Protein AF-A0A2S9XSJ9-F1 (afdb_monomer_lite)

Structure (mmCIF, N/CA/C/O backbone):
data_AF-A0A2S9XSJ9-F1
#
_entry.id   AF-A0A2S9XSJ9-F1
#
loop_
_atom_site.group_PDB
_atom_site.id
_atom_site.type_symbol
_atom_site.label_atom_id
_atom_site.label_alt_id
_atom_site.label_comp_id
_atom_site.label_asym_id
_atom_site.label_entity_id
_atom_site.label_seq_id
_atom_site.pdbx_PDB_ins_code
_atom_site.Cartn_x
_atom_site.Cartn_y
_atom_site.Cartn_z
_atom_site.occupancy
_atom_site.B_iso_or_equiv
_atom_site.auth_seq_id
_atom_site.auth_comp_id
_atom_site.auth_asym_id
_atom_site.auth_atom_id
_atom_site.pdbx_PDB_model_num
ATOM 1 N N . MET A 1 1 ? 15.618 -25.815 47.307 1.00 44.34 1 MET A N 1
ATOM 2 C CA . MET A 1 1 ? 15.697 -26.418 48.652 1.00 44.34 1 MET A CA 1
ATOM 3 C C . MET A 1 1 ? 15.272 -25.361 49.642 1.00 44.34 1 MET A C 1
ATOM 5 O O . MET A 1 1 ? 15.634 -24.209 49.417 1.00 44.34 1 MET A O 1
ATOM 9 N N . CYS A 1 2 ? 14.558 -25.805 50.675 1.00 27.41 2 CYS A N 1
ATOM 10 C CA . CYS A 1 2 ? 13.880 -25.044 51.723 1.00 27.41 2 CYS A CA 1
ATOM 11 C C . CYS A 1 2 ? 12.496 -24.528 51.318 1.00 27.41 2 CYS A C 1
ATOM 13 O O . CYS A 1 2 ? 12.392 -23.760 50.365 1.00 27.41 2 CYS A O 1
ATOM 15 N N . ASP A 1 3 ? 11.422 -24.778 52.050 1.00 31.45 3 ASP A N 1
ATOM 16 C CA . ASP A 1 3 ? 10.902 -25.938 52.792 1.00 31.45 3 ASP A CA 1
ATOM 17 C C . ASP A 1 3 ? 9.460 -25.521 53.128 1.00 31.45 3 ASP A C 1
ATOM 19 O O . ASP A 1 3 ? 9.165 -24.328 53.240 1.00 31.45 3 ASP A O 1
ATOM 23 N N . GLU A 1 4 ? 8.561 -26.495 53.197 1.00 38.62 4 GLU A N 1
ATOM 24 C CA . GLU A 1 4 ? 7.171 -26.314 53.606 1.00 38.62 4 GLU A CA 1
ATOM 25 C C . GLU A 1 4 ? 7.099 -26.014 55.110 1.00 38.62 4 GLU A C 1
ATOM 27 O O . GLU A 1 4 ? 7.693 -26.731 55.913 1.00 38.62 4 GLU A O 1
ATOM 32 N N . GLU A 1 5 ? 6.319 -25.002 55.490 1.00 35.41 5 GLU A N 1
ATOM 33 C CA . GLU A 1 5 ? 5.689 -24.937 56.810 1.00 35.41 5 GLU A CA 1
ATOM 34 C C . GLU A 1 5 ? 4.182 -24.738 56.607 1.00 35.41 5 GLU A C 1
ATOM 36 O O . GLU A 1 5 ? 3.727 -23.751 56.023 1.00 35.41 5 GLU A O 1
ATOM 41 N N . GLU A 1 6 ? 3.424 -25.744 57.046 1.00 36.50 6 GLU A N 1
ATOM 42 C CA . GLU A 1 6 ? 1.978 -25.712 57.233 1.00 36.50 6 GLU A CA 1
ATOM 43 C C . GLU A 1 6 ? 1.643 -24.870 58.473 1.00 36.50 6 GLU A C 1
ATOM 45 O O . GLU A 1 6 ? 2.052 -25.206 59.584 1.00 36.50 6 GLU A O 1
ATOM 50 N N . GLU A 1 7 ? 0.824 -23.832 58.303 1.00 35.78 7 GLU A N 1
ATOM 51 C CA . GLU A 1 7 ? -0.021 -23.298 59.375 1.00 35.78 7 GLU A CA 1
ATOM 52 C C . GLU A 1 7 ? -1.483 -23.325 58.911 1.00 35.78 7 GLU A C 1
ATOM 54 O O . GLU A 1 7 ? -1.880 -22.683 57.936 1.00 35.78 7 GLU A O 1
ATOM 59 N N . GLU A 1 8 ? -2.281 -24.117 59.621 1.00 36.88 8 GLU A N 1
ATOM 60 C CA . GLU A 1 8 ? -3.721 -24.267 59.458 1.00 36.88 8 GLU A CA 1
ATOM 61 C C . GLU A 1 8 ? -4.430 -23.302 60.426 1.00 36.88 8 GLU A C 1
ATOM 63 O O . GLU A 1 8 ? -4.392 -23.514 61.635 1.00 36.88 8 GLU A O 1
ATOM 68 N N . GLU A 1 9 ? -5.107 -22.255 59.929 1.00 32.31 9 GLU A N 1
ATOM 69 C CA . GLU A 1 9 ? -6.121 -21.553 60.733 1.00 32.31 9 GLU A CA 1
ATOM 70 C C . GLU A 1 9 ? -7.234 -20.853 59.912 1.00 32.31 9 GLU A C 1
ATOM 72 O O . GLU A 1 9 ? -7.005 -19.928 59.132 1.00 32.31 9 GLU A O 1
ATOM 77 N N . ALA A 1 10 ? -8.466 -21.294 60.205 1.00 33.19 10 ALA A N 1
ATOM 78 C CA . ALA A 1 10 ? -9.780 -20.639 60.115 1.00 33.19 10 ALA A CA 1
ATOM 79 C C . ALA A 1 10 ? -10.429 -20.298 58.739 1.00 33.19 10 ALA A C 1
ATOM 81 O O . ALA A 1 10 ? -9.801 -19.766 57.822 1.00 33.19 10 ALA A O 1
ATOM 82 N N . PRO A 1 11 ? -11.757 -20.533 58.593 1.00 32.22 11 PRO A N 1
ATOM 83 C CA . PRO A 1 11 ? -12.473 -20.366 57.333 1.00 32.22 11 PRO A CA 1
ATOM 84 C C . PRO A 1 11 ? -12.704 -18.881 57.037 1.00 32.22 11 PRO A C 1
ATOM 86 O O . PRO A 1 11 ? -13.508 -18.217 57.692 1.00 32.22 11 PRO A O 1
ATOM 89 N N . ARG A 1 12 ? -12.028 -18.349 56.016 1.00 35.34 12 ARG A N 1
ATOM 90 C CA . ARG A 1 12 ? -12.356 -17.028 55.472 1.00 35.34 12 ARG A CA 1
ATOM 91 C C . ARG A 1 12 ? -13.612 -17.123 54.617 1.00 35.34 12 ARG A C 1
ATOM 93 O O . ARG A 1 12 ? -13.659 -17.857 53.630 1.00 35.34 12 ARG A O 1
ATOM 100 N N . GLU A 1 13 ? -14.614 -16.353 55.027 1.00 33.81 13 GLU A N 1
ATOM 101 C CA . GLU A 1 13 ? -15.806 -16.016 54.261 1.00 33.81 13 GLU A CA 1
ATOM 102 C C . GLU A 1 13 ? -15.442 -15.768 52.796 1.00 33.81 13 GLU A C 1
ATOM 104 O O . GLU A 1 13 ? -14.568 -14.961 52.464 1.00 33.81 13 GLU A O 1
ATOM 109 N N . ARG A 1 14 ? -16.104 -16.509 51.906 1.00 32.75 14 ARG A N 1
ATOM 110 C CA . ARG A 1 14 ? -15.967 -16.346 50.466 1.00 32.75 14 ARG A CA 1
ATOM 111 C C . ARG A 1 14 ? -16.494 -14.953 50.120 1.00 32.75 14 ARG A C 1
ATOM 113 O O . ARG A 1 14 ? -17.703 -14.761 50.019 1.00 32.75 14 ARG A O 1
ATOM 120 N N . LEU A 1 15 ? -15.573 -13.998 49.959 1.00 31.69 15 LEU A N 1
ATOM 121 C CA . LEU A 1 15 ? -15.836 -12.710 49.328 1.00 31.69 15 LEU A CA 1
ATOM 122 C C . LEU A 1 15 ? -16.629 -12.978 48.048 1.00 31.69 15 LEU A C 1
ATOM 124 O O . LEU A 1 15 ? -16.156 -13.665 47.137 1.00 31.69 15 LEU A O 1
ATOM 128 N N . VAL A 1 16 ? -17.847 -12.450 48.012 1.00 32.59 16 VAL A N 1
ATOM 129 C CA . VAL A 1 16 ? -18.659 -12.349 46.807 1.00 32.59 16 VAL A CA 1
ATOM 130 C C . VAL A 1 16 ? -17.809 -11.597 45.786 1.00 32.59 16 VAL A C 1
ATOM 132 O O . VAL A 1 16 ? -17.509 -10.417 45.969 1.00 32.59 16 VAL A O 1
ATOM 135 N N . ARG A 1 17 ? -17.356 -12.300 44.740 1.00 30.59 17 ARG A N 1
ATOM 136 C CA . ARG A 1 17 ? -16.844 -11.643 43.538 1.00 30.59 17 ARG A CA 1
ATOM 137 C C . ARG A 1 17 ? -17.984 -10.767 43.040 1.00 30.59 17 ARG A C 1
ATOM 139 O O . ARG A 1 17 ? -19.045 -11.287 42.713 1.00 30.59 17 ARG A O 1
ATOM 146 N N . LEU A 1 18 ? -17.773 -9.456 43.043 1.00 30.64 18 LEU A N 1
ATOM 147 C CA . LEU A 1 18 ? -18.581 -8.543 42.252 1.00 30.64 18 LEU A CA 1
ATOM 148 C C . LEU A 1 18 ? -18.386 -8.981 40.801 1.00 30.64 18 LEU A C 1
ATOM 150 O O . LEU A 1 18 ? -17.317 -8.775 40.229 1.00 30.64 18 LEU A O 1
ATOM 154 N N . GLU A 1 19 ? -19.370 -9.705 40.275 1.00 30.28 19 GLU A N 1
ATOM 155 C CA . GLU A 1 19 ? -19.462 -10.014 38.857 1.00 30.28 19 GLU A CA 1
ATOM 156 C C . GLU A 1 19 ? -19.517 -8.681 38.108 1.00 30.28 19 GLU A C 1
ATOM 158 O O . GLU A 1 19 ? -20.363 -7.827 38.389 1.00 30.28 19 GLU A O 1
ATOM 163 N N . GLU A 1 20 ? -18.553 -8.475 37.211 1.00 34.88 20 GLU A N 1
ATOM 164 C CA . GLU A 1 20 ? -18.595 -7.371 36.260 1.00 34.88 20 GLU A CA 1
ATOM 165 C C . GLU A 1 20 ? -19.894 -7.480 35.446 1.00 34.88 20 GLU A C 1
ATOM 167 O O . GLU A 1 20 ? -20.321 -8.594 35.122 1.00 34.88 20 GLU A O 1
ATOM 172 N N . PRO A 1 21 ? -20.571 -6.356 35.159 1.00 31.67 21 PRO A N 1
ATOM 173 C CA . PRO A 1 21 ? -21.878 -6.392 34.532 1.00 31.67 21 PRO A CA 1
ATOM 174 C C . PRO A 1 21 ? -21.795 -7.077 33.169 1.00 31.67 21 PRO A C 1
ATOM 176 O O . PRO A 1 21 ? -20.977 -6.728 32.321 1.00 31.67 21 PRO A O 1
ATOM 179 N N . ASN A 1 22 ? -22.687 -8.050 33.007 1.00 32.00 22 ASN A N 1
ATOM 180 C CA . ASN A 1 22 ? -22.956 -8.806 31.798 1.00 32.00 22 ASN A CA 1
ATOM 181 C C . ASN A 1 22 ? -23.275 -7.820 30.659 1.00 32.00 22 ASN A C 1
ATOM 183 O O . ASN A 1 22 ? -24.387 -7.290 30.580 1.00 32.00 22 ASN A O 1
ATOM 187 N N . VAL A 1 23 ? -22.275 -7.513 29.829 1.00 38.31 23 VAL A N 1
ATOM 188 C CA . VAL A 1 23 ? -22.476 -6.776 28.581 1.00 38.31 23 VAL A CA 1
ATOM 189 C C . VAL A 1 23 ? -23.217 -7.737 27.667 1.00 38.31 23 VAL A C 1
ATOM 191 O O . VAL A 1 23 ? -22.686 -8.777 27.292 1.00 38.31 23 VAL A O 1
ATOM 194 N N . LEU A 1 24 ? -24.485 -7.425 27.418 1.00 35.50 24 LEU A N 1
ATOM 195 C CA . LEU A 1 24 ? -25.324 -8.132 26.463 1.00 35.50 24 LEU A CA 1
ATOM 196 C C . LEU A 1 24 ? -24.565 -8.226 25.136 1.00 35.50 24 LEU A C 1
ATOM 198 O O . LEU A 1 24 ? -24.101 -7.198 24.647 1.00 35.50 24 LEU A O 1
ATOM 202 N N . ASP A 1 25 ? -24.439 -9.446 24.608 1.00 36.28 25 ASP A N 1
ATOM 203 C CA . ASP A 1 25 ? -23.898 -9.754 23.283 1.00 36.28 25 ASP A CA 1
ATOM 204 C C . ASP A 1 25 ? -24.600 -8.885 22.226 1.00 36.28 25 ASP A C 1
ATOM 206 O O . ASP A 1 25 ? -25.665 -9.229 21.705 1.00 36.28 25 ASP A O 1
ATOM 210 N N . GLU A 1 26 ? -24.019 -7.726 21.917 1.00 38.16 26 GLU A N 1
ATOM 211 C CA . GLU A 1 26 ? -24.259 -7.062 20.646 1.00 38.16 26 GLU A CA 1
ATOM 212 C C . GLU A 1 26 ? -23.682 -7.990 19.580 1.00 38.16 26 GLU A C 1
ATOM 214 O O . GLU A 1 26 ? -22.513 -8.370 19.645 1.00 38.16 26 GLU A O 1
ATOM 219 N N . ALA A 1 27 ? -24.533 -8.428 18.652 1.00 36.78 27 ALA A N 1
ATOM 220 C CA . ALA A 1 27 ? -24.148 -9.327 17.577 1.00 36.78 27 ALA A CA 1
ATOM 221 C C . ALA A 1 27 ? -22.937 -8.746 16.833 1.00 36.78 27 ALA A C 1
ATOM 223 O O . ALA A 1 27 ? -23.064 -7.769 16.094 1.00 36.78 27 ALA A O 1
ATOM 224 N N . VAL A 1 28 ? -21.768 -9.347 17.062 1.00 41.06 28 VAL A N 1
ATOM 225 C CA . VAL A 1 28 ? -20.537 -9.067 16.325 1.00 41.06 28 VAL A CA 1
ATOM 226 C C . VAL A 1 28 ? -20.840 -9.341 14.850 1.00 41.06 28 VAL A C 1
ATOM 228 O O . VAL A 1 28 ? -21.317 -10.435 14.538 1.00 41.06 28 VAL A O 1
ATOM 231 N N . PRO A 1 29 ? -20.640 -8.376 13.937 1.00 47.19 29 PRO A N 1
ATOM 232 C CA . PRO A 1 29 ? -20.801 -8.633 12.514 1.00 47.19 29 PRO A CA 1
ATOM 233 C C . PRO A 1 29 ? -19.889 -9.792 12.086 1.00 47.19 29 PRO A C 1
ATOM 235 O O . PRO A 1 29 ? -18.669 -9.702 12.220 1.00 47.19 29 PRO A O 1
ATOM 238 N N . GLU A 1 30 ? -20.476 -10.877 11.576 1.00 61.16 30 GLU A N 1
ATOM 239 C CA . GLU A 1 30 ? -19.722 -11.980 10.971 1.00 61.16 30 GLU A CA 1
ATOM 240 C C . GLU A 1 30 ? -18.984 -11.460 9.722 1.00 61.16 30 GLU A C 1
ATOM 242 O O . GLU A 1 30 ? -19.599 -10.855 8.838 1.00 61.16 30 GLU A O 1
ATOM 247 N N . GLY A 1 31 ? -17.671 -11.699 9.631 1.00 85.62 31 GLY A N 1
ATOM 248 C CA . GLY A 1 31 ? -16.884 -11.453 8.416 1.00 85.62 31 GLY A CA 1
ATOM 249 C C . GLY A 1 31 ? -15.753 -10.426 8.534 1.00 85.62 31 GLY A C 1
ATOM 250 O O . GLY A 1 31 ? -15.410 -9.932 9.611 1.00 85.62 31 GLY A O 1
ATOM 251 N N . ALA A 1 32 ? -15.118 -10.141 7.392 1.00 95.56 32 ALA A N 1
ATOM 252 C CA . ALA A 1 32 ? -13.978 -9.233 7.298 1.00 95.56 32 ALA A CA 1
ATOM 253 C C . ALA A 1 32 ? -14.395 -7.797 6.938 1.00 95.56 32 ALA A C 1
ATOM 255 O O . ALA A 1 32 ? -15.200 -7.581 6.032 1.00 95.56 32 ALA A O 1
ATOM 256 N N . PHE A 1 33 ? -13.767 -6.805 7.573 1.00 98.19 33 PHE A N 1
ATOM 257 C CA . PHE A 1 33 ? -13.884 -5.394 7.195 1.00 98.19 33 PHE A CA 1
ATOM 258 C C . PHE A 1 33 ? -12.629 -4.928 6.458 1.00 98.19 33 PHE A C 1
ATOM 260 O O . PHE A 1 33 ? -11.515 -5.098 6.956 1.00 98.19 33 PHE A O 1
ATOM 267 N N . THR A 1 34 ? -12.790 -4.343 5.266 1.00 98.75 34 THR A N 1
ATOM 268 C CA . THR A 1 34 ? -11.648 -3.973 4.407 1.00 98.75 34 THR A CA 1
ATOM 269 C C . THR A 1 34 ? -11.475 -2.461 4.272 1.00 98.75 34 THR A C 1
ATOM 271 O O . THR A 1 34 ? -12.341 -1.783 3.723 1.00 98.75 34 THR A O 1
ATOM 274 N N . ILE A 1 35 ? -10.322 -1.926 4.676 1.00 98.81 35 ILE A N 1
ATOM 275 C CA . ILE A 1 35 ? -9.965 -0.517 4.456 1.00 98.81 35 ILE A CA 1
ATOM 276 C C . ILE A 1 35 ? -9.003 -0.383 3.276 1.00 98.81 35 ILE A C 1
ATOM 278 O O . ILE A 1 35 ? -7.947 -1.021 3.228 1.00 98.81 35 ILE A O 1
ATOM 282 N N . CYS A 1 36 ? -9.366 0.491 2.342 1.00 98.75 36 CYS A N 1
ATOM 283 C CA . CYS A 1 36 ? -8.651 0.745 1.101 1.00 98.75 36 CYS A CA 1
ATOM 284 C C . CYS A 1 36 ? -7.986 2.129 1.133 1.00 98.75 36 CYS A C 1
ATOM 286 O O . CYS A 1 36 ? -8.658 3.155 1.094 1.00 98.75 36 CYS A O 1
ATOM 288 N N . PHE A 1 37 ? -6.658 2.170 1.203 1.00 98.56 37 PHE A N 1
ATOM 289 C CA . PHE A 1 37 ? -5.880 3.394 1.378 1.00 98.56 37 PHE A CA 1
ATOM 290 C C . PHE A 1 37 ? -5.325 3.921 0.051 1.00 98.56 37 PHE A C 1
ATOM 292 O O . PHE A 1 37 ? -4.487 3.272 -0.591 1.00 98.56 37 PHE A O 1
ATOM 299 N N . SER A 1 38 ? -5.718 5.141 -0.305 1.00 97.00 38 SER A N 1
ATOM 300 C CA . SER A 1 38 ? -5.173 5.863 -1.451 1.00 97.00 38 SER A CA 1
ATOM 301 C C . SER A 1 38 ? -3.764 6.416 -1.183 1.00 97.00 38 SER A C 1
ATOM 303 O O . SER A 1 38 ? -3.359 6.689 -0.050 1.00 97.00 38 SER A O 1
ATOM 305 N N . GLY A 1 39 ? -2.979 6.552 -2.253 1.00 93.88 39 GLY A N 1
ATOM 306 C CA . GLY A 1 39 ? -1.615 7.079 -2.237 1.00 93.88 39 GLY A CA 1
ATOM 307 C C . GLY A 1 39 ? -1.562 8.604 -2.160 1.00 93.88 39 GLY A C 1
ATOM 308 O O . GLY A 1 39 ? -2.580 9.277 -2.113 1.00 93.88 39 GLY A O 1
ATOM 309 N N . THR A 1 40 ? -0.362 9.185 -2.142 1.00 90.50 40 THR A N 1
ATOM 310 C CA . THR A 1 40 ? -0.224 10.649 -2.252 1.00 90.50 40 THR A CA 1
ATOM 311 C C . THR A 1 40 ? -0.819 11.146 -3.557 1.00 90.50 40 THR A C 1
ATOM 313 O O . THR A 1 40 ? -0.543 10.556 -4.597 1.00 90.50 40 THR A O 1
ATOM 316 N N . ALA A 1 41 ? -1.529 12.269 -3.492 1.00 86.94 41 ALA A N 1
ATOM 317 C CA . ALA A 1 41 ? -2.180 12.860 -4.650 1.00 86.94 41 ALA A CA 1
ATOM 318 C C . ALA A 1 41 ? -3.289 11.987 -5.283 1.00 86.94 41 ALA A C 1
ATOM 320 O O . ALA A 1 41 ? -3.567 12.123 -6.468 1.00 86.94 41 ALA A O 1
ATOM 321 N N . CYS A 1 42 ? -3.888 11.065 -4.515 1.00 89.31 42 CYS A N 1
ATOM 322 C CA . CYS A 1 42 ? -4.994 10.218 -4.966 1.00 89.31 42 CYS A CA 1
ATOM 323 C C . CYS A 1 42 ? -6.256 10.447 -4.120 1.00 89.31 42 CYS A C 1
ATOM 325 O O . CYS A 1 42 ? -6.201 10.450 -2.888 1.00 89.31 42 CYS A O 1
ATOM 327 N N . THR A 1 43 ? -7.402 10.564 -4.779 1.00 89.56 43 THR A N 1
ATOM 328 C CA . THR A 1 43 ? -8.720 10.747 -4.142 1.00 89.56 43 THR A CA 1
ATOM 329 C C . THR A 1 43 ? -9.338 9.413 -3.668 1.00 89.56 43 THR A C 1
ATOM 331 O O . THR A 1 43 ? -8.741 8.340 -3.820 1.00 89.56 43 THR A O 1
ATOM 334 N N . ARG A 1 44 ? -10.520 9.448 -3.027 1.00 90.75 44 ARG A N 1
ATOM 335 C CA . ARG A 1 44 ? -11.271 8.242 -2.576 1.00 90.75 44 ARG A CA 1
ATOM 336 C C . ARG A 1 44 ? -11.996 7.503 -3.704 1.00 90.75 44 ARG A C 1
ATOM 338 O O . ARG A 1 44 ? -12.441 6.378 -3.503 1.00 90.75 44 ARG A O 1
ATOM 345 N N . ASP A 1 45 ? -12.087 8.131 -4.863 1.00 91.94 45 ASP A N 1
ATOM 346 C CA . ASP A 1 45 ? -12.700 7.663 -6.105 1.00 91.94 45 ASP A CA 1
ATOM 347 C C . ASP A 1 45 ? -11.706 7.707 -7.280 1.00 91.94 45 ASP A C 1
ATOM 349 O O . ASP A 1 45 ? -12.095 7.667 -8.450 1.00 91.94 45 ASP A O 1
ATOM 353 N N . GLU A 1 46 ? -10.411 7.768 -6.956 1.00 92.50 46 GLU A N 1
ATOM 354 C CA . GLU A 1 46 ? -9.313 7.790 -7.913 1.00 92.50 46 GLU A CA 1
ATOM 355 C C . GLU A 1 46 ? -9.440 6.638 -8.914 1.00 92.50 46 GLU A C 1
ATOM 357 O O . GLU A 1 46 ? -9.702 5.496 -8.537 1.00 92.50 46 GLU A O 1
ATOM 362 N N . GLY A 1 47 ? -9.259 6.932 -10.201 1.00 90.88 47 GLY A N 1
ATOM 363 C CA . GLY A 1 47 ? -9.348 5.935 -11.269 1.00 90.88 47 GLY A CA 1
ATOM 364 C C . GLY A 1 47 ? -10.760 5.439 -11.595 1.00 90.88 47 GLY A C 1
ATOM 365 O O . GLY A 1 47 ? -10.918 4.706 -12.568 1.00 90.88 47 GLY A O 1
ATOM 366 N N . GLU A 1 48 ? -11.783 5.873 -10.856 1.00 92.62 48 GLU A N 1
ATOM 367 C CA . GLU A 1 48 ? -13.193 5.574 -11.136 1.00 92.62 48 GLU A CA 1
ATOM 368 C C . GLU A 1 48 ? -13.941 6.799 -11.670 1.00 92.62 48 GLU A C 1
ATOM 370 O O . GLU A 1 48 ? -14.771 6.691 -12.580 1.00 92.62 48 GLU A O 1
ATOM 375 N N . VAL A 1 49 ? -13.603 7.980 -11.150 1.00 88.94 49 VAL A N 1
ATOM 376 C CA . VAL A 1 49 ? -14.212 9.262 -11.515 1.00 88.94 49 VAL A CA 1
ATOM 377 C C . VAL A 1 49 ? -13.144 10.187 -12.090 1.00 88.94 49 VAL A C 1
ATOM 379 O O . VAL A 1 49 ? -12.072 10.341 -11.519 1.00 88.94 49 VAL A O 1
ATOM 382 N N . THR A 1 50 ? -13.433 10.817 -13.231 1.00 85.50 50 THR A N 1
ATOM 383 C CA . THR A 1 50 ? -12.598 11.914 -13.739 1.00 85.50 50 THR A CA 1
ATOM 384 C C . THR A 1 50 ? -13.048 13.204 -13.069 1.00 85.50 50 THR A C 1
ATOM 386 O O . THR A 1 50 ? -14.206 13.585 -13.223 1.00 85.50 50 THR A O 1
ATOM 389 N N . ARG A 1 51 ? -12.142 13.885 -12.370 1.00 78.56 51 ARG A N 1
ATOM 390 C CA . ARG A 1 51 ? -12.396 15.166 -11.698 1.00 78.56 51 ARG A CA 1
ATOM 391 C C . ARG A 1 51 ? -11.661 16.274 -12.430 1.00 78.56 51 ARG A C 1
ATOM 393 O O . ARG A 1 51 ? -10.493 16.107 -12.756 1.00 78.56 51 ARG A O 1
ATOM 400 N N . GLU A 1 52 ? -12.300 17.412 -12.677 1.00 70.25 52 GLU A N 1
ATOM 401 C CA . GLU A 1 52 ? -11.615 18.542 -13.314 1.00 70.25 52 GLU A CA 1
ATOM 402 C C . GLU A 1 52 ? -10.545 19.157 -12.397 1.00 70.25 52 GLU A C 1
ATOM 404 O O . GLU A 1 52 ? -10.674 19.192 -11.173 1.00 70.25 52 GLU A O 1
ATOM 409 N N . ALA A 1 53 ? -9.475 19.677 -13.003 1.00 61.41 53 ALA A N 1
ATOM 410 C CA . ALA A 1 53 ? -8.400 20.329 -12.269 1.00 61.41 53 ALA A CA 1
ATOM 411 C C . ALA A 1 53 ? -8.897 21.608 -11.575 1.00 61.41 53 ALA A C 1
ATOM 413 O O . ALA A 1 53 ? -9.712 22.370 -12.104 1.00 61.41 53 ALA A O 1
ATOM 414 N N . ARG A 1 54 ? -8.334 21.896 -10.402 1.00 60.59 54 ARG A N 1
ATOM 415 C CA . ARG A 1 54 ? -8.637 23.085 -9.599 1.00 60.59 54 ARG A CA 1
ATOM 416 C C . ARG A 1 54 ? -8.065 24.364 -10.257 1.00 60.59 54 ARG A C 1
ATOM 418 O O . ARG A 1 54 ? -7.075 24.917 -9.803 1.00 60.59 54 ARG A O 1
ATOM 425 N N . ARG A 1 55 ? -8.746 24.894 -11.285 1.00 47.50 55 ARG A N 1
ATOM 426 C CA . ARG A 1 55 ? -8.515 26.207 -11.953 1.00 47.50 55 ARG A CA 1
ATOM 427 C C . ARG A 1 55 ? -7.239 26.347 -12.817 1.00 47.50 55 ARG A C 1
ATOM 429 O O . ARG A 1 55 ? -6.283 25.595 -12.715 1.00 47.50 55 ARG A O 1
ATOM 436 N N . ASN A 1 56 ? -7.265 27.381 -13.672 1.00 42.62 56 ASN A N 1
ATOM 437 C CA . ASN A 1 56 ? -6.294 27.824 -14.695 1.00 42.62 56 ASN A CA 1
ATOM 438 C C . ASN A 1 56 ? -4.861 28.170 -14.199 1.00 42.62 56 ASN A C 1
ATOM 440 O O . ASN A 1 56 ? -4.304 29.186 -14.617 1.00 42.62 56 ASN A O 1
ATOM 444 N N . THR A 1 57 ? -4.254 27.401 -13.293 1.00 44.59 57 THR A N 1
ATOM 445 C CA . THR A 1 57 ? -2.883 27.652 -12.796 1.00 44.59 57 THR A CA 1
ATOM 446 C C . THR A 1 57 ? -1.823 26.764 -13.443 1.00 44.59 57 THR A C 1
ATOM 448 O O . THR A 1 57 ? -0.638 27.024 -13.263 1.00 44.59 57 THR A O 1
ATOM 451 N N . GLY A 1 58 ? -2.218 25.748 -14.218 1.00 44.12 58 GLY A N 1
ATOM 452 C CA . GLY A 1 58 ? -1.268 24.846 -14.877 1.00 44.12 58 GLY A CA 1
ATOM 453 C C . GLY A 1 58 ? -0.470 23.956 -13.913 1.00 44.12 58 GLY A C 1
ATOM 454 O O . GLY A 1 58 ? 0.494 23.328 -14.341 1.00 44.12 58 GLY A O 1
ATOM 455 N N . GLU A 1 59 ? -0.850 23.883 -12.634 1.00 46.75 59 GLU A N 1
ATOM 456 C CA . GLU A 1 59 ? -0.287 22.932 -11.673 1.00 46.75 59 GLU A CA 1
ATOM 457 C C . GLU A 1 59 ? -1.156 21.667 -11.602 1.00 46.75 59 GLU A C 1
ATOM 459 O O . GLU A 1 59 ? -2.368 21.732 -11.790 1.00 46.75 59 GLU A O 1
ATOM 464 N N . ARG A 1 60 ? -0.474 20.529 -11.406 1.00 47.44 60 ARG A N 1
ATOM 465 C CA . ARG A 1 60 ? -0.905 19.120 -11.512 1.00 47.44 60 ARG A CA 1
ATOM 466 C C . ARG A 1 60 ? -2.421 18.859 -11.547 1.00 47.44 60 ARG A C 1
ATOM 468 O O . ARG A 1 60 ? -3.162 19.230 -10.642 1.00 47.44 60 ARG A O 1
ATOM 475 N N . GLY A 1 61 ? -2.820 18.185 -12.626 1.00 53.78 61 GLY A N 1
ATOM 476 C CA . GLY A 1 61 ? -4.191 18.032 -13.081 1.00 53.78 61 GLY A CA 1
ATOM 477 C C . GLY A 1 61 ? -5.058 17.072 -12.275 1.00 53.78 61 GLY A C 1
ATOM 478 O O . GLY A 1 61 ? -4.573 16.152 -11.629 1.00 53.78 61 GLY A O 1
ATOM 479 N N . ALA A 1 62 ? -6.357 17.354 -12.367 1.00 61.56 62 ALA A N 1
ATOM 480 C CA . ALA A 1 62 ? -7.445 16.402 -12.544 1.00 61.56 62 ALA A CA 1
ATOM 481 C C . ALA A 1 62 ? -7.096 14.923 -12.303 1.00 61.56 62 ALA A C 1
ATOM 483 O O . ALA A 1 62 ? -6.295 14.351 -13.045 1.00 61.56 62 ALA A O 1
ATOM 484 N N . CYS A 1 63 ? -7.789 14.273 -11.363 1.00 76.06 63 CYS A N 1
ATOM 485 C CA . CYS A 1 63 ? -7.929 12.821 -11.426 1.00 76.06 63 CYS A CA 1
ATOM 486 C C . CYS A 1 63 ? -8.506 12.469 -12.806 1.00 76.06 63 CYS A C 1
ATOM 488 O O . CYS A 1 63 ? -9.584 12.948 -13.159 1.00 76.06 63 CYS A O 1
ATOM 490 N N . ASP A 1 64 ? -7.796 11.673 -13.605 1.00 83.12 64 ASP A N 1
ATOM 491 C CA . ASP A 1 64 ? -8.280 11.223 -14.908 1.00 83.12 64 ASP A CA 1
ATOM 492 C C . ASP A 1 64 ? -8.260 9.702 -14.970 1.00 83.12 64 ASP A C 1
ATOM 494 O O . ASP A 1 64 ? -7.204 9.066 -15.032 1.00 83.12 64 ASP A O 1
ATOM 498 N N . LYS A 1 65 ? -9.455 9.106 -15.003 1.00 88.12 65 LYS A N 1
ATOM 499 C CA . LYS A 1 65 ? -9.610 7.653 -15.062 1.00 88.12 65 LYS A CA 1
ATOM 500 C C . LYS A 1 65 ? -8.932 7.015 -16.280 1.00 88.12 65 LYS A C 1
ATOM 502 O O . LYS A 1 65 ? -8.599 5.839 -16.225 1.00 88.12 65 LYS A O 1
ATOM 507 N N . ARG A 1 66 ? -8.672 7.777 -17.354 1.00 86.00 66 ARG A N 1
ATOM 508 C CA . ARG A 1 66 ? -7.962 7.298 -18.556 1.00 86.00 66 ARG A CA 1
ATOM 509 C C . ARG A 1 66 ? -6.505 6.912 -18.293 1.00 86.00 66 ARG A C 1
ATOM 511 O O . ARG A 1 66 ? -5.914 6.230 -19.118 1.00 86.00 66 ARG A O 1
ATOM 518 N N . ILE A 1 67 ? -5.922 7.335 -17.169 1.00 87.19 67 ILE A N 1
ATOM 519 C CA . ILE A 1 67 ? -4.582 6.906 -16.732 1.00 87.19 67 ILE A CA 1
ATOM 520 C C . ILE A 1 67 ? -4.573 5.414 -16.377 1.00 87.19 67 ILE A C 1
ATOM 522 O O . ILE A 1 67 ? -3.533 4.758 -16.462 1.00 87.19 67 ILE A O 1
ATOM 526 N N . TYR A 1 68 ? -5.708 4.881 -15.933 1.00 92.19 68 TYR A N 1
ATOM 527 C CA . TYR A 1 68 ? -5.790 3.575 -15.300 1.00 92.19 68 TYR A CA 1
ATOM 528 C C . TYR A 1 68 ? -6.290 2.504 -16.271 1.00 92.19 68 TYR A C 1
ATOM 530 O O . TYR A 1 68 ? -7.053 2.780 -17.195 1.00 92.19 68 TYR A O 1
ATOM 538 N N . CYS A 1 69 ? -5.864 1.261 -16.043 1.00 93.31 69 CYS A N 1
ATOM 539 C CA . CYS A 1 69 ? -6.445 0.098 -16.705 1.00 93.31 69 CYS A CA 1
ATOM 540 C C . CYS A 1 69 ? -7.934 0.026 -16.357 1.00 93.31 69 CYS A C 1
ATOM 542 O O . CYS A 1 69 ? -8.317 0.059 -15.189 1.00 93.31 69 CYS A O 1
ATOM 544 N N . ASP A 1 70 ? -8.774 -0.075 -17.377 1.00 91.81 70 ASP A N 1
ATOM 545 C CA . ASP A 1 70 ? -10.226 -0.058 -17.262 1.00 91.81 70 ASP A CA 1
ATOM 546 C C . ASP A 1 70 ? -10.757 -1.215 -16.407 1.00 91.81 70 ASP A C 1
ATOM 548 O O . ASP A 1 70 ? -11.668 -1.018 -15.601 1.00 91.81 70 ASP A O 1
ATOM 552 N N . GLU A 1 71 ? -10.135 -2.394 -16.492 1.00 95.44 71 GLU A N 1
ATOM 553 C CA . GLU A 1 71 ? -10.540 -3.552 -15.692 1.00 95.44 71 GLU A CA 1
ATOM 554 C C . GLU A 1 71 ? -10.089 -3.484 -14.228 1.00 95.44 71 GLU A C 1
ATOM 556 O O . GLU A 1 71 ? -10.620 -4.219 -13.395 1.00 95.44 71 GLU A O 1
ATOM 561 N N . THR A 1 72 ? -9.119 -2.633 -13.886 1.00 96.56 72 THR A N 1
ATOM 562 C CA . THR A 1 72 ? -8.564 -2.577 -12.522 1.00 96.56 72 THR A CA 1
ATOM 563 C C . THR A 1 72 ? -8.758 -1.245 -11.821 1.00 96.56 72 THR A C 1
ATOM 565 O O . THR A 1 72 ? -8.578 -1.202 -10.607 1.00 96.56 72 THR A O 1
ATOM 568 N N . GLY A 1 73 ? -9.077 -0.173 -12.552 1.00 95.50 73 GLY A N 1
ATOM 569 C CA . GLY A 1 73 ? -9.049 1.199 -12.045 1.00 95.50 73 GLY A CA 1
ATOM 570 C C . GLY A 1 73 ? -7.743 1.508 -11.306 1.00 95.50 73 GLY A C 1
ATOM 571 O O . GLY A 1 73 ? -6.691 0.916 -11.579 1.00 95.50 73 GLY A O 1
ATOM 572 N N . TYR A 1 74 ? -7.830 2.394 -10.317 1.00 97.31 74 TYR A N 1
ATOM 573 C CA . TYR A 1 74 ? -6.834 2.476 -9.256 1.00 97.31 74 TYR A CA 1
ATOM 574 C C . TYR A 1 74 ? -7.125 1.390 -8.213 1.00 97.31 74 TYR A C 1
ATOM 576 O O . TYR A 1 74 ? -8.169 1.400 -7.559 1.00 97.31 74 TYR A O 1
ATOM 584 N N . ILE A 1 75 ? -6.201 0.442 -8.050 1.00 98.69 75 ILE A N 1
ATOM 585 C CA . ILE A 1 75 ? -6.481 -0.859 -7.422 1.00 98.69 75 ILE A CA 1
ATOM 586 C C . ILE A 1 75 ? -7.114 -0.747 -6.022 1.00 98.69 75 ILE A C 1
ATOM 588 O O . ILE A 1 75 ? -8.116 -1.427 -5.799 1.00 98.69 75 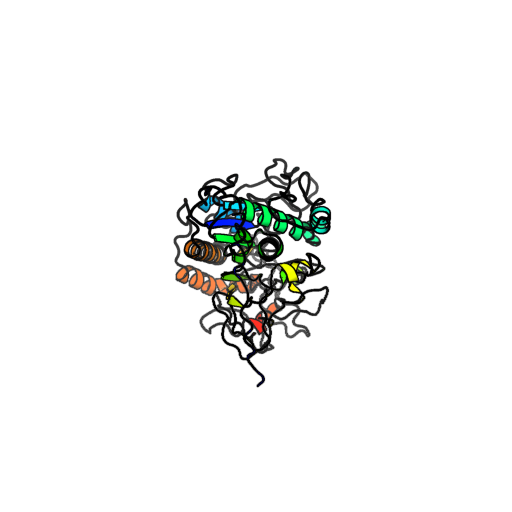ILE A O 1
ATOM 592 N N . PRO A 1 76 ? -6.618 0.081 -5.073 1.00 98.56 76 PRO A N 1
ATOM 593 C CA . PRO A 1 76 ? -7.259 0.204 -3.762 1.00 98.56 76 PRO A CA 1
ATOM 594 C C . PRO A 1 76 ? -8.728 0.645 -3.848 1.00 98.56 76 PRO A C 1
ATOM 596 O O . PRO A 1 76 ? -9.581 0.059 -3.187 1.00 98.56 76 PRO A O 1
ATOM 599 N N . VAL A 1 77 ? -9.039 1.631 -4.692 1.00 97.94 77 VAL A N 1
ATOM 600 C CA . VAL A 1 77 ? -10.405 2.155 -4.856 1.00 97.94 77 VAL A CA 1
ATOM 601 C C . VAL A 1 77 ? -11.293 1.148 -5.590 1.00 97.94 77 VAL A C 1
ATOM 603 O O . VAL A 1 77 ? -12.424 0.905 -5.163 1.00 97.94 77 VAL A O 1
ATOM 606 N N . ARG A 1 78 ? -10.773 0.477 -6.626 1.00 98.12 78 ARG A N 1
ATOM 607 C CA . ARG A 1 78 ? -11.499 -0.599 -7.315 1.00 98.12 78 ARG A CA 1
ATOM 608 C C . ARG A 1 78 ? -11.848 -1.747 -6.370 1.00 98.12 78 ARG A C 1
ATOM 610 O O . ARG A 1 78 ? -12.970 -2.240 -6.437 1.00 98.12 78 ARG A O 1
ATOM 617 N N . MET A 1 79 ? -10.935 -2.161 -5.482 1.00 98.44 79 MET A N 1
ATOM 618 C CA . MET A 1 79 ? -11.235 -3.190 -4.474 1.00 98.44 79 MET A CA 1
ATOM 619 C C . MET A 1 79 ? -12.442 -2.785 -3.632 1.00 98.44 79 MET A C 1
ATOM 621 O O . MET A 1 79 ? -13.388 -3.558 -3.524 1.00 98.44 79 MET A O 1
ATOM 625 N N . HIS A 1 80 ? -12.446 -1.564 -3.095 1.00 98.38 80 HIS A N 1
ATOM 626 C CA . HIS A 1 80 ? -13.576 -1.060 -2.321 1.00 98.38 80 HIS A CA 1
ATOM 627 C C . HIS A 1 80 ? -14.894 -1.115 -3.110 1.00 98.38 80 HIS A C 1
ATOM 629 O O . HIS A 1 80 ? -15.882 -1.665 -2.624 1.00 98.38 80 HIS A O 1
ATOM 635 N N . LEU A 1 81 ? -14.898 -0.608 -4.346 1.00 97.38 81 LEU A N 1
ATOM 636 C CA . LEU A 1 81 ? -16.083 -0.606 -5.204 1.00 97.38 81 LEU A CA 1
ATOM 637 C C . LEU A 1 81 ? -16.600 -2.026 -5.490 1.00 97.38 81 LEU A C 1
ATOM 639 O O . LEU A 1 81 ? -17.807 -2.261 -5.516 1.00 97.38 81 LEU A O 1
ATOM 643 N N . GLU A 1 82 ? -15.714 -3.000 -5.685 1.00 97.88 82 GLU A N 1
ATOM 644 C CA . GLU A 1 82 ? -16.112 -4.389 -5.935 1.00 97.88 82 GLU A CA 1
ATOM 645 C C . GLU A 1 82 ? -16.581 -5.131 -4.675 1.00 97.88 82 GLU A C 1
ATOM 647 O O . GLU A 1 82 ? -17.406 -6.045 -4.782 1.00 97.88 82 GLU A O 1
ATOM 652 N N . ILE A 1 83 ? -16.074 -4.746 -3.501 1.00 97.94 83 ILE A N 1
ATOM 653 C CA . ILE A 1 83 ? -16.481 -5.276 -2.193 1.00 97.94 83 ILE A CA 1
ATOM 654 C C . ILE A 1 83 ? -17.847 -4.710 -1.799 1.00 97.94 83 ILE A C 1
ATOM 656 O O . ILE A 1 83 ? -18.780 -5.459 -1.513 1.00 97.94 83 ILE A O 1
ATOM 660 N N . SER A 1 84 ? -17.990 -3.386 -1.826 1.00 96.75 84 SER A N 1
ATOM 661 C CA . SER A 1 84 ? -19.174 -2.696 -1.314 1.00 96.75 84 SER A CA 1
ATOM 662 C C . SER A 1 84 ? -20.259 -2.468 -2.368 1.00 96.75 84 SER A C 1
ATOM 664 O O . SER A 1 84 ? -21.438 -2.372 -2.031 1.00 96.75 84 SER A O 1
ATOM 666 N N . GLY A 1 85 ? -19.906 -2.451 -3.654 1.00 95.38 85 GLY A N 1
ATOM 667 C CA . GLY A 1 85 ? -20.818 -2.179 -4.771 1.00 95.38 85 GLY A CA 1
ATOM 668 C C . GLY A 1 85 ? -20.970 -0.693 -5.114 1.00 95.38 85 GLY A C 1
ATOM 669 O O . GLY A 1 85 ? -21.407 -0.379 -6.216 1.00 95.38 85 GLY A O 1
ATOM 670 N N . GLU A 1 86 ? -20.574 0.209 -4.215 1.00 94.62 86 GLU A N 1
ATOM 671 C CA . GLU A 1 86 ? -20.680 1.665 -4.366 1.00 94.62 86 GLU A CA 1
ATOM 672 C C . GLU A 1 86 ? -19.467 2.350 -3.725 1.00 94.62 86 GLU A C 1
ATOM 674 O O . GLU A 1 86 ? -18.965 1.865 -2.715 1.00 94.62 86 GLU A O 1
ATOM 679 N N . LEU A 1 87 ? -19.014 3.481 -4.284 1.00 92.94 87 LEU A N 1
ATOM 680 C CA . LEU A 1 87 ? -17.822 4.207 -3.810 1.00 92.94 87 LEU A CA 1
ATOM 681 C C . LEU A 1 87 ? -18.011 4.895 -2.455 1.00 92.94 87 LEU A C 1
ATOM 683 O O . LEU A 1 87 ? -17.061 5.044 -1.698 1.00 92.94 87 LEU A O 1
ATOM 687 N N . THR A 1 88 ? -19.225 5.351 -2.158 1.00 92.69 88 THR A N 1
ATOM 688 C CA . THR A 1 88 ? -19.549 6.071 -0.916 1.00 92.69 88 THR A CA 1
ATOM 689 C C . THR A 1 88 ? -19.924 5.133 0.227 1.00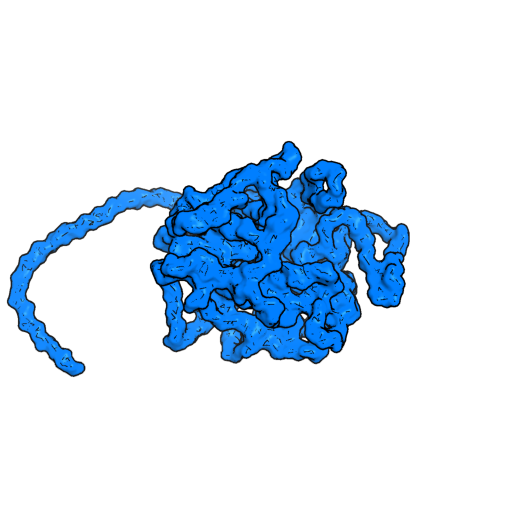 92.69 88 THR A C 1
ATOM 691 O O . THR A 1 88 ? -20.284 5.593 1.309 1.00 92.69 88 THR A O 1
ATOM 694 N N . ALA A 1 89 ? -19.902 3.820 -0.006 1.00 92.19 89 ALA A N 1
ATOM 695 C CA . ALA A 1 89 ? -20.234 2.851 1.019 1.00 92.19 89 ALA A CA 1
ATOM 696 C C . ALA A 1 89 ? -19.203 2.885 2.155 1.00 92.19 89 ALA A C 1
ATOM 698 O O . ALA A 1 89 ? -18.011 3.108 1.952 1.00 92.19 89 ALA A O 1
ATOM 699 N N . THR A 1 90 ? -19.670 2.623 3.370 1.00 93.06 90 THR A N 1
ATOM 700 C CA . THR A 1 90 ? -18.819 2.545 4.565 1.00 93.06 90 THR A CA 1
ATOM 701 C C . THR A 1 90 ? -18.712 1.124 5.114 1.00 93.06 90 THR A C 1
ATOM 703 O O . THR A 1 90 ? -17.991 0.903 6.081 1.00 93.06 90 THR A O 1
ATOM 706 N N . SER A 1 91 ? -19.412 0.157 4.506 1.00 93.50 91 SER A N 1
ATOM 707 C CA . SER A 1 91 ? -19.401 -1.263 4.867 1.00 93.50 91 SER A CA 1
ATOM 708 C C . SER A 1 91 ? -19.784 -2.142 3.661 1.00 93.50 91 SER A C 1
ATOM 710 O O . SER A 1 91 ? -20.623 -1.722 2.856 1.00 93.50 91 SER A O 1
ATOM 712 N N . PRO A 1 92 ? -19.192 -3.346 3.496 1.00 95.94 92 PRO A N 1
ATOM 713 C CA . PRO A 1 92 ? -18.168 -3.973 4.350 1.00 95.94 92 PRO A CA 1
ATOM 714 C C . PRO A 1 92 ? -16.734 -3.490 4.060 1.00 95.94 92 PRO A C 1
ATOM 716 O O . PRO A 1 92 ? -15.757 -4.034 4.574 1.00 95.94 92 PRO A O 1
ATOM 719 N N . SER A 1 93 ? -16.584 -2.454 3.235 1.00 98.19 93 SER A N 1
ATOM 720 C CA . SER A 1 93 ? -15.314 -1.778 2.989 1.00 98.19 93 SER A CA 1
ATOM 721 C C . SER A 1 93 ? -15.479 -0.262 3.002 1.00 98.19 93 SER A C 1
ATOM 723 O O . SER A 1 93 ? -16.580 0.232 2.765 1.00 98.19 93 SER A O 1
ATOM 725 N N . ILE A 1 94 ? -14.377 0.460 3.218 1.00 97.75 94 ILE A N 1
ATOM 726 C CA . ILE A 1 94 ? -14.291 1.921 3.128 1.00 97.75 94 ILE A CA 1
ATOM 727 C C . ILE A 1 94 ? -12.967 2.369 2.489 1.00 97.75 94 ILE A C 1
ATOM 729 O O . ILE A 1 94 ? -11.923 1.743 2.690 1.00 97.75 94 ILE A O 1
ATOM 733 N N . THR A 1 95 ? -12.991 3.471 1.738 1.00 97.12 95 THR A N 1
ATOM 734 C CA . THR A 1 95 ? -11.787 4.138 1.217 1.00 97.12 95 THR A CA 1
ATOM 735 C C . THR A 1 95 ? -11.281 5.228 2.152 1.00 97.12 95 THR A C 1
ATOM 737 O O . THR A 1 95 ? -12.062 5.929 2.791 1.00 97.12 95 THR A O 1
ATOM 740 N N . VAL A 1 96 ? -9.965 5.423 2.184 1.00 96.69 96 VAL A N 1
ATOM 741 C CA . VAL A 1 96 ? -9.299 6.546 2.854 1.00 96.69 96 VAL A CA 1
ATOM 742 C C . VAL A 1 96 ? -8.524 7.332 1.809 1.00 96.69 96 VAL A C 1
ATOM 744 O O . VAL A 1 96 ? -7.756 6.747 1.043 1.00 96.69 96 VAL A O 1
ATOM 747 N N . ARG A 1 97 ? -8.726 8.654 1.774 1.00 94.12 97 ARG A N 1
ATOM 748 C CA . ARG A 1 97 ? -8.079 9.532 0.792 1.00 94.12 97 ARG A CA 1
ATOM 749 C C . ARG A 1 97 ? -6.561 9.564 0.930 1.00 94.12 97 ARG A C 1
ATOM 751 O O . ARG A 1 97 ? -5.989 9.172 1.947 1.00 94.12 97 ARG A O 1
ATOM 758 N N . GLY A 1 98 ? -5.925 10.084 -0.107 1.00 93.31 98 GLY A N 1
ATOM 759 C CA . GLY A 1 98 ? -4.497 10.292 -0.187 1.00 93.31 98 GLY A CA 1
ATOM 760 C C . GLY A 1 98 ? -3.968 11.453 0.642 1.00 93.31 98 GLY A C 1
ATOM 761 O O . GLY A 1 98 ? -4.681 12.370 1.044 1.00 93.31 98 GLY A O 1
ATOM 762 N N . VAL A 1 99 ? -2.652 11.444 0.859 1.00 91.38 99 VAL A N 1
ATOM 763 C CA . VAL A 1 99 ? -1.951 12.582 1.465 1.00 91.38 99 VAL A CA 1
ATOM 764 C C . VAL A 1 99 ? -2.037 13.798 0.545 1.00 91.38 99 VAL A C 1
ATOM 766 O O . VAL A 1 99 ? -1.586 13.723 -0.600 1.00 91.38 99 VAL A O 1
ATOM 769 N N . GLY A 1 100 ? -2.495 14.919 1.109 1.00 87.75 100 GLY A N 1
ATOM 770 C CA . GLY A 1 100 ? -2.522 16.227 0.456 1.00 87.75 100 GLY A CA 1
ATOM 771 C C . GLY A 1 100 ? -3.584 16.353 -0.632 1.00 87.75 100 GLY A C 1
ATOM 772 O O . GLY A 1 100 ? -3.362 17.114 -1.572 1.00 87.75 100 GLY A O 1
ATOM 773 N N . GLU A 1 101 ? -4.674 15.593 -0.509 1.00 86.81 101 GLU A N 1
ATOM 774 C CA . GLU A 1 101 ? -5.836 15.618 -1.399 1.00 86.81 101 GLU A CA 1
ATOM 775 C C . GLU A 1 101 ? -7.133 15.848 -0.638 1.00 86.81 101 GLU A C 1
ATOM 777 O O . GLU A 1 101 ? -7.196 15.629 0.579 1.00 86.81 101 GLU A O 1
ATOM 782 N N . ASN A 1 102 ? -8.151 16.259 -1.392 1.00 86.25 102 ASN A N 1
ATOM 783 C CA . ASN A 1 102 ? -9.535 16.321 -0.952 1.00 86.25 102 ASN A CA 1
ATOM 784 C C . ASN A 1 102 ? -10.326 15.072 -1.387 1.00 86.25 102 ASN A C 1
ATOM 786 O O . ASN A 1 102 ? -9.810 14.189 -2.078 1.00 86.25 102 ASN A O 1
ATOM 790 N N . ASP A 1 103 ? -11.554 14.927 -0.886 1.00 79.12 103 ASP A N 1
ATOM 791 C CA . ASP A 1 103 ? -12.465 13.851 -1.271 1.00 79.12 103 ASP A CA 1
ATOM 792 C C . ASP A 1 103 ? -13.896 14.363 -1.485 1.00 79.12 103 ASP A C 1
ATOM 794 O O . ASP A 1 103 ? -14.308 15.369 -0.922 1.00 79.12 103 ASP A O 1
ATOM 798 N N . TRP A 1 104 ? -14.660 13.663 -2.329 1.00 76.94 104 TRP A N 1
ATOM 799 C CA . TRP A 1 104 ? -16.105 13.833 -2.563 1.00 76.94 104 TRP A CA 1
ATOM 800 C C . TRP A 1 104 ? -16.599 15.143 -3.192 1.00 76.94 104 TRP A C 1
ATOM 802 O O . TRP A 1 104 ? -17.663 15.132 -3.809 1.00 76.94 104 TRP A O 1
ATOM 812 N N . ALA A 1 105 ? -15.873 16.252 -3.065 1.00 65.81 105 ALA A N 1
ATOM 813 C CA . ALA A 1 105 ? -16.317 17.556 -3.548 1.00 65.81 105 ALA A CA 1
ATOM 814 C C . ALA A 1 105 ? -16.050 17.774 -5.051 1.00 65.81 105 ALA A C 1
ATOM 816 O O . ALA A 1 105 ? -14.992 17.423 -5.572 1.00 65.81 105 ALA A O 1
ATOM 817 N N . GLU A 1 106 ? -16.983 18.450 -5.731 1.00 66.56 106 GLU A N 1
ATOM 818 C CA . GLU A 1 106 ? -16.786 19.024 -7.067 1.00 66.56 106 GLU A CA 1
ATOM 819 C C . GLU A 1 106 ? -17.217 20.509 -7.078 1.00 66.56 106 GLU A C 1
ATOM 821 O O . GLU A 1 106 ? -18.395 20.807 -6.857 1.00 66.56 106 GLU A O 1
ATOM 826 N N . PRO A 1 107 ? -16.303 21.471 -7.333 1.00 69.25 107 PRO A N 1
ATOM 827 C CA . PRO A 1 107 ? -14.859 21.286 -7.493 1.00 69.25 107 PRO A CA 1
ATOM 828 C C . PRO A 1 107 ? -14.213 20.824 -6.181 1.00 69.25 107 PRO A C 1
ATOM 830 O O . PRO A 1 107 ? -14.698 21.172 -5.113 1.00 69.25 107 PRO A O 1
ATOM 833 N N . ASP A 1 108 ? -13.103 20.094 -6.274 1.00 72.75 108 ASP A N 1
ATOM 834 C CA . ASP A 1 108 ? -12.434 19.386 -5.171 1.00 72.75 108 ASP A CA 1
ATOM 835 C C . ASP A 1 108 ? -11.850 20.318 -4.092 1.00 72.75 108 ASP A C 1
ATOM 837 O O . ASP A 1 108 ? -10.648 20.578 -4.030 1.00 72.75 108 ASP A O 1
ATOM 841 N N . ASN A 1 109 ? -12.714 20.948 -3.296 1.00 79.44 109 ASN A N 1
ATOM 842 C CA . ASN A 1 109 ? -12.363 22.049 -2.405 1.00 79.44 109 ASN A CA 1
ATOM 843 C C . ASN A 1 109 ? -12.607 21.808 -0.925 1.00 79.44 109 ASN A C 1
ATOM 845 O O . ASN A 1 109 ? -12.321 22.695 -0.119 1.00 79.44 109 ASN A O 1
ATOM 849 N N . GLU A 1 110 ? -13.114 20.640 -0.591 1.00 83.56 110 GLU A N 1
ATOM 850 C CA . GLU A 1 110 ? -13.445 20.266 0.761 1.00 83.56 110 GLU A CA 1
ATOM 851 C C . GLU A 1 110 ? -13.217 18.772 0.922 1.00 83.56 110 GLU A C 1
ATOM 853 O O . GLU A 1 110 ? -13.323 18.000 -0.024 1.00 83.56 110 GLU A O 1
ATOM 858 N N . SER A 1 111 ? -12.871 18.401 2.139 1.00 86.12 111 SER A N 1
ATOM 859 C CA . SER A 1 111 ? -12.692 17.046 2.596 1.00 86.12 111 SER A CA 1
ATOM 860 C C . SER A 1 111 ? -13.641 16.768 3.742 1.00 86.12 111 SER A C 1
ATOM 862 O O . SER A 1 111 ? -13.792 17.603 4.644 1.00 86.12 111 SER A O 1
ATOM 864 N N . GLU A 1 112 ? -14.143 15.542 3.806 1.00 87.12 112 GLU A N 1
ATOM 865 C CA . GLU A 1 112 ? -14.773 15.037 5.018 1.00 87.12 112 GLU A CA 1
ATOM 866 C C . GLU A 1 112 ? -13.774 15.067 6.194 1.00 87.12 112 GLU A C 1
ATOM 868 O O . GLU A 1 112 ? -12.559 14.834 6.042 1.00 87.12 112 GLU A O 1
ATOM 873 N N . ALA A 1 113 ? -14.287 15.397 7.382 1.00 92.50 113 ALA A N 1
ATOM 874 C CA . ALA A 1 113 ? -13.511 15.384 8.612 1.00 92.50 113 ALA A CA 1
ATOM 875 C C . ALA A 1 113 ? -13.057 13.959 8.952 1.00 92.50 113 ALA A C 1
ATOM 877 O O . ALA A 1 113 ? -13.827 13.005 8.899 1.00 92.50 113 ALA A O 1
ATOM 878 N N . LEU A 1 114 ? -11.793 13.823 9.348 1.00 95.62 114 LEU A N 1
ATOM 879 C CA . LEU A 1 114 ? -11.248 12.542 9.773 1.00 95.62 114 LEU A CA 1
ATOM 880 C C . LEU A 1 114 ? -11.755 12.197 11.180 1.00 95.62 114 LEU A C 1
ATOM 882 O O . LEU A 1 114 ? -11.732 13.036 12.084 1.00 95.62 114 LEU A O 1
ATOM 886 N N . LEU A 1 115 ? -12.126 10.933 11.388 1.00 96.88 115 LEU A N 1
ATOM 887 C CA . LEU A 1 115 ? -12.413 10.361 12.708 1.00 96.88 115 LEU A CA 1
ATOM 888 C C . LEU A 1 115 ? -11.119 10.233 13.532 1.00 96.88 115 LEU A C 1
ATOM 890 O O . LEU A 1 115 ? -10.438 9.209 13.486 1.00 96.88 115 LEU A O 1
ATOM 894 N N . LEU A 1 116 ? -10.752 11.290 14.259 1.00 96.75 116 LEU A N 1
ATOM 895 C CA . LEU A 1 116 ? -9.540 11.323 15.093 1.00 96.75 116 LEU A CA 1
ATOM 896 C C . LEU A 1 116 ? -9.799 10.960 16.562 1.00 96.75 116 LEU A C 1
ATOM 898 O O . LEU A 1 116 ? -8.915 10.396 17.202 1.00 96.75 116 LEU A O 1
ATOM 902 N N . ASP A 1 117 ? -10.992 11.272 17.068 1.00 93.25 117 ASP A N 1
ATOM 903 C CA . ASP A 1 117 ? -11.447 10.998 18.439 1.00 93.25 117 ASP A CA 1
ATOM 904 C C . ASP A 1 117 ? -12.481 9.861 18.414 1.00 93.25 117 ASP A C 1
ATOM 906 O O . ASP A 1 117 ? -13.677 10.069 18.598 1.00 93.25 117 ASP A O 1
ATOM 910 N N . GLY A 1 118 ? -12.019 8.678 18.004 1.00 94.94 118 GLY A N 1
ATOM 911 C CA . GLY A 1 118 ? -12.841 7.479 17.835 1.00 94.94 118 GLY A CA 1
ATOM 912 C C . GLY A 1 118 ? -12.690 6.483 18.994 1.00 94.94 118 GLY A C 1
ATOM 913 O O . GLY A 1 118 ? -12.302 6.867 20.095 1.00 94.94 118 GLY A O 1
ATOM 914 N N . PRO A 1 119 ? -12.965 5.185 18.769 1.00 97.38 119 PRO A N 1
ATOM 915 C CA . PRO A 1 119 ? -12.965 4.169 19.830 1.00 97.38 119 PRO A CA 1
ATOM 916 C C . PRO A 1 119 ? -11.573 3.821 20.391 1.00 97.38 119 PRO A C 1
ATOM 918 O O . PRO A 1 119 ? -11.470 3.069 21.362 1.00 97.38 119 PRO A O 1
ATOM 921 N N . LEU A 1 120 ? -10.487 4.316 19.789 1.00 98.00 120 LEU A N 1
ATOM 922 C CA . LEU A 1 120 ? -9.128 4.074 20.271 1.00 98.00 120 LEU A CA 1
ATOM 923 C C . LEU A 1 120 ? -8.743 5.049 21.390 1.00 98.00 120 LEU A C 1
ATOM 925 O O . LEU A 1 120 ? -8.847 6.263 21.242 1.00 98.00 120 LEU A O 1
ATOM 929 N N . ASP A 1 121 ? -8.170 4.525 22.473 1.00 97.06 121 ASP A N 1
ATOM 930 C CA . ASP A 1 121 ? -7.645 5.317 23.593 1.00 97.06 121 ASP A CA 1
ATOM 931 C C . ASP A 1 121 ? -6.252 5.873 23.230 1.00 97.06 121 ASP A C 1
ATOM 933 O O . ASP A 1 121 ? -5.196 5.346 23.602 1.00 97.06 121 ASP A O 1
ATOM 937 N N . VAL A 1 122 ? -6.239 6.897 22.379 1.00 97.19 122 VAL A N 1
ATOM 938 C CA . VAL A 1 122 ? -5.021 7.524 21.853 1.00 97.19 122 VAL A CA 1
ATOM 939 C C . VAL A 1 122 ? -4.554 8.702 22.714 1.00 97.19 122 VAL A C 1
ATOM 941 O O . VAL A 1 122 ? -5.362 9.435 23.281 1.00 97.19 122 VAL A O 1
ATOM 944 N N . PRO A 1 123 ? -3.237 8.971 22.798 1.00 96.44 123 PRO A N 1
ATOM 945 C CA . PRO A 1 123 ? -2.749 10.125 23.541 1.00 96.44 123 PRO A CA 1
ATOM 946 C C . PRO A 1 123 ? -3.165 11.437 22.863 1.00 96.44 123 PRO A C 1
ATOM 948 O O . PRO A 1 123 ? -3.055 11.586 21.644 1.00 96.44 123 PRO A O 1
ATOM 951 N N . THR A 1 124 ? -3.509 12.457 23.655 1.00 95.44 124 THR A N 1
ATOM 952 C CA . THR A 1 124 ? -3.888 13.796 23.154 1.00 95.44 124 THR A CA 1
ATOM 953 C C . THR A 1 124 ? -2.830 14.417 22.234 1.00 95.44 124 THR A C 1
ATOM 955 O O . THR A 1 124 ? -3.151 15.198 21.342 1.00 95.44 124 THR A O 1
ATOM 958 N N . SER A 1 125 ? -1.551 14.067 22.415 1.00 95.75 125 SER A N 1
ATOM 959 C CA . SER A 1 125 ? -0.463 14.525 21.543 1.00 95.75 125 SER A CA 1
ATOM 960 C C . SER A 1 125 ? -0.588 14.012 20.105 1.00 95.75 125 SER A C 1
ATOM 962 O O . SER A 1 125 ? -0.225 14.738 19.180 1.00 95.75 125 SER A O 1
ATOM 964 N N . LEU A 1 126 ? -1.115 12.800 19.907 1.00 96.25 126 LEU A N 1
ATOM 965 C CA . LEU A 1 126 ? -1.393 12.236 18.589 1.00 96.25 126 LEU A CA 1
ATOM 966 C C . LEU A 1 126 ? -2.611 12.920 17.955 1.00 96.25 126 LEU A C 1
ATOM 968 O O . LEU A 1 126 ? -2.518 13.367 16.814 1.00 96.25 126 LEU A O 1
ATOM 972 N N . VAL A 1 127 ? -3.704 13.092 18.706 1.00 96.69 127 VAL A N 1
ATOM 973 C CA . VAL A 1 127 ? -4.907 13.805 18.228 1.00 96.69 127 VAL A CA 1
ATOM 974 C C . VAL A 1 127 ? -4.556 15.230 17.799 1.00 96.69 127 VAL A C 1
ATOM 976 O O . VAL A 1 127 ? -4.873 15.649 16.687 1.00 96.69 127 VAL A O 1
ATOM 979 N N . LYS A 1 128 ? -3.809 15.959 18.639 1.00 95.62 128 LYS A N 1
ATOM 980 C CA . LYS A 1 128 ? -3.345 17.316 18.331 1.00 95.62 128 LYS A CA 1
ATOM 981 C C . LYS A 1 128 ? -2.501 17.354 17.057 1.00 95.62 128 LYS A C 1
ATOM 983 O O . LYS A 1 128 ? -2.706 18.245 16.238 1.00 95.62 128 LYS A O 1
ATOM 988 N N . TYR A 1 129 ? -1.583 16.401 16.884 1.00 94.38 129 TYR A N 1
ATOM 989 C CA . TYR A 1 129 ? -0.765 16.301 15.674 1.00 94.38 129 TYR A CA 1
ATOM 990 C C . TYR A 1 129 ? -1.620 16.066 14.420 1.00 94.38 129 TYR A C 1
ATOM 992 O O . TYR A 1 129 ? -1.374 16.681 13.389 1.00 94.38 129 TYR A O 1
ATOM 1000 N N . CYS A 1 130 ? -2.640 15.211 14.512 1.00 95.75 130 CYS A N 1
ATOM 1001 C CA . CYS A 1 130 ? -3.485 14.857 13.372 1.00 95.75 130 CYS A CA 1
ATOM 1002 C C . CYS A 1 130 ? -4.521 15.936 13.021 1.00 95.75 130 CYS A C 1
ATOM 1004 O O . CYS A 1 130 ? -4.942 16.017 11.870 1.00 95.75 130 CYS A O 1
ATOM 1006 N N . SER A 1 131 ? -4.917 16.776 13.984 1.00 93.88 131 SER A N 1
ATOM 1007 C CA . SER A 1 131 ? -6.002 17.755 13.816 1.00 93.88 131 SER A CA 1
ATOM 1008 C C . SER A 1 131 ? -5.797 18.748 12.668 1.00 93.88 131 SER A C 1
ATOM 1010 O O . SER A 1 131 ? -6.772 19.147 12.040 1.00 93.88 131 SER A O 1
ATOM 1012 N N . SER A 1 132 ? -4.550 19.102 12.334 1.00 90.00 132 SER A N 1
ATOM 1013 C CA . SER A 1 132 ? -4.247 20.021 11.226 1.00 90.00 132 SER A CA 1
ATOM 1014 C C . SER A 1 132 ? -4.523 19.441 9.838 1.00 90.00 132 SER A C 1
ATOM 1016 O O . SER A 1 132 ? -4.455 20.179 8.862 1.00 90.00 132 SER A O 1
ATOM 1018 N N . TYR A 1 133 ? -4.797 18.138 9.755 1.00 90.62 133 TYR A N 1
ATOM 1019 C CA . TYR A 1 133 ? -5.025 17.397 8.514 1.00 90.62 133 TYR A CA 1
ATOM 1020 C C . TYR A 1 133 ? -6.465 16.876 8.393 1.00 90.62 133 TYR A C 1
ATOM 1022 O O . TYR A 1 133 ? -6.760 16.040 7.538 1.00 90.62 133 TYR A O 1
ATOM 1030 N N . SER A 1 134 ? -7.355 17.319 9.289 1.00 88.75 134 SER A N 1
ATOM 1031 C CA . SER A 1 134 ? -8.742 16.862 9.352 1.00 88.75 134 SER A CA 1
ATOM 1032 C C . SER A 1 134 ? -9.688 17.840 8.663 1.00 88.75 134 SER A C 1
ATOM 1034 O O . SER A 1 134 ? -9.733 19.008 9.040 1.00 88.75 134 SER A O 1
ATOM 1036 N N . GLY A 1 135 ? -10.479 17.329 7.714 1.00 87.31 135 GLY A N 1
ATOM 1037 C CA . GLY A 1 135 ? -11.573 18.046 7.045 1.00 87.31 135 GLY A CA 1
ATOM 1038 C C . GLY A 1 135 ? -11.180 19.323 6.294 1.00 87.31 135 GLY A C 1
ATOM 1039 O O . GLY A 1 135 ? -10.023 19.738 6.298 1.00 87.31 135 GLY A O 1
ATOM 1040 N N . GLY A 1 136 ? -12.151 19.966 5.645 1.00 88.12 136 GLY A N 1
ATOM 1041 C CA . GLY A 1 136 ? -11.927 21.225 4.923 1.00 88.12 136 GLY A CA 1
ATOM 1042 C C . GLY A 1 136 ? -10.985 21.068 3.726 1.00 88.12 136 GLY A C 1
ATOM 1043 O O . GLY A 1 136 ? -10.836 19.980 3.189 1.00 88.12 136 GLY A O 1
ATOM 1044 N N . ASP A 1 137 ? -10.342 22.147 3.288 1.00 88.69 137 ASP A N 1
ATOM 1045 C CA . ASP A 1 137 ? -9.432 22.082 2.141 1.00 88.69 137 ASP A CA 1
ATOM 1046 C C . ASP A 1 137 ? -8.045 21.548 2.534 1.00 88.69 137 ASP A C 1
ATOM 1048 O O . ASP A 1 137 ? -7.242 22.250 3.152 1.00 88.69 137 ASP A O 1
ATOM 1052 N N . GLN A 1 138 ? -7.770 20.302 2.162 1.00 89.06 138 GLN A N 1
ATOM 1053 C CA . GLN A 1 138 ? -6.532 19.570 2.426 1.00 89.06 138 GLN A CA 1
ATOM 1054 C C . GLN A 1 138 ? -5.642 19.406 1.187 1.00 89.06 138 GLN A C 1
ATOM 1056 O O . GLN A 1 138 ? -4.554 18.827 1.288 1.00 89.06 138 GLN A O 1
ATOM 1061 N N . PHE A 1 139 ? -6.053 19.940 0.033 1.00 87.25 139 PHE A N 1
ATOM 1062 C CA . PHE A 1 139 ? -5.234 19.912 -1.175 1.00 87.25 139 PHE A CA 1
ATOM 1063 C C . PHE A 1 139 ? -3.943 20.715 -0.967 1.00 87.25 139 PHE A C 1
ATOM 1065 O O . PHE A 1 139 ? -3.970 21.924 -0.723 1.00 87.25 139 PHE A O 1
ATOM 1072 N N . SER A 1 140 ? -2.786 20.055 -1.056 1.00 85.00 140 SER A N 1
ATOM 1073 C CA . SER A 1 140 ? -1.499 20.710 -0.806 1.00 85.00 140 SER A CA 1
ATOM 1074 C C . SER A 1 140 ? -0.321 19.955 -1.410 1.00 85.00 140 SER A C 1
ATOM 1076 O O . SER A 1 140 ? 0.170 18.984 -0.831 1.00 85.00 140 SER A O 1
ATOM 1078 N N . SER A 1 141 ? 0.248 20.485 -2.497 1.00 81.12 141 SER A N 1
ATOM 1079 C CA . SER A 1 141 ? 1.502 19.995 -3.098 1.00 81.12 141 SER A CA 1
ATOM 1080 C C . SER A 1 141 ? 2.658 19.944 -2.087 1.00 81.12 141 SER A C 1
ATOM 1082 O O . SER A 1 141 ? 3.520 19.065 -2.133 1.00 81.12 141 SER A O 1
ATOM 1084 N N . GLY A 1 142 ? 2.672 20.875 -1.126 1.00 81.31 142 GLY A N 1
ATOM 1085 C CA . GLY A 1 142 ? 3.658 20.897 -0.049 1.00 81.31 142 GLY A CA 1
ATOM 1086 C C . GLY A 1 142 ? 3.516 19.712 0.907 1.00 81.31 142 GLY A C 1
ATOM 1087 O O . GLY A 1 142 ? 4.522 19.118 1.298 1.00 81.31 142 GLY A O 1
ATOM 1088 N N . GLU A 1 143 ? 2.289 19.337 1.271 1.00 82.25 143 GLU A N 1
ATOM 1089 C CA . GLU A 1 143 ? 2.048 18.164 2.117 1.00 82.25 143 GLU A CA 1
ATOM 1090 C C . GLU A 1 143 ? 2.180 16.853 1.338 1.00 82.25 143 GLU A C 1
ATOM 1092 O O . GLU A 1 143 ? 2.702 15.884 1.891 1.00 82.25 143 GLU A O 1
ATOM 1097 N N . GLN A 1 144 ? 1.847 16.833 0.044 1.00 83.25 144 GLN A N 1
ATOM 1098 C CA . GLN A 1 144 ? 2.160 15.715 -0.853 1.00 83.25 144 GLN A CA 1
ATOM 1099 C C . GLN A 1 144 ? 3.668 15.403 -0.849 1.00 83.25 144 GLN A C 1
ATOM 1101 O O . GLN A 1 144 ? 4.072 14.237 -0.806 1.00 83.25 144 GLN A O 1
ATOM 1106 N N . LEU A 1 145 ? 4.519 16.435 -0.811 1.00 81.12 145 LEU A N 1
ATOM 1107 C CA . LEU A 1 145 ? 5.970 16.266 -0.732 1.00 81.12 145 LEU A CA 1
ATOM 1108 C C . LEU A 1 145 ? 6.455 15.813 0.656 1.00 81.12 145 LEU A C 1
ATOM 1110 O O . LEU A 1 145 ? 7.363 14.989 0.730 1.00 81.12 145 LEU A O 1
ATOM 1114 N N . LYS A 1 146 ? 5.881 16.332 1.751 1.00 81.69 146 LYS A N 1
ATOM 1115 C CA . LYS A 1 146 ? 6.349 16.054 3.128 1.00 81.69 146 LYS A CA 1
ATOM 1116 C C . LYS A 1 146 ? 5.777 14.784 3.757 1.00 81.69 146 LYS A C 1
ATOM 1118 O O . LYS A 1 146 ? 6.404 14.219 4.646 1.00 81.69 146 LYS A O 1
ATOM 1123 N N . GLY A 1 147 ? 4.575 14.364 3.367 1.00 80.31 147 GLY A N 1
ATOM 1124 C CA . GLY A 1 147 ? 3.954 13.137 3.868 1.00 80.31 147 GLY A CA 1
ATOM 1125 C C . GLY A 1 147 ? 3.299 13.214 5.254 1.00 80.31 147 GLY A C 1
ATOM 1126 O O . GLY A 1 147 ? 2.797 12.197 5.715 1.00 80.31 147 GLY A O 1
ATOM 1127 N N . HIS A 1 148 ? 3.275 14.358 5.947 1.00 84.00 148 HIS A N 1
ATOM 1128 C CA . HIS A 1 148 ? 2.877 14.413 7.367 1.00 84.00 148 HIS A CA 1
ATOM 1129 C C . HIS A 1 148 ? 1.446 13.912 7.651 1.00 84.00 148 HIS A C 1
ATOM 1131 O O . HIS A 1 148 ? 1.213 13.264 8.676 1.00 84.00 148 HIS A O 1
ATOM 1137 N N . ALA A 1 149 ? 0.510 14.141 6.722 1.00 90.25 149 ALA A N 1
ATOM 1138 C CA . ALA A 1 149 ? -0.881 13.706 6.857 1.00 90.25 149 ALA A CA 1
ATOM 1139 C C . ALA A 1 149 ? -1.049 12.174 6.933 1.00 90.25 149 ALA A C 1
ATOM 1141 O O . ALA A 1 149 ? -2.081 11.707 7.408 1.00 90.25 149 ALA A O 1
ATOM 1142 N N . VAL A 1 150 ? -0.032 11.382 6.551 1.00 93.88 150 VAL A N 1
ATOM 1143 C CA . VAL A 1 150 ? -0.056 9.904 6.612 1.00 93.88 150 VAL A CA 1
ATOM 1144 C C . VAL A 1 150 ? -0.467 9.380 7.992 1.00 93.88 150 VAL A C 1
ATOM 1146 O O . VAL A 1 150 ? -1.175 8.379 8.093 1.00 93.88 150 VAL A O 1
ATOM 1149 N N . THR A 1 151 ? -0.073 10.094 9.054 1.00 95.25 151 THR A N 1
ATOM 1150 C CA . THR A 1 151 ? -0.391 9.746 10.446 1.00 95.25 151 THR A CA 1
ATOM 1151 C C . THR A 1 151 ? -1.873 9.958 10.751 1.00 95.25 151 THR A C 1
ATOM 1153 O O . THR A 1 151 ? -2.488 9.106 11.386 1.00 95.25 151 THR A O 1
ATOM 1156 N N . ALA A 1 152 ? -2.454 11.068 10.283 1.00 96.50 152 ALA A N 1
ATOM 1157 C CA . ALA A 1 152 ? -3.866 11.378 10.489 1.00 96.50 152 ALA A CA 1
ATOM 1158 C C . ALA A 1 152 ? -4.765 10.388 9.739 1.00 96.50 152 ALA A C 1
ATOM 1160 O O . ALA A 1 152 ? -5.730 9.886 10.308 1.00 96.50 152 ALA A O 1
ATOM 1161 N N . LEU A 1 153 ? -4.392 10.041 8.504 1.00 97.31 153 LEU A N 1
ATOM 1162 C CA . LEU A 1 153 ? -5.084 9.035 7.693 1.00 97.31 153 LEU A CA 1
ATOM 1163 C C . LEU A 1 153 ? -4.997 7.634 8.323 1.00 97.31 153 LEU A C 1
ATOM 1165 O O . LEU A 1 153 ? -5.985 6.906 8.352 1.00 97.31 153 LEU A O 1
ATOM 1169 N N . ALA A 1 154 ? -3.840 7.270 8.888 1.00 98.31 154 ALA A N 1
ATOM 1170 C CA . ALA A 1 154 ? -3.673 6.011 9.614 1.00 98.31 154 ALA A CA 1
ATOM 1171 C C . ALA A 1 154 ? -4.519 5.952 10.896 1.00 98.31 154 ALA A C 1
ATOM 1173 O O . ALA A 1 154 ? -5.125 4.921 11.178 1.00 98.31 154 ALA A O 1
ATOM 1174 N N . LEU A 1 155 ? -4.577 7.045 11.668 1.00 98.62 155 LEU A N 1
ATOM 1175 C CA . LEU A 1 155 ? -5.417 7.121 12.866 1.00 98.62 155 LEU A CA 1
ATOM 1176 C C . LEU A 1 155 ? -6.904 7.035 12.510 1.00 98.62 155 LEU A C 1
ATOM 1178 O O . LEU A 1 155 ? -7.638 6.280 13.141 1.00 98.62 155 LEU A O 1
ATOM 1182 N N . HIS A 1 156 ? -7.325 7.757 11.472 1.00 98.38 156 HIS A N 1
ATOM 1183 C CA . HIS A 1 156 ? -8.685 7.688 10.951 1.00 98.38 156 HIS A CA 1
ATOM 1184 C C . HIS A 1 156 ? -9.087 6.255 10.598 1.00 98.38 156 HIS A C 1
ATOM 1186 O O . HIS A 1 156 ? -10.094 5.757 11.095 1.00 98.38 156 HIS A O 1
ATOM 1192 N N . ALA A 1 157 ? -8.261 5.570 9.807 1.00 98.50 157 ALA A N 1
ATOM 1193 C CA . ALA A 1 157 ? -8.504 4.187 9.428 1.00 98.50 157 ALA A CA 1
ATOM 1194 C C . ALA A 1 157 ? -8.530 3.234 10.628 1.00 98.50 157 ALA A C 1
ATOM 1196 O O . ALA A 1 157 ? -9.373 2.347 10.689 1.00 98.50 157 ALA A O 1
ATOM 1197 N N . ALA A 1 158 ? -7.630 3.414 11.595 1.00 98.75 158 ALA A N 1
ATOM 1198 C CA . ALA A 1 158 ? -7.600 2.581 12.790 1.00 98.75 158 ALA A CA 1
ATOM 1199 C C . ALA A 1 158 ? -8.870 2.760 13.641 1.00 98.75 158 ALA A C 1
ATOM 1201 O O . ALA A 1 158 ? -9.412 1.776 14.135 1.00 98.75 158 ALA A O 1
ATOM 1202 N N . ASN A 1 159 ? -9.382 3.989 13.768 1.00 98.69 159 ASN A N 1
ATOM 1203 C CA . ASN A 1 159 ? -10.658 4.242 14.437 1.00 98.69 159 ASN A CA 1
ATOM 1204 C C . ASN A 1 159 ? -11.836 3.606 13.683 1.00 98.69 159 ASN A C 1
ATOM 1206 O O . ASN A 1 159 ? -12.657 2.952 14.317 1.00 98.69 159 ASN A O 1
ATOM 1210 N N . LEU A 1 160 ? -11.888 3.730 12.351 1.00 98.19 160 LEU A N 1
ATOM 1211 C CA . LEU A 1 160 ? -12.916 3.081 11.524 1.00 98.19 160 LEU A CA 1
ATOM 1212 C C . LEU A 1 160 ? -12.885 1.550 11.656 1.00 98.19 160 LEU A C 1
ATOM 1214 O O . LEU A 1 160 ? -13.924 0.919 11.807 1.00 98.19 160 LEU A O 1
ATOM 1218 N N . ALA A 1 161 ? -11.693 0.949 11.627 1.00 98.19 161 ALA A N 1
ATOM 1219 C CA . ALA A 1 161 ? -11.527 -0.496 11.770 1.00 98.19 161 ALA A CA 1
ATOM 1220 C C . ALA A 1 161 ? -11.960 -1.001 13.153 1.00 98.19 161 ALA A C 1
ATOM 1222 O O . ALA A 1 161 ? -12.551 -2.072 13.260 1.00 98.19 161 ALA A O 1
ATOM 1223 N N . ALA A 1 162 ? -11.659 -0.239 14.206 1.00 97.94 162 ALA A N 1
ATOM 1224 C CA . ALA A 1 162 ? -12.069 -0.573 15.563 1.00 97.94 162 ALA A CA 1
ATOM 1225 C C . ALA A 1 162 ? -13.587 -0.439 15.766 1.00 97.94 162 ALA A C 1
ATOM 1227 O O . ALA A 1 162 ? -14.164 -1.261 16.470 1.00 97.94 162 ALA A O 1
ATOM 1228 N N . ASP A 1 163 ? -14.222 0.555 15.139 1.00 96.56 163 ASP A N 1
ATOM 1229 C CA . ASP A 1 163 ? -15.675 0.772 15.193 1.00 96.56 163 ASP A CA 1
ATOM 1230 C C . ASP A 1 163 ? -16.449 -0.329 14.448 1.00 96.56 163 ASP A C 1
ATOM 1232 O O . ASP A 1 163 ? -17.467 -0.820 14.931 1.00 96.56 163 ASP A O 1
ATOM 1236 N N . ALA A 1 164 ? -15.904 -0.809 13.323 1.00 94.81 164 ALA A N 1
ATOM 1237 C CA . ALA A 1 164 ? -16.515 -1.857 12.505 1.00 94.81 164 ALA A CA 1
ATOM 1238 C C . ALA A 1 164 ? -16.733 -3.191 13.244 1.00 94.81 164 ALA A C 1
ATOM 1240 O O . ALA A 1 164 ? -17.538 -4.002 12.791 1.00 94.81 164 ALA A O 1
ATOM 1241 N N . SER A 1 165 ? -16.020 -3.427 14.354 1.00 90.81 165 SER A N 1
ATOM 1242 C CA . SER A 1 165 ? -16.168 -4.612 15.213 1.00 90.81 165 SER A CA 1
ATOM 1243 C C . SER A 1 165 ? -16.102 -5.949 14.458 1.00 90.81 165 SER A C 1
ATOM 1245 O O . SER A 1 165 ? -16.729 -6.923 14.856 1.00 90.81 165 SER A O 1
ATOM 1247 N N . ALA A 1 166 ? -15.340 -6.000 13.364 1.00 94.88 166 ALA A N 1
ATOM 1248 C CA . ALA A 1 166 ? -15.222 -7.182 12.519 1.00 94.88 166 ALA A CA 1
ATOM 1249 C C . ALA A 1 166 ? -14.299 -8.250 13.128 1.00 94.88 166 ALA A C 1
ATOM 1251 O O . ALA A 1 166 ? -13.357 -7.941 13.864 1.00 94.88 166 ALA A O 1
ATOM 1252 N N . GLU A 1 167 ? -14.517 -9.512 12.752 1.00 95.25 167 GLU A N 1
ATOM 1253 C CA . GLU A 1 167 ? -13.674 -10.638 13.176 1.00 95.25 167 GLU A CA 1
ATOM 1254 C C . GLU A 1 167 ? -12.275 -10.589 12.557 1.00 95.25 167 GLU A C 1
ATOM 1256 O O . GLU A 1 167 ? -11.319 -11.133 13.105 1.00 95.25 167 GLU A O 1
ATOM 1261 N N . THR A 1 168 ? -12.147 -9.955 11.392 1.00 97.06 168 THR A N 1
ATOM 1262 C CA . THR A 1 168 ? -10.882 -9.766 10.681 1.00 97.06 168 THR A CA 1
ATOM 1263 C C . THR A 1 168 ? -10.856 -8.388 10.037 1.00 97.06 168 THR A C 1
ATOM 1265 O O . THR A 1 168 ? -11.843 -7.928 9.464 1.00 97.06 168 THR A O 1
ATOM 1268 N N . ILE A 1 169 ? -9.703 -7.729 10.111 1.00 98.75 169 ILE A N 1
ATOM 1269 C CA . ILE A 1 169 ? -9.473 -6.428 9.489 1.00 98.75 169 ILE A CA 1
ATOM 1270 C C . ILE A 1 169 ? -8.491 -6.617 8.335 1.00 98.75 169 ILE A C 1
ATOM 1272 O O . ILE A 1 169 ? -7.368 -7.081 8.527 1.00 98.75 169 ILE A O 1
ATOM 1276 N N . ASN A 1 170 ? -8.888 -6.214 7.134 1.00 98.88 170 ASN A N 1
ATOM 1277 C CA . ASN A 1 170 ? -8.047 -6.268 5.945 1.00 98.88 170 ASN A CA 1
ATOM 1278 C C . ASN A 1 170 ? -7.667 -4.852 5.515 1.00 98.88 170 ASN A C 1
ATOM 1280 O O . ASN A 1 170 ? -8.519 -3.980 5.368 1.00 98.88 170 ASN A O 1
ATOM 1284 N N . PHE A 1 171 ? -6.384 -4.613 5.278 1.00 98.94 171 PHE A N 1
ATOM 1285 C CA . PHE A 1 171 ? -5.875 -3.362 4.738 1.00 98.94 171 PHE A CA 1
ATOM 1286 C C . PHE A 1 171 ? -5.283 -3.592 3.356 1.00 98.94 171 PHE A C 1
ATOM 1288 O O . PHE A 1 171 ? -4.441 -4.467 3.172 1.00 98.94 171 PHE A O 1
ATOM 1295 N N . ILE A 1 172 ? -5.663 -2.753 2.397 1.00 98.88 172 ILE A N 1
ATOM 1296 C CA . ILE A 1 172 ? -4.972 -2.636 1.114 1.00 98.88 172 ILE A CA 1
ATOM 1297 C C . ILE A 1 172 ? -4.572 -1.189 0.889 1.00 98.88 172 ILE A C 1
ATOM 1299 O O . ILE A 1 172 ? -5.404 -0.297 1.003 1.00 98.88 172 ILE A O 1
ATOM 1303 N N . GLY A 1 173 ? -3.310 -0.931 0.555 1.00 98.69 173 GLY A N 1
ATOM 1304 C CA . GLY A 1 173 ? -2.853 0.442 0.368 1.00 98.69 173 GLY A CA 1
ATOM 1305 C C . GLY A 1 173 ? -1.701 0.574 -0.606 1.00 98.69 173 GLY A C 1
ATOM 1306 O O . GLY A 1 173 ? -0.802 -0.263 -0.622 1.00 98.69 173 GLY A O 1
ATOM 1307 N N . HIS A 1 174 ? -1.707 1.657 -1.382 1.00 98.50 174 HIS A N 1
ATOM 1308 C CA . HIS A 1 174 ? -0.623 1.999 -2.303 1.00 98.50 174 HIS A CA 1
ATOM 1309 C C . HIS A 1 174 ? 0.182 3.207 -1.811 1.00 98.50 174 HIS A C 1
ATOM 1311 O O . HIS A 1 174 ? -0.387 4.155 -1.269 1.00 98.50 174 HIS A O 1
ATOM 1317 N N . SER A 1 175 ? 1.502 3.223 -2.030 1.00 96.69 175 SER A N 1
ATOM 1318 C CA . SER A 1 175 ? 2.355 4.378 -1.713 1.00 96.69 175 SER A CA 1
ATOM 1319 C C . SER A 1 175 ? 2.267 4.756 -0.228 1.00 96.69 175 SER A C 1
ATOM 1321 O O . SER A 1 175 ? 2.398 3.892 0.641 1.00 96.69 175 SER A O 1
ATOM 1323 N N . ARG A 1 176 ? 2.017 6.030 0.095 1.00 95.56 176 ARG A N 1
ATOM 1324 C CA . ARG A 1 176 ? 1.758 6.469 1.473 1.00 95.56 176 ARG A CA 1
ATOM 1325 C C . ARG A 1 176 ? 0.551 5.766 2.102 1.00 95.56 176 ARG A C 1
ATOM 1327 O O . ARG A 1 176 ? 0.581 5.539 3.304 1.00 95.56 176 ARG A O 1
ATOM 1334 N N . GLY A 1 177 ? -0.444 5.340 1.324 1.00 98.06 177 GLY A N 1
ATOM 1335 C CA . GLY A 1 177 ? -1.567 4.543 1.821 1.00 98.06 177 GLY A CA 1
ATOM 1336 C C . GLY A 1 177 ? -1.137 3.175 2.364 1.00 98.06 177 GLY A C 1
ATOM 1337 O O . GLY A 1 177 ? -1.610 2.744 3.412 1.00 98.06 177 GLY A O 1
ATOM 1338 N N . GLY A 1 178 ? -0.157 2.523 1.727 1.00 98.38 178 GLY A N 1
ATOM 1339 C CA . GLY A 1 178 ? 0.446 1.292 2.254 1.00 98.38 178 GLY A CA 1
ATOM 1340 C C . GLY A 1 178 ? 1.217 1.523 3.561 1.00 98.38 178 GLY A C 1
ATOM 1341 O O . GLY A 1 178 ? 1.214 0.676 4.452 1.00 98.38 178 GLY A O 1
ATOM 1342 N N . VAL A 1 179 ? 1.825 2.703 3.721 1.00 97.94 179 VAL A N 1
ATOM 1343 C CA . VAL A 1 179 ? 2.459 3.116 4.985 1.00 97.94 179 VAL A CA 1
ATOM 1344 C C . VAL A 1 179 ? 1.411 3.415 6.059 1.00 97.94 179 VAL A C 1
ATOM 1346 O O . VAL A 1 179 ? 1.582 2.992 7.203 1.00 97.94 179 VAL A O 1
ATOM 1349 N N . SER A 1 180 ? 0.303 4.072 5.700 1.00 98.19 180 SER A N 1
ATOM 1350 C CA . SER A 1 180 ? -0.830 4.288 6.603 1.00 98.19 180 SER A CA 1
ATOM 1351 C C . SER A 1 180 ? -1.410 2.973 7.115 1.00 98.19 180 SER A C 1
ATOM 1353 O O . SER A 1 180 ? -1.675 2.883 8.309 1.00 98.19 180 SER A O 1
ATOM 1355 N N . ALA A 1 181 ? -1.525 1.940 6.274 1.00 98.81 181 ALA A N 1
ATOM 1356 C CA . ALA A 1 181 ? -1.969 0.609 6.694 1.00 98.81 181 ALA A CA 1
ATOM 1357 C C . ALA A 1 181 ? -1.067 0.002 7.788 1.00 98.81 181 ALA A C 1
ATOM 1359 O O . ALA A 1 181 ? -1.559 -0.498 8.801 1.00 98.81 181 ALA A O 1
ATOM 1360 N N . ILE A 1 182 ? 0.259 0.101 7.630 1.00 98.69 182 ILE A N 1
ATOM 1361 C CA . ILE A 1 182 ? 1.224 -0.386 8.632 1.00 98.69 182 ILE A CA 1
ATOM 1362 C C . ILE A 1 182 ? 1.075 0.384 9.954 1.00 98.69 182 ILE A C 1
ATOM 1364 O O . ILE A 1 182 ? 1.059 -0.211 11.032 1.00 98.69 182 ILE A O 1
ATOM 1368 N N . MET A 1 183 ? 0.933 1.710 9.883 1.00 98.44 183 MET A N 1
ATOM 1369 C CA . MET A 1 183 ? 0.742 2.553 11.067 1.00 98.44 183 MET A CA 1
ATOM 1370 C C . MET A 1 183 ? -0.606 2.299 11.758 1.00 98.44 183 MET A C 1
ATOM 1372 O O . MET A 1 183 ? -0.663 2.257 12.986 1.00 98.44 183 MET A O 1
ATOM 1376 N N . ALA A 1 184 ? -1.677 2.095 10.989 1.00 98.81 184 ALA A N 1
ATOM 1377 C CA . ALA A 1 184 ? -3.012 1.819 11.508 1.00 98.81 184 ALA A CA 1
ATOM 1378 C C . ALA A 1 184 ? -3.039 0.515 12.319 1.00 98.81 184 ALA A C 1
ATOM 1380 O O . ALA A 1 184 ? -3.617 0.484 13.405 1.00 98.81 184 ALA A O 1
ATOM 1381 N N . ALA A 1 185 ? -2.335 -0.528 11.860 1.00 98.69 185 ALA A N 1
ATOM 1382 C CA . ALA A 1 185 ? -2.198 -1.782 12.605 1.00 98.69 185 ALA A CA 1
ATOM 1383 C C . ALA A 1 185 ? -1.559 -1.564 13.989 1.00 98.69 185 ALA A C 1
ATOM 1385 O O . ALA A 1 185 ? -2.039 -2.094 14.993 1.00 98.69 185 ALA A O 1
ATOM 1386 N N . TRP A 1 186 ? -0.532 -0.710 14.070 1.00 98.31 186 TRP A N 1
ATOM 1387 C CA . TRP A 1 186 ? 0.065 -0.316 15.348 1.00 98.31 186 TRP A CA 1
ATOM 1388 C C . TRP A 1 186 ? -0.884 0.471 16.242 1.00 98.31 186 TRP A C 1
ATOM 1390 O O . TRP A 1 186 ? -0.855 0.272 17.453 1.00 98.31 186 TRP A O 1
ATOM 1400 N N . PHE A 1 187 ? -1.711 1.358 15.689 1.00 98.50 187 PHE A N 1
ATOM 1401 C CA . PHE A 1 187 ? -2.690 2.096 16.487 1.00 98.50 187 PHE A CA 1
ATOM 1402 C C . PHE A 1 187 ? -3.779 1.182 17.047 1.00 98.50 187 PHE A C 1
ATOM 1404 O O . PHE A 1 187 ? -4.084 1.292 18.234 1.00 98.50 187 PHE A O 1
ATOM 1411 N N . LEU A 1 188 ? -4.275 0.225 16.256 1.00 98.44 188 LEU A N 1
ATOM 1412 C CA . LEU A 1 188 ? -5.168 -0.831 16.740 1.00 98.44 188 LEU A CA 1
ATOM 1413 C C . LEU A 1 188 ? -4.519 -1.612 17.889 1.00 98.44 188 LEU A C 1
ATOM 1415 O O . LEU A 1 188 ? -5.107 -1.725 18.962 1.00 98.44 188 LEU A O 1
ATOM 1419 N N . PHE A 1 189 ? -3.279 -2.077 17.701 1.00 97.81 189 PHE A N 1
ATOM 1420 C CA . PHE A 1 189 ? -2.552 -2.859 18.703 1.00 97.81 189 PHE A CA 1
ATOM 1421 C C . PHE A 1 189 ? -2.218 -2.071 19.979 1.00 97.81 189 PHE A C 1
ATOM 1423 O O . PHE A 1 189 ? -2.314 -2.586 21.093 1.00 97.81 189 PHE A O 1
ATOM 1430 N N . ALA A 1 190 ? -1.778 -0.824 19.847 1.00 97.31 190 ALA A N 1
ATOM 1431 C CA . ALA A 1 190 ? -1.336 -0.035 20.987 1.00 97.31 190 ALA A CA 1
ATOM 1432 C C . ALA A 1 190 ? -2.521 0.558 21.752 1.00 97.31 190 ALA A C 1
ATOM 1434 O O . ALA A 1 190 ? -2.492 0.581 22.979 1.00 97.31 190 ALA A O 1
ATOM 1435 N N . TYR A 1 191 ? -3.548 1.041 21.054 1.00 97.75 191 TYR A N 1
ATOM 1436 C CA . TYR A 1 191 ? -4.580 1.911 21.625 1.00 97.75 191 TYR A CA 1
ATOM 1437 C C . TYR A 1 191 ? -5.994 1.313 21.610 1.00 97.75 191 TYR A C 1
ATOM 1439 O O . TYR A 1 191 ? -6.898 1.909 22.188 1.00 97.75 191 TYR A O 1
ATOM 1447 N N . GLY A 1 192 ? -6.197 0.140 21.007 1.00 97.31 192 GLY A N 1
ATOM 1448 C CA . GLY A 1 192 ? -7.491 -0.539 21.005 1.00 97.31 192 GLY A CA 1
ATOM 1449 C C . GLY A 1 192 ? -7.873 -1.171 22.345 1.00 97.31 192 GLY A C 1
ATOM 1450 O O . GLY A 1 192 ? -7.043 -1.386 23.237 1.00 97.31 192 GLY A O 1
ATOM 1451 N N . SER A 1 193 ? -9.149 -1.543 22.466 1.00 96.31 193 SER A N 1
ATOM 1452 C CA . SER A 1 193 ? -9.633 -2.425 23.533 1.00 96.31 193 SER A CA 1
ATOM 1453 C C . SER A 1 193 ? -8.940 -3.797 23.471 1.00 96.31 193 SER A C 1
ATOM 1455 O O . SER A 1 193 ? -8.176 -4.096 22.553 1.00 96.31 193 SER A O 1
ATOM 1457 N N . ARG A 1 194 ? -9.148 -4.673 24.463 1.00 94.38 194 ARG A N 1
ATOM 1458 C CA . ARG A 1 194 ? -8.588 -6.039 24.387 1.00 94.38 194 ARG A CA 1
ATOM 1459 C C . ARG A 1 194 ? -9.097 -6.797 23.153 1.00 94.38 194 ARG A C 1
ATOM 1461 O O . ARG A 1 194 ? -8.304 -7.497 22.539 1.00 94.38 194 ARG A O 1
ATOM 1468 N N . ALA A 1 195 ? -10.372 -6.636 22.798 1.00 95.38 195 ALA A N 1
ATOM 1469 C CA . ALA A 1 195 ? -10.953 -7.256 21.610 1.00 95.38 195 ALA A CA 1
ATOM 1470 C C . ALA A 1 195 ? -10.280 -6.728 20.334 1.00 95.38 195 ALA A C 1
ATOM 1472 O O . ALA A 1 195 ? -9.654 -7.503 19.623 1.00 95.38 195 ALA A O 1
ATOM 1473 N N . VAL A 1 196 ? -10.268 -5.403 20.140 1.00 97.00 196 VAL A N 1
ATOM 1474 C CA . VAL A 1 196 ? -9.673 -4.740 18.960 1.00 97.00 196 VAL A CA 1
ATOM 1475 C C . VAL A 1 196 ? -8.194 -5.092 18.773 1.00 97.00 196 VAL A C 1
ATOM 1477 O O . VAL A 1 196 ? -7.735 -5.323 17.659 1.00 97.00 196 VAL A O 1
ATOM 1480 N N . ARG A 1 197 ? -7.423 -5.154 19.865 1.00 95.44 197 ARG A N 1
ATOM 1481 C CA . ARG A 1 197 ? -5.994 -5.507 19.816 1.00 95.44 197 ARG A CA 1
ATOM 1482 C C . ARG A 1 197 ? -5.737 -6.943 19.381 1.00 95.44 197 ARG A C 1
ATOM 1484 O O . ARG A 1 197 ? -4.668 -7.215 18.846 1.00 95.44 197 ARG A O 1
ATOM 1491 N N . ASN A 1 198 ? -6.687 -7.834 19.644 1.00 95.06 198 ASN A N 1
ATOM 1492 C CA . ASN A 1 198 ? -6.593 -9.250 19.318 1.00 95.06 198 ASN A CA 1
ATOM 1493 C C . ASN A 1 198 ? -7.250 -9.588 17.973 1.00 95.06 198 ASN A C 1
ATOM 1495 O O . ASN A 1 198 ? -7.089 -10.715 17.508 1.00 95.06 198 ASN A O 1
ATOM 1499 N N . THR A 1 199 ? -7.961 -8.645 17.348 1.00 97.12 199 THR A N 1
ATOM 1500 C CA . THR A 1 199 ? -8.496 -8.813 15.996 1.00 97.12 199 THR A CA 1
ATOM 1501 C C . THR A 1 199 ? -7.339 -8.969 14.999 1.00 97.12 199 THR A C 1
ATOM 1503 O O . THR A 1 199 ? -6.475 -8.085 14.929 1.00 97.12 199 THR A O 1
ATOM 1506 N N . PRO A 1 200 ? -7.294 -10.064 14.218 1.00 97.81 200 PRO A N 1
ATOM 1507 C CA . PRO A 1 200 ? -6.296 -10.255 13.175 1.00 97.81 200 PRO A CA 1
ATOM 1508 C C . PRO A 1 200 ? -6.345 -9.143 12.124 1.00 97.81 200 PRO A C 1
ATOM 1510 O O . PRO A 1 200 ? -7.405 -8.842 11.572 1.00 97.81 200 PRO A O 1
ATOM 1513 N N . VAL A 1 201 ? -5.180 -8.568 11.821 1.00 98.81 201 VAL A N 1
ATOM 1514 C CA . VAL A 1 201 ? -5.006 -7.587 10.744 1.00 98.81 201 VAL A CA 1
ATOM 1515 C C . VAL A 1 201 ? -4.222 -8.215 9.594 1.00 98.81 201 VAL A C 1
ATOM 1517 O O . VAL A 1 201 ? -3.117 -8.712 9.800 1.00 98.81 201 VAL A O 1
ATOM 1520 N N . ASN A 1 202 ? -4.732 -8.150 8.369 1.00 98.88 202 ASN A N 1
ATOM 1521 C CA . ASN A 1 202 ? -3.993 -8.547 7.169 1.00 98.88 202 ASN A CA 1
ATOM 1522 C C . ASN A 1 202 ? -3.669 -7.321 6.319 1.00 98.88 202 ASN A C 1
ATOM 1524 O O . ASN A 1 202 ? -4.481 -6.404 6.221 1.00 98.88 202 ASN A O 1
ATOM 1528 N N . ILE A 1 203 ? -2.487 -7.282 5.704 1.00 98.94 203 ILE A N 1
ATOM 1529 C CA . ILE A 1 203 ? -2.032 -6.120 4.931 1.00 98.94 203 ILE A CA 1
ATOM 1530 C C . ILE A 1 203 ? -1.567 -6.557 3.542 1.00 98.94 203 ILE A C 1
ATOM 1532 O O . ILE A 1 203 ? -0.604 -7.311 3.416 1.00 98.94 203 ILE A O 1
ATOM 1536 N N . PHE A 1 204 ? -2.196 -6.006 2.505 1.00 98.94 204 PHE A N 1
ATOM 1537 C CA . PHE A 1 204 ? -1.728 -6.035 1.122 1.00 98.94 204 PHE A CA 1
ATOM 1538 C C . PHE A 1 204 ? -1.182 -4.649 0.737 1.00 98.94 204 PHE A C 1
ATOM 1540 O O . PHE A 1 204 ? -1.928 -3.714 0.441 1.00 98.94 204 PHE A O 1
ATOM 1547 N N . ALA A 1 205 ? 0.137 -4.487 0.774 1.00 98.88 205 ALA A N 1
ATOM 1548 C CA . ALA A 1 205 ? 0.810 -3.230 0.477 1.00 98.88 205 ALA A CA 1
ATOM 1549 C C . ALA A 1 205 ? 1.328 -3.202 -0.968 1.00 98.88 205 ALA A C 1
ATOM 1551 O O . ALA A 1 205 ? 2.102 -4.064 -1.383 1.00 98.88 205 ALA A O 1
ATOM 1552 N N . ILE A 1 206 ? 0.951 -2.168 -1.717 1.00 98.88 206 ILE A N 1
ATOM 1553 C CA . ILE A 1 206 ? 1.430 -1.899 -3.073 1.00 98.88 206 ILE A CA 1
ATOM 1554 C C . ILE A 1 206 ? 2.452 -0.766 -2.996 1.00 98.88 206 ILE A C 1
ATOM 1556 O O . ILE A 1 206 ? 2.116 0.393 -2.763 1.00 98.88 206 ILE A O 1
ATOM 1560 N N . ASP A 1 207 ? 3.717 -1.112 -3.176 1.00 98.50 207 ASP A N 1
ATOM 1561 C CA . ASP A 1 207 ? 4.860 -0.205 -3.229 1.00 98.50 207 ASP A CA 1
ATOM 1562 C C . ASP A 1 207 ? 4.822 0.877 -2.126 1.00 98.50 207 ASP A C 1
ATOM 1564 O O . ASP A 1 207 ? 4.734 2.072 -2.422 1.00 98.50 207 ASP A O 1
ATOM 1568 N N . PRO A 1 208 ? 4.806 0.481 -0.835 1.00 97.62 208 PRO A N 1
ATOM 1569 C CA . PRO A 1 208 ? 4.584 1.398 0.280 1.00 97.62 208 PRO A CA 1
ATOM 1570 C C . PRO A 1 208 ? 5.739 2.396 0.409 1.00 97.62 208 PRO A C 1
ATOM 1572 O O . PRO A 1 208 ? 6.829 2.049 0.848 1.00 97.62 208 PRO A O 1
ATOM 1575 N N . VAL A 1 209 ? 5.511 3.655 0.046 1.00 94.56 209 VAL A N 1
ATOM 1576 C CA . VAL A 1 209 ? 6.520 4.726 0.045 1.00 94.56 209 VAL A CA 1
ATOM 1577 C C . VAL A 1 209 ? 6.173 5.726 1.150 1.00 94.56 209 VAL A C 1
ATOM 1579 O O . VAL A 1 209 ? 5.109 6.327 1.087 1.00 94.56 209 VAL A O 1
ATOM 1582 N N . PRO A 1 210 ? 7.033 5.964 2.155 1.00 89.56 210 PRO A N 1
ATOM 1583 C CA . PRO A 1 210 ? 6.775 6.998 3.169 1.00 89.56 210 PRO A CA 1
ATOM 1584 C C . PRO A 1 210 ? 6.927 8.427 2.627 1.00 89.56 210 PRO A C 1
ATOM 1586 O O . PRO A 1 210 ? 6.285 9.362 3.102 1.00 89.56 210 PRO A O 1
ATOM 1589 N N . GLY A 1 211 ? 7.762 8.589 1.599 1.00 81.00 211 GLY A N 1
ATOM 1590 C CA . GLY A 1 211 ? 8.160 9.875 1.040 1.00 81.00 211 GLY A CA 1
ATOM 1591 C C . GLY A 1 211 ?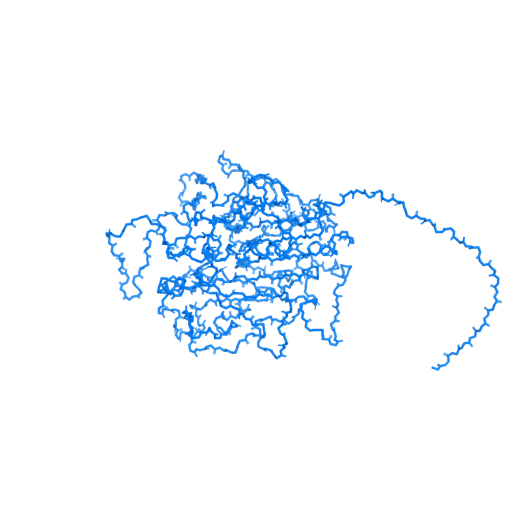 9.401 10.474 1.721 1.00 81.00 211 GLY A C 1
ATOM 1592 O O . GLY A 1 211 ? 10.005 9.857 2.609 1.00 81.00 211 GLY A O 1
ATOM 1593 N N . PRO A 1 212 ? 9.827 11.668 1.281 1.00 75.25 212 PRO A N 1
ATOM 1594 C CA . PRO A 1 212 ? 10.936 12.400 1.885 1.00 75.25 212 PRO A CA 1
ATOM 1595 C C . PRO A 1 212 ? 10.669 12.753 3.356 1.00 75.25 212 PRO A C 1
ATOM 1597 O O . PRO A 1 212 ? 9.593 13.235 3.690 1.00 75.25 212 PRO A O 1
ATOM 1600 N N . GLY A 1 213 ? 11.665 12.602 4.238 1.00 72.44 213 GLY A N 1
ATOM 1601 C CA . GLY A 1 213 ? 11.591 13.128 5.607 1.00 72.44 213 GLY A CA 1
ATOM 1602 C C . GLY A 1 213 ? 11.997 12.145 6.703 1.00 72.44 213 GLY A C 1
ATOM 1603 O O . GLY A 1 213 ? 12.901 11.332 6.530 1.00 72.44 213 GLY A O 1
ATOM 1604 N N . ASN A 1 214 ? 11.370 12.285 7.877 1.00 73.81 214 ASN A N 1
ATOM 1605 C CA . ASN A 1 214 ? 11.586 11.400 9.023 1.00 73.81 214 ASN A CA 1
ATOM 1606 C C . ASN A 1 214 ? 10.782 10.112 8.845 1.00 73.81 214 ASN A C 1
ATOM 1608 O O . ASN A 1 214 ? 9.558 10.151 8.916 1.00 73.81 214 ASN A O 1
ATOM 1612 N N . TRP A 1 215 ? 11.457 8.976 8.694 1.00 86.31 215 TRP A N 1
ATOM 1613 C CA . TRP A 1 215 ? 10.791 7.677 8.735 1.00 86.31 215 TRP A CA 1
ATOM 1614 C C . TRP A 1 215 ? 10.634 7.255 10.193 1.00 86.31 215 TRP A C 1
ATOM 1616 O O . TRP A 1 215 ? 11.618 7.024 10.893 1.00 86.31 215 TRP A O 1
ATOM 1626 N N . TYR A 1 216 ? 9.406 7.226 10.690 1.00 90.31 216 TYR A N 1
ATOM 1627 C CA . TYR A 1 216 ? 9.123 6.865 12.076 1.00 90.31 216 TYR A CA 1
ATOM 1628 C C . TYR A 1 216 ? 9.252 5.352 12.281 1.00 90.31 216 TYR A C 1
ATOM 1630 O O . TYR A 1 216 ? 8.951 4.582 11.372 1.00 90.31 216 TYR A O 1
ATOM 1638 N N . SER A 1 217 ? 9.685 4.898 13.463 1.00 92.12 217 SER A N 1
ATOM 1639 C CA . SER A 1 217 ? 9.910 3.458 13.684 1.00 92.12 217 SER A CA 1
ATOM 1640 C C . SER A 1 217 ? 8.622 2.641 13.587 1.00 92.12 217 SER A C 1
ATOM 1642 O O . SER A 1 217 ? 8.664 1.492 13.156 1.00 92.12 217 SER A O 1
ATOM 1644 N N . ILE A 1 218 ? 7.473 3.254 13.900 1.00 94.62 218 ILE A N 1
ATOM 1645 C CA . ILE A 1 218 ? 6.133 2.675 13.707 1.00 94.62 218 ILE A CA 1
ATOM 1646 C C . ILE A 1 218 ? 5.886 2.204 12.261 1.00 94.62 218 ILE A C 1
ATOM 1648 O O . ILE A 1 218 ? 5.115 1.281 12.041 1.00 94.62 218 ILE A O 1
ATOM 1652 N N . MET A 1 219 ? 6.557 2.794 11.269 1.00 94.94 219 MET A N 1
ATOM 1653 C CA . MET A 1 219 ? 6.410 2.394 9.868 1.00 94.94 219 MET A CA 1
ATOM 1654 C C . MET A 1 219 ? 7.205 1.115 9.556 1.00 94.94 219 MET A C 1
ATOM 1656 O O . MET A 1 219 ? 6.859 0.370 8.649 1.00 94.94 219 MET A O 1
ATOM 1660 N N . THR A 1 220 ? 8.302 0.856 10.273 1.00 94.56 220 THR A N 1
ATOM 1661 C CA . THR A 1 220 ? 9.367 -0.057 9.817 1.00 94.56 220 THR A CA 1
ATOM 1662 C C . THR A 1 220 ? 9.288 -1.469 10.384 1.00 94.56 220 THR A C 1
ATOM 1664 O O . THR A 1 220 ? 10.173 -2.285 10.140 1.00 94.56 220 THR A O 1
ATOM 1667 N N . GLN A 1 221 ? 8.252 -1.765 11.155 1.00 95.62 221 GLN A N 1
ATOM 1668 C CA . GLN A 1 221 ? 8.036 -3.038 11.832 1.00 95.62 221 GLN A CA 1
ATOM 1669 C C . GLN A 1 221 ? 6.546 -3.330 11.785 1.00 95.62 221 GLN A C 1
ATOM 1671 O O . GLN A 1 221 ? 5.750 -2.435 12.051 1.00 95.62 221 GLN A O 1
ATOM 1676 N N . LEU A 1 222 ? 6.158 -4.563 11.480 1.00 97.56 222 LEU A N 1
ATOM 1677 C CA . LEU A 1 222 ? 4.758 -4.963 11.579 1.00 97.56 222 LEU A CA 1
ATOM 1678 C C . LEU A 1 222 ? 4.332 -5.077 13.043 1.00 97.56 222 LEU A C 1
ATOM 1680 O O . LEU A 1 222 ? 5.094 -5.585 13.873 1.00 97.56 222 LEU A O 1
ATOM 1684 N N . ALA A 1 223 ? 3.120 -4.608 13.340 1.00 96.81 223 ALA A N 1
ATOM 1685 C CA . ALA A 1 223 ? 2.514 -4.738 14.657 1.00 96.81 223 ALA A CA 1
ATOM 1686 C C . ALA A 1 223 ? 2.215 -6.217 14.985 1.00 96.81 223 ALA A C 1
ATOM 1688 O O . ALA A 1 223 ? 2.056 -7.026 14.067 1.00 96.81 223 ALA A O 1
ATOM 1689 N N . PRO A 1 224 ? 2.129 -6.600 16.269 1.00 95.56 224 PRO A N 1
ATOM 1690 C CA . PRO A 1 224 ? 1.908 -7.996 16.672 1.00 95.56 224 PRO A CA 1
ATOM 1691 C C . PRO A 1 224 ? 0.582 -8.594 16.198 1.00 95.56 224 PRO A C 1
ATOM 1693 O O . PRO A 1 224 ? 0.523 -9.777 15.894 1.00 95.56 224 PRO A O 1
ATOM 1696 N N . ASN A 1 225 ? -0.463 -7.776 16.075 1.00 96.50 225 ASN A N 1
ATOM 1697 C CA . ASN A 1 225 ? -1.770 -8.202 15.570 1.00 96.50 225 ASN A CA 1
ATOM 1698 C C . ASN A 1 225 ? -1.815 -8.395 14.044 1.00 96.50 225 ASN A C 1
ATOM 1700 O O . ASN A 1 225 ? -2.843 -8.818 13.517 1.00 96.50 225 ASN A O 1
ATOM 1704 N N . VAL A 1 226 ? -0.732 -8.094 13.316 1.00 98.25 226 VAL A N 1
ATOM 1705 C CA . VAL A 1 226 ? -0.664 -8.384 11.881 1.00 98.25 226 VAL A CA 1
ATOM 1706 C C . VAL A 1 226 ? -0.502 -9.891 11.685 1.00 98.25 226 VAL A C 1
ATOM 1708 O O . VAL A 1 226 ? 0.530 -10.460 12.034 1.00 98.25 226 VAL A O 1
ATOM 1711 N N . ALA A 1 227 ? -1.516 -10.535 11.116 1.00 98.00 227 ALA A N 1
ATOM 1712 C CA . ALA A 1 227 ? -1.549 -11.969 10.862 1.00 98.00 227 ALA A CA 1
ATOM 1713 C C . ALA A 1 227 ? -0.919 -12.340 9.512 1.00 98.00 227 ALA A C 1
ATOM 1715 O O . ALA A 1 227 ? -0.217 -13.348 9.435 1.00 98.00 227 ALA A O 1
ATOM 1716 N N . HIS A 1 228 ? -1.127 -11.520 8.474 1.00 98.69 228 HIS A N 1
ATOM 1717 C CA . HIS A 1 228 ? -0.530 -11.704 7.148 1.00 98.69 228 HIS A CA 1
ATOM 1718 C C . HIS A 1 228 ? -0.027 -10.378 6.574 1.00 98.69 228 HIS A C 1
ATOM 1720 O O . HIS A 1 228 ? -0.672 -9.336 6.710 1.00 98.69 228 HIS A O 1
ATOM 1726 N N . TYR A 1 229 ? 1.120 -10.424 5.898 1.00 98.81 229 TYR A N 1
ATOM 1727 C CA . TYR A 1 229 ? 1.666 -9.300 5.147 1.00 98.81 229 TYR A CA 1
ATOM 1728 C C . TYR A 1 229 ? 2.080 -9.736 3.748 1.00 98.81 229 TYR A C 1
ATOM 1730 O O . TYR A 1 229 ? 2.877 -10.660 3.581 1.00 98.81 229 TYR A O 1
ATOM 1738 N N . VAL A 1 230 ? 1.577 -9.016 2.752 1.00 98.88 230 VAL A N 1
ATOM 17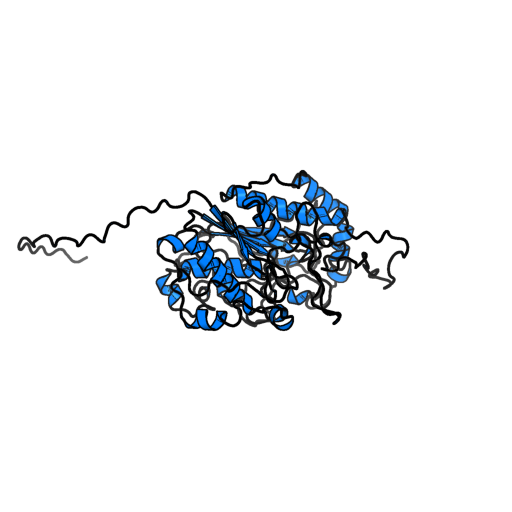39 C CA . VAL A 1 230 ? 1.960 -9.152 1.352 1.00 98.88 230 VAL A CA 1
ATOM 1740 C C . VAL A 1 230 ? 2.416 -7.791 0.854 1.00 98.88 230 VAL A C 1
ATOM 1742 O O . VAL A 1 230 ? 1.651 -6.830 0.893 1.00 98.88 230 VAL A O 1
ATOM 1745 N N . GLY A 1 231 ? 3.656 -7.699 0.384 1.00 98.75 231 GLY A N 1
ATOM 1746 C CA . GLY A 1 231 ? 4.201 -6.489 -0.225 1.00 98.75 231 GLY A CA 1
ATOM 1747 C C . GLY A 1 231 ? 4.527 -6.706 -1.699 1.00 98.75 231 GLY A C 1
ATOM 1748 O O . GLY A 1 231 ? 5.328 -7.580 -2.023 1.00 98.75 231 GLY A O 1
ATOM 1749 N N . VAL A 1 232 ? 3.947 -5.904 -2.591 1.00 98.81 232 VAL A N 1
ATOM 1750 C CA . VAL A 1 232 ? 4.274 -5.886 -4.027 1.00 98.81 232 VAL A CA 1
ATOM 1751 C C . VAL A 1 232 ? 5.055 -4.619 -4.341 1.00 98.81 232 VAL A C 1
ATOM 1753 O O . VAL A 1 232 ? 4.543 -3.522 -4.158 1.00 98.81 232 VAL A O 1
ATOM 1756 N N . TYR A 1 233 ? 6.283 -4.753 -4.830 1.00 98.44 233 TYR A N 1
ATOM 1757 C CA . TYR A 1 233 ? 7.201 -3.637 -5.047 1.00 98.44 233 TYR A CA 1
ATOM 1758 C C . TYR A 1 233 ? 7.527 -3.500 -6.526 1.00 98.44 233 TYR A C 1
ATOM 1760 O O . TYR A 1 233 ? 7.868 -4.483 -7.188 1.00 98.44 233 TYR A O 1
ATOM 1768 N N . ALA A 1 234 ? 7.448 -2.278 -7.044 1.00 96.81 234 ALA A N 1
ATOM 1769 C CA . ALA A 1 234 ? 7.752 -2.026 -8.449 1.00 96.81 234 ALA A CA 1
ATOM 1770 C C . ALA A 1 234 ? 9.264 -2.175 -8.712 1.00 96.81 234 ALA A C 1
ATOM 1772 O O . ALA A 1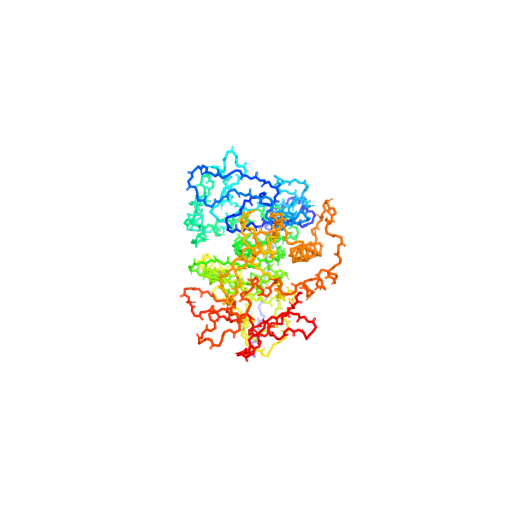 234 ? 10.094 -1.784 -7.896 1.00 96.81 234 ALA A O 1
ATOM 1773 N N . TRP A 1 235 ? 9.652 -2.698 -9.864 1.00 94.00 235 TRP A N 1
ATOM 1774 C CA . TRP A 1 235 ? 11.054 -2.933 -10.206 1.00 94.00 235 TRP A CA 1
ATOM 1775 C C . TRP A 1 235 ? 11.664 -1.769 -10.983 1.00 94.00 235 TRP A C 1
ATOM 1777 O O . TRP A 1 235 ? 12.850 -1.487 -10.830 1.00 94.00 235 TRP A O 1
ATOM 1787 N N . ASP A 1 236 ? 10.873 -1.075 -11.803 1.00 92.62 236 ASP A N 1
ATOM 1788 C CA . ASP A 1 236 ? 11.351 -0.179 -12.868 1.00 92.62 236 ASP A CA 1
ATOM 1789 C C . ASP A 1 236 ? 11.319 1.319 -12.477 1.00 92.62 236 ASP A C 1
ATOM 1791 O O . ASP A 1 236 ? 11.330 2.215 -13.321 1.00 92.62 236 ASP A O 1
ATOM 1795 N N . MET A 1 237 ? 11.331 1.615 -11.172 1.00 91.12 237 MET A N 1
ATOM 1796 C CA . MET A 1 237 ? 11.411 2.976 -10.610 1.00 91.12 237 MET A CA 1
ATOM 1797 C C . MET A 1 237 ? 12.871 3.386 -10.336 1.00 91.12 237 MET A C 1
ATOM 1799 O O . MET A 1 237 ? 13.309 3.427 -9.184 1.00 91.12 237 MET A O 1
ATOM 1803 N N . CYS A 1 238 ? 13.649 3.600 -11.401 1.00 82.62 238 CYS A N 1
ATOM 1804 C CA . CYS A 1 238 ? 15.116 3.564 -11.332 1.00 82.62 238 CYS A CA 1
ATOM 1805 C C . CYS A 1 238 ? 15.858 4.770 -11.927 1.00 82.62 238 CYS A C 1
ATOM 1807 O O . CYS A 1 238 ? 16.986 5.031 -11.525 1.00 82.62 238 CYS A O 1
ATOM 1809 N N . SER A 1 239 ? 15.305 5.472 -12.915 1.00 67.38 239 SER A N 1
ATOM 1810 C CA . SER A 1 239 ? 16.131 6.167 -13.917 1.00 67.38 239 SER A CA 1
ATOM 1811 C C . SER A 1 239 ? 15.879 7.663 -14.069 1.00 67.38 239 SER A C 1
ATOM 1813 O O . SER A 1 239 ? 16.631 8.329 -14.782 1.00 67.38 239 SER A O 1
ATOM 1815 N N . ARG A 1 240 ? 14.850 8.215 -13.414 1.00 73.44 240 ARG A N 1
ATOM 1816 C CA . ARG A 1 240 ? 14.482 9.629 -13.562 1.00 73.44 240 ARG A CA 1
ATOM 1817 C C . ARG A 1 240 ? 14.899 10.457 -12.353 1.00 73.44 240 ARG A C 1
ATOM 1819 O O . ARG A 1 240 ? 14.878 9.994 -11.210 1.00 73.44 240 ARG A O 1
ATOM 1826 N N . ASN A 1 241 ? 15.237 11.723 -12.601 1.00 65.06 241 ASN A N 1
ATOM 1827 C CA . ASN A 1 241 ? 15.412 12.707 -11.535 1.00 65.06 241 ASN A CA 1
ATOM 1828 C C . ASN A 1 241 ? 14.105 12.799 -10.732 1.00 65.06 241 ASN A C 1
ATOM 1830 O O . ASN A 1 241 ? 13.079 13.202 -11.269 1.00 65.06 241 ASN A O 1
ATOM 1834 N N . GLY A 1 242 ? 14.146 12.402 -9.458 1.00 74.44 242 GLY A N 1
ATOM 1835 C CA . GLY A 1 242 ? 12.971 12.335 -8.580 1.00 74.44 242 GLY A CA 1
ATOM 1836 C C . GLY A 1 242 ? 12.579 10.919 -8.144 1.00 74.44 242 GLY A C 1
ATOM 1837 O O . GLY A 1 242 ? 11.985 10.780 -7.075 1.00 74.44 242 GLY A O 1
ATOM 1838 N N . ASP A 1 243 ? 13.000 9.867 -8.862 1.00 84.38 243 ASP A N 1
ATOM 1839 C CA . ASP A 1 243 ? 12.673 8.467 -8.520 1.00 84.38 243 ASP A CA 1
ATOM 1840 C C . ASP A 1 243 ? 13.241 8.053 -7.150 1.00 84.38 243 ASP A C 1
ATOM 1842 O O . ASP A 1 243 ? 12.650 7.241 -6.442 1.00 84.38 243 ASP A O 1
ATOM 1846 N N . VAL A 1 244 ? 14.336 8.684 -6.704 1.00 77.38 244 VAL A N 1
ATOM 1847 C CA . VAL A 1 244 ? 14.912 8.494 -5.357 1.00 77.38 244 VAL A CA 1
ATOM 1848 C C . VAL A 1 244 ? 13.894 8.795 -4.244 1.00 77.38 244 VAL A C 1
ATOM 1850 O O . VAL A 1 244 ? 13.953 8.188 -3.174 1.00 77.38 244 VAL A O 1
ATOM 1853 N N . GLY A 1 245 ? 12.935 9.695 -4.490 1.00 82.38 245 GLY A N 1
ATOM 1854 C CA . GLY A 1 245 ? 11.845 10.005 -3.560 1.00 82.38 245 GLY A CA 1
ATOM 1855 C C . GLY A 1 245 ? 10.807 8.886 -3.409 1.00 82.38 245 GLY A C 1
ATOM 1856 O O . GLY A 1 245 ? 10.027 8.916 -2.459 1.00 82.38 245 GLY A O 1
ATOM 1857 N N . PHE A 1 246 ? 10.824 7.888 -4.298 1.00 89.38 246 PHE A N 1
ATOM 1858 C CA . PHE A 1 246 ? 9.925 6.728 -4.319 1.00 89.38 246 PHE A CA 1
ATOM 1859 C C . PHE A 1 246 ? 10.578 5.453 -3.774 1.00 89.38 246 PHE A C 1
ATOM 1861 O O . PHE A 1 246 ? 10.206 4.331 -4.128 1.00 89.38 246 PHE A O 1
ATOM 1868 N N . ARG A 1 247 ? 11.557 5.617 -2.881 1.00 91.31 247 ARG A N 1
ATOM 1869 C CA . ARG A 1 247 ? 12.132 4.518 -2.104 1.00 91.31 247 ARG A CA 1
ATOM 1870 C C . ARG A 1 247 ? 11.035 3.869 -1.250 1.00 91.31 247 ARG A C 1
ATOM 1872 O O . ARG A 1 247 ? 10.536 4.531 -0.334 1.00 91.31 247 ARG A O 1
ATOM 1879 N N . PRO A 1 248 ? 10.659 2.605 -1.509 1.00 94.81 248 PRO A N 1
ATOM 1880 C CA . PRO A 1 248 ? 9.638 1.951 -0.723 1.00 94.81 248 PRO A CA 1
ATOM 1881 C C . PRO A 1 248 ? 10.224 1.411 0.584 1.00 94.81 248 PRO A C 1
ATOM 1883 O O . PRO A 1 248 ? 11.442 1.271 0.754 1.00 94.81 248 PRO A O 1
ATOM 1886 N N . LEU A 1 249 ? 9.321 1.122 1.508 1.00 95.06 249 LEU A N 1
ATOM 1887 C CA . LEU A 1 249 ? 9.579 0.577 2.823 1.00 95.06 249 LEU A CA 1
ATOM 1888 C C . LEU A 1 249 ? 9.255 -0.919 2.856 1.00 95.06 249 LEU A C 1
ATOM 1890 O O . LEU A 1 249 ? 8.176 -1.347 2.454 1.00 95.06 249 LEU A O 1
ATOM 1894 N N . VAL A 1 250 ? 10.160 -1.718 3.403 1.00 97.19 250 VAL A N 1
ATOM 1895 C CA . VAL A 1 250 ? 9.918 -3.128 3.718 1.00 97.19 250 VAL A CA 1
ATOM 1896 C C . VAL A 1 250 ? 9.843 -3.246 5.234 1.00 97.19 250 VAL A C 1
ATOM 1898 O O . VAL A 1 250 ? 10.882 -3.182 5.895 1.00 97.19 250 VAL A O 1
ATOM 1901 N N . PRO A 1 251 ? 8.637 -3.340 5.824 1.00 96.88 251 PRO A N 1
ATOM 1902 C CA . PRO A 1 251 ? 8.514 -3.448 7.266 1.00 96.88 251 PRO A CA 1
ATOM 1903 C C . PRO A 1 251 ? 9.054 -4.802 7.713 1.00 96.88 251 PRO A C 1
ATOM 1905 O O . PRO A 1 251 ? 8.850 -5.817 7.052 1.00 96.88 251 PRO A O 1
ATOM 1908 N N . ARG A 1 252 ? 9.734 -4.835 8.852 1.00 95.88 252 ARG A N 1
ATOM 1909 C CA . ARG A 1 252 ? 10.236 -6.082 9.431 1.00 95.88 252 ARG A CA 1
ATOM 1910 C C . ARG A 1 252 ? 9.071 -7.006 9.826 1.00 95.88 252 ARG A C 1
ATOM 1912 O O . ARG A 1 252 ? 8.073 -6.495 10.350 1.00 95.88 252 ARG A O 1
ATOM 1919 N N . PRO A 1 253 ? 9.185 -8.335 9.624 1.00 95.38 253 PRO A N 1
ATOM 1920 C CA . PRO A 1 253 ? 8.183 -9.291 10.098 1.00 95.38 253 PRO A CA 1
ATOM 1921 C C . PRO A 1 253 ? 8.027 -9.189 11.619 1.00 95.38 253 PRO A C 1
ATOM 1923 O O . PRO A 1 253 ? 8.984 -8.843 12.314 1.00 95.38 253 PRO A O 1
ATOM 1926 N N . ASN A 1 254 ? 6.832 -9.454 12.150 1.00 94.00 254 ASN A N 1
ATOM 1927 C CA . ASN A 1 254 ? 6.606 -9.484 13.599 1.00 94.00 254 ASN A CA 1
ATOM 1928 C C . ASN A 1 254 ? 7.048 -10.832 14.207 1.00 94.00 254 ASN A C 1
ATOM 1930 O O . ASN A 1 254 ? 7.621 -11.684 13.526 1.00 94.00 254 ASN A O 1
ATOM 1934 N N . MET A 1 255 ? 6.838 -11.007 15.514 1.00 86.50 255 MET A N 1
ATOM 1935 C CA . MET A 1 255 ? 7.236 -12.231 16.216 1.00 86.50 255 MET A CA 1
ATOM 1936 C C . MET A 1 255 ? 6.490 -13.469 15.712 1.00 86.50 255 MET A C 1
ATOM 1938 O O . MET A 1 255 ? 7.135 -14.476 15.454 1.00 86.50 255 MET A O 1
ATOM 1942 N N . GLY A 1 256 ? 5.177 -13.367 15.483 1.00 87.44 256 GLY A N 1
ATOM 1943 C CA . GLY A 1 256 ? 4.341 -14.480 15.018 1.00 87.44 256 GLY A CA 1
ATOM 1944 C C . GLY A 1 256 ? 4.616 -14.945 13.581 1.00 87.44 256 GLY A C 1
ATOM 1945 O O . GLY A 1 256 ? 4.065 -15.955 13.152 1.00 87.44 256 GLY A O 1
ATOM 1946 N N . MET A 1 257 ? 5.455 -14.223 12.833 1.00 92.12 257 MET A N 1
ATOM 1947 C CA . MET A 1 257 ? 5.827 -14.553 11.452 1.00 92.12 257 MET A CA 1
ATOM 1948 C C . MET A 1 257 ? 7.202 -15.220 11.332 1.00 92.12 257 MET A C 1
ATOM 1950 O O . MET A 1 257 ? 7.451 -15.925 10.358 1.00 92.12 257 MET A O 1
ATOM 1954 N N . GLY A 1 258 ? 8.125 -14.974 12.264 1.00 75.69 258 GLY A N 1
ATOM 1955 C CA . GLY A 1 258 ? 9.513 -15.444 12.177 1.00 75.69 258 GLY A CA 1
ATOM 1956 C C . GLY A 1 258 ? 9.843 -16.548 13.185 1.00 75.69 258 GLY A C 1
ATOM 1957 O O . GLY A 1 258 ? 9.076 -16.775 14.114 1.00 75.69 258 GLY A O 1
ATOM 1958 N N . PRO A 1 259 ? 11.003 -17.214 13.050 1.00 68.81 259 PRO A N 1
ATOM 1959 C CA . PRO A 1 259 ? 11.481 -18.125 14.085 1.00 68.81 259 PRO A CA 1
ATOM 1960 C C . PRO A 1 259 ? 11.748 -17.360 15.393 1.00 68.81 259 PRO A C 1
ATOM 1962 O O . PRO A 1 259 ? 12.364 -16.288 15.370 1.00 68.81 259 PRO A O 1
ATOM 1965 N N . GLU A 1 260 ? 11.297 -17.915 16.519 1.00 69.38 260 GLU A N 1
ATOM 1966 C CA . GLU A 1 260 ? 11.571 -17.388 17.861 1.00 69.38 260 GLU A CA 1
ATOM 1967 C C . GLU A 1 260 ? 13.077 -17.429 18.165 1.00 69.38 260 GLU A C 1
ATOM 1969 O O . GLU A 1 260 ? 13.761 -18.420 17.891 1.00 69.38 260 GLU A O 1
ATOM 1974 N N . LEU A 1 261 ? 13.612 -16.349 18.738 1.00 68.75 261 LEU A N 1
ATOM 1975 C CA . LEU A 1 261 ? 14.972 -16.291 19.273 1.00 68.75 261 LEU A CA 1
ATOM 1976 C C . LEU A 1 261 ? 14.955 -16.367 20.803 1.00 68.75 261 LEU A C 1
ATOM 1978 O O . LEU A 1 261 ? 13.989 -15.930 21.420 1.00 68.75 261 LEU A O 1
ATOM 1982 N N . PRO A 1 262 ? 16.044 -16.842 21.437 1.00 58.56 262 PRO A N 1
ATOM 1983 C CA . PRO A 1 262 ? 16.093 -17.043 22.889 1.00 58.56 262 PRO A CA 1
ATOM 1984 C C . PRO A 1 262 ? 15.772 -15.806 23.747 1.00 58.56 262 PRO A C 1
ATOM 1986 O O . PRO A 1 262 ? 15.289 -15.962 24.864 1.00 58.56 262 PRO A O 1
ATOM 1989 N N . ASP A 1 263 ? 16.018 -14.598 23.229 1.00 69.25 263 ASP A N 1
ATOM 1990 C CA . ASP A 1 263 ? 15.779 -13.321 23.924 1.00 69.25 263 ASP A CA 1
ATOM 1991 C C . ASP A 1 263 ? 14.566 -12.548 23.377 1.00 69.25 263 ASP A C 1
ATOM 1993 O O . ASP A 1 263 ? 14.340 -11.386 23.733 1.00 69.25 263 ASP A O 1
ATOM 1997 N N . ASP A 1 264 ? 13.784 -13.168 22.494 1.00 71.25 264 ASP A N 1
ATOM 1998 C CA . ASP A 1 264 ? 12.606 -12.542 21.916 1.00 71.25 264 ASP A CA 1
ATOM 1999 C C . ASP A 1 264 ? 11.503 -12.399 22.963 1.00 71.25 264 ASP A C 1
ATOM 2001 O O . ASP A 1 264 ? 11.074 -13.363 23.591 1.00 71.25 264 ASP A O 1
ATOM 2005 N N . LYS A 1 265 ? 11.020 -11.168 23.139 1.00 72.56 265 LYS A N 1
ATOM 2006 C CA . LYS A 1 265 ? 9.837 -10.875 23.950 1.00 72.56 265 LYS A CA 1
ATOM 2007 C C . LYS A 1 265 ? 8.761 -10.264 23.084 1.00 72.56 265 LYS A C 1
ATOM 2009 O O . LYS A 1 265 ? 9.015 -9.276 22.391 1.00 72.56 265 LYS A O 1
ATOM 2014 N N . GLU A 1 266 ? 7.576 -10.859 23.118 1.00 73.88 266 GLU A N 1
ATOM 2015 C CA . GLU A 1 266 ? 6.428 -10.274 22.449 1.00 73.88 266 GLU A CA 1
ATOM 2016 C C . GLU A 1 266 ? 6.088 -8.948 23.144 1.00 73.88 266 GLU A C 1
ATOM 2018 O O . GLU A 1 266 ? 5.943 -8.923 24.371 1.00 73.88 266 GLU A O 1
ATOM 2023 N N . PRO A 1 267 ? 5.996 -7.830 22.407 1.00 83.56 267 PRO A N 1
ATOM 2024 C CA . PRO A 1 267 ? 5.544 -6.579 22.994 1.00 83.56 267 PRO A CA 1
ATOM 2025 C C . PRO A 1 267 ? 4.151 -6.747 23.587 1.00 83.56 267 PRO A C 1
ATOM 2027 O O . PRO A 1 267 ? 3.219 -7.112 22.875 1.00 83.56 267 PRO A O 1
ATOM 2030 N N . CYS A 1 268 ? 3.959 -6.377 24.852 1.00 85.88 268 CYS A N 1
ATOM 2031 C CA . CYS A 1 268 ? 2.606 -6.153 25.346 1.00 85.88 268 CYS A CA 1
ATOM 2032 C C . CYS A 1 268 ? 2.162 -4.715 25.032 1.00 85.88 268 CYS A C 1
ATOM 2034 O O . CYS A 1 268 ? 2.953 -3.765 25.081 1.00 85.88 268 CYS A O 1
ATOM 2036 N N . ALA A 1 269 ? 0.873 -4.525 24.742 1.00 86.31 269 ALA A N 1
ATOM 2037 C CA . ALA A 1 269 ? 0.336 -3.209 24.389 1.00 86.31 269 ALA A CA 1
ATOM 2038 C C . ALA A 1 269 ? 0.623 -2.143 25.466 1.00 86.31 269 ALA A C 1
ATOM 2040 O O . ALA A 1 269 ? 0.934 -0.999 25.144 1.00 86.31 269 ALA A O 1
ATOM 2041 N N . THR A 1 270 ? 0.593 -2.515 26.750 1.00 87.56 270 THR A N 1
ATOM 2042 C CA . THR A 1 270 ? 0.887 -1.603 27.869 1.00 87.56 270 THR A CA 1
ATOM 2043 C C . THR A 1 270 ? 2.320 -1.066 27.837 1.00 87.56 270 THR A C 1
ATOM 2045 O O . THR A 1 270 ? 2.540 0.098 28.166 1.00 87.56 270 THR A O 1
ATOM 2048 N N . GLU A 1 271 ? 3.301 -1.878 27.440 1.00 88.88 271 GLU A N 1
ATOM 2049 C CA . GLU A 1 271 ? 4.695 -1.440 27.307 1.00 88.88 271 GLU A CA 1
ATOM 2050 C C . GLU A 1 271 ? 4.891 -0.577 26.067 1.00 88.88 271 GLU A C 1
ATOM 2052 O O . GLU A 1 271 ? 5.514 0.481 26.152 1.00 88.88 271 GLU A O 1
ATOM 2057 N N . VAL A 1 272 ? 4.303 -0.982 24.938 1.00 89.88 272 VAL A N 1
ATOM 2058 C CA . VAL A 1 272 ? 4.334 -0.214 23.686 1.00 89.88 272 VAL A CA 1
ATOM 2059 C C . VAL A 1 272 ? 3.783 1.199 23.895 1.00 89.88 272 VAL A C 1
ATOM 2061 O O . VAL A 1 272 ? 4.400 2.171 23.463 1.00 89.88 272 VAL A O 1
ATOM 2064 N N . ARG A 1 273 ? 2.680 1.335 24.642 1.00 91.19 273 ARG A N 1
ATOM 2065 C CA . ARG A 1 273 ? 2.040 2.623 24.965 1.00 91.19 273 ARG A CA 1
ATOM 2066 C C . ARG A 1 273 ? 2.907 3.596 25.762 1.00 91.19 273 ARG A C 1
ATOM 2068 O O . ARG A 1 273 ? 2.582 4.779 25.807 1.00 91.19 273 ARG A O 1
ATOM 2075 N N . ARG A 1 274 ? 3.992 3.135 26.395 1.00 90.12 274 ARG A N 1
ATOM 2076 C CA . ARG A 1 274 ? 4.933 4.019 27.107 1.00 90.12 274 ARG A CA 1
ATOM 2077 C C . ARG A 1 274 ? 5.809 4.822 26.146 1.00 90.12 274 ARG A C 1
ATOM 2079 O O . ARG A 1 274 ? 6.352 5.851 26.541 1.00 90.12 274 ARG A O 1
ATOM 2086 N N . ALA A 1 275 ? 5.965 4.362 24.905 1.00 92.56 275 ALA A N 1
ATOM 2087 C CA . ALA A 1 275 ? 6.672 5.101 23.872 1.00 92.56 275 ALA A CA 1
ATOM 2088 C C . ALA A 1 275 ? 5.787 6.208 23.276 1.00 92.56 275 ALA A C 1
ATOM 2090 O O . ALA A 1 275 ? 4.559 6.130 23.268 1.00 92.56 275 ALA A O 1
ATOM 2091 N N . ALA A 1 276 ? 6.419 7.242 22.717 1.00 94.81 276 ALA A N 1
ATOM 2092 C CA . ALA A 1 276 ? 5.703 8.203 21.885 1.00 94.81 276 ALA A CA 1
ATOM 2093 C C . ALA A 1 276 ? 5.114 7.501 20.649 1.00 94.81 276 ALA A C 1
ATOM 2095 O O . ALA A 1 276 ? 5.731 6.579 20.116 1.00 94.81 276 ALA A O 1
ATOM 2096 N N . TRP A 1 277 ? 3.970 7.975 20.147 1.00 95.19 277 TRP A N 1
ATOM 2097 C CA . TRP A 1 277 ? 3.238 7.338 19.040 1.00 95.19 277 TRP A CA 1
ATOM 2098 C C . TRP A 1 277 ? 4.088 7.114 17.771 1.00 95.19 277 TRP A C 1
ATOM 2100 O O . TRP A 1 277 ? 3.903 6.133 17.065 1.00 95.19 277 TRP A O 1
ATOM 2110 N N . HIS A 1 278 ? 5.067 7.975 17.483 1.00 92.88 278 HIS A N 1
ATOM 2111 C CA . HIS A 1 278 ? 5.960 7.819 16.325 1.00 92.88 278 HIS A CA 1
ATOM 2112 C C . HIS A 1 278 ? 7.082 6.789 16.560 1.00 92.88 278 HIS A C 1
ATOM 2114 O O . HIS A 1 278 ? 7.757 6.371 15.623 1.00 92.88 278 HIS A O 1
ATOM 2120 N N . ASN A 1 279 ? 7.280 6.361 17.806 1.00 93.69 279 ASN A N 1
ATOM 2121 C CA . ASN A 1 279 ? 8.335 5.446 18.225 1.00 93.69 279 ASN A CA 1
ATOM 2122 C C . ASN A 1 279 ? 7.802 4.116 18.784 1.00 93.69 279 ASN A C 1
ATOM 2124 O O . ASN A 1 279 ? 8.579 3.383 19.395 1.00 93.69 279 ASN A O 1
ATOM 2128 N N . LEU A 1 280 ? 6.518 3.784 18.580 1.00 94.06 280 LEU A N 1
ATOM 2129 C CA . LEU A 1 280 ? 5.886 2.589 19.171 1.00 94.06 280 LEU A CA 1
ATOM 2130 C C . LEU A 1 280 ? 6.678 1.306 18.915 1.00 94.06 280 LEU A C 1
ATOM 2132 O O . LEU A 1 280 ? 6.818 0.481 19.811 1.00 94.06 280 LEU A O 1
ATOM 2136 N N . ALA A 1 281 ? 7.268 1.172 17.729 1.00 92.69 281 ALA A N 1
ATOM 2137 C CA . ALA A 1 281 ? 8.023 -0.013 17.358 1.00 92.69 281 ALA A CA 1
ATOM 2138 C C . ALA A 1 281 ? 9.532 0.076 17.646 1.00 92.69 281 ALA A C 1
ATOM 2140 O O . ALA A 1 281 ? 10.266 -0.837 17.284 1.00 92.69 281 ALA A O 1
ATOM 2141 N N . ALA A 1 282 ? 10.047 1.169 18.226 1.00 90.75 282 ALA A N 1
ATOM 2142 C CA . ALA A 1 282 ? 11.495 1.406 18.321 1.00 90.75 282 ALA A CA 1
ATOM 2143 C C . ALA A 1 282 ? 12.220 0.339 19.159 1.00 90.75 282 ALA A C 1
ATOM 2145 O O . ALA A 1 282 ? 13.290 -0.118 18.772 1.00 90.75 282 ALA A O 1
ATOM 2146 N N . ALA A 1 283 ? 11.615 -0.081 20.273 1.00 89.38 283 ALA A N 1
ATOM 2147 C CA . ALA A 1 283 ? 12.163 -1.109 21.159 1.00 89.38 283 ALA A CA 1
ATOM 2148 C C . ALA A 1 283 ? 11.903 -2.548 20.672 1.00 89.38 283 ALA A C 1
ATOM 2150 O O . ALA A 1 283 ? 12.389 -3.492 21.284 1.00 89.38 283 ALA A O 1
ATOM 2151 N N . TRP A 1 284 ? 11.146 -2.712 19.583 1.00 89.12 284 TRP A N 1
ATOM 2152 C CA . TRP A 1 284 ? 10.605 -3.999 19.130 1.00 89.12 284 TRP A CA 1
ATOM 2153 C C . TRP A 1 284 ? 10.980 -4.323 17.681 1.00 89.12 284 TRP A C 1
ATOM 2155 O O . TRP A 1 284 ? 10.370 -5.188 17.057 1.00 89.12 284 TRP A O 1
ATOM 2165 N N . GLN A 1 285 ? 11.960 -3.605 17.121 1.00 89.44 285 GLN A N 1
ATOM 2166 C CA . GLN A 1 285 ? 12.451 -3.867 15.771 1.00 89.44 285 GLN A CA 1
ATOM 2167 C C . GLN A 1 285 ? 13.097 -5.253 15.714 1.00 89.44 285 GLN A C 1
ATOM 2169 O O . GLN A 1 285 ? 14.015 -5.565 16.474 1.00 89.44 285 GLN A O 1
ATOM 2174 N N . ARG A 1 286 ? 12.621 -6.073 14.781 1.00 89.75 286 ARG A N 1
ATOM 2175 C CA . ARG A 1 286 ? 13.125 -7.422 14.518 1.00 89.75 286 ARG A CA 1
ATOM 2176 C C . ARG A 1 286 ? 14.333 -7.371 13.576 1.00 89.75 286 ARG A C 1
ATOM 2178 O O . ARG A 1 286 ? 14.946 -6.323 13.357 1.00 89.75 286 ARG A O 1
ATOM 2185 N N . GLN A 1 287 ? 14.720 -8.512 13.015 1.00 90.00 287 GLN A N 1
ATOM 2186 C CA . GLN A 1 287 ? 15.771 -8.532 12.002 1.00 90.00 287 GLN A CA 1
ATOM 2187 C C . GLN A 1 287 ? 15.316 -7.812 10.731 1.00 90.00 287 GLN A C 1
ATOM 2189 O O . GLN A 1 287 ? 14.169 -7.920 10.301 1.00 90.00 287 GLN A O 1
ATOM 2194 N N . ASP A 1 288 ? 16.243 -7.073 10.131 1.00 92.81 288 ASP A N 1
ATOM 2195 C CA . ASP A 1 288 ? 16.023 -6.382 8.868 1.00 92.81 288 ASP A CA 1
ATOM 2196 C C . ASP A 1 288 ? 15.837 -7.399 7.723 1.00 92.81 288 ASP A C 1
ATOM 2198 O O . ASP A 1 288 ? 16.760 -8.185 7.492 1.00 92.81 288 ASP A O 1
ATOM 2202 N N . PRO A 1 289 ? 14.686 -7.428 7.017 1.00 94.06 289 PRO A N 1
ATOM 2203 C CA . PRO A 1 289 ? 14.416 -8.387 5.942 1.00 94.06 289 PRO A CA 1
ATOM 2204 C C . PRO A 1 289 ? 15.357 -8.228 4.742 1.00 94.06 289 PRO A C 1
ATOM 2206 O O . PRO A 1 289 ? 15.507 -9.157 3.950 1.00 94.06 289 PRO A O 1
ATOM 2209 N N . LEU A 1 290 ? 16.008 -7.068 4.617 1.00 94.56 290 LEU A N 1
ATOM 2210 C CA . LEU A 1 290 ? 16.882 -6.719 3.501 1.00 94.56 290 LEU A CA 1
ATOM 2211 C C . LEU A 1 290 ? 18.336 -7.149 3.719 1.00 94.56 290 LEU A C 1
ATOM 2213 O O . LEU A 1 290 ? 19.128 -7.134 2.781 1.00 94.56 290 LEU A O 1
ATOM 2217 N N . MET A 1 291 ? 18.707 -7.533 4.942 1.00 92.06 291 MET A N 1
ATOM 2218 C CA . MET A 1 291 ? 20.081 -7.914 5.263 1.00 92.06 291 MET A CA 1
ATOM 2219 C C . MET A 1 291 ? 20.337 -9.405 5.002 1.00 92.06 291 MET A C 1
ATOM 2221 O O . MET A 1 291 ? 19.464 -10.233 5.257 1.00 92.06 291 MET A O 1
ATOM 2225 N N . PRO A 1 292 ? 21.534 -9.797 4.536 1.00 91.25 292 PRO A N 1
ATOM 2226 C CA . PRO A 1 292 ? 21.874 -11.204 4.362 1.00 91.25 292 PRO A CA 1
ATOM 2227 C C . PRO A 1 292 ? 22.030 -11.890 5.726 1.00 91.25 292 PRO A C 1
ATOM 2229 O O . PRO A 1 292 ? 22.876 -11.508 6.537 1.00 91.25 292 PRO A O 1
ATOM 2232 N N . LEU A 1 293 ? 21.237 -12.931 5.971 1.00 88.38 293 LEU A N 1
ATOM 2233 C CA . LEU A 1 293 ? 21.270 -13.730 7.197 1.00 88.38 293 LEU A CA 1
ATOM 2234 C C . LEU A 1 293 ? 20.826 -15.172 6.895 1.00 88.38 293 LEU A C 1
ATOM 2236 O O . LEU A 1 293 ? 19.984 -15.402 6.033 1.00 88.38 293 LEU A O 1
ATOM 2240 N N . ALA A 1 294 ? 21.389 -16.157 7.597 1.00 86.75 294 ALA A N 1
ATOM 2241 C CA . ALA A 1 294 ? 20.940 -17.546 7.506 1.00 86.75 294 ALA A CA 1
ATOM 2242 C C . ALA A 1 294 ? 19.756 -17.765 8.464 1.00 86.75 294 ALA A C 1
ATOM 2244 O O . ALA A 1 294 ? 19.955 -17.962 9.663 1.00 86.75 294 ALA A O 1
ATOM 2245 N N . ARG A 1 295 ? 18.530 -17.666 7.941 1.00 82.81 295 ARG A N 1
ATOM 2246 C CA . ARG A 1 295 ? 17.265 -17.850 8.670 1.00 82.81 295 ARG A CA 1
ATOM 2247 C C . ARG A 1 295 ? 16.243 -18.549 7.781 1.00 82.81 295 ARG A C 1
ATOM 2249 O O . ARG A 1 295 ? 16.330 -18.475 6.555 1.00 82.81 295 ARG A O 1
ATOM 2256 N N . ASP A 1 296 ? 15.260 -19.164 8.421 1.00 90.00 296 ASP A N 1
ATOM 2257 C CA . ASP A 1 296 ? 14.086 -19.687 7.734 1.00 90.00 296 ASP A CA 1
ATOM 2258 C C . ASP A 1 296 ? 13.205 -18.550 7.218 1.00 90.00 296 ASP A C 1
ATOM 2260 O O . ASP A 1 296 ? 13.143 -17.477 7.817 1.00 90.00 296 ASP A O 1
ATOM 2264 N N . GLN A 1 297 ? 12.521 -18.796 6.101 1.00 92.81 297 GLN A N 1
ATOM 2265 C CA . GLN A 1 297 ? 11.561 -17.855 5.532 1.00 92.81 297 GLN A CA 1
ATOM 2266 C C . GLN A 1 297 ? 10.449 -17.576 6.557 1.00 92.81 297 GLN A C 1
ATOM 2268 O O . GLN A 1 297 ? 9.880 -18.536 7.082 1.00 92.81 297 GLN A O 1
ATOM 2273 N N . PRO A 1 298 ? 10.093 -16.304 6.818 1.00 93.75 298 PRO A N 1
ATOM 2274 C CA . PRO A 1 298 ? 8.975 -16.005 7.695 1.00 93.75 298 PRO A CA 1
ATOM 2275 C C . PRO A 1 298 ? 7.668 -16.530 7.085 1.00 93.75 298 PRO A C 1
ATOM 2277 O O . PRO A 1 298 ? 7.414 -16.378 5.886 1.00 93.75 298 PRO A O 1
ATOM 2280 N N . ALA A 1 299 ? 6.834 -17.158 7.908 1.00 94.12 299 ALA A N 1
ATOM 2281 C CA . ALA A 1 299 ? 5.500 -17.581 7.513 1.00 94.12 299 ALA A CA 1
ATOM 2282 C C . ALA A 1 299 ? 4.579 -16.359 7.399 1.00 94.12 299 ALA A C 1
ATOM 2284 O O . ALA A 1 299 ? 4.734 -15.392 8.144 1.00 94.12 299 ALA A O 1
ATOM 2285 N N . LYS A 1 300 ? 3.602 -16.412 6.481 1.00 96.56 300 LYS A N 1
ATOM 2286 C CA . LYS A 1 300 ? 2.571 -15.366 6.312 1.00 96.56 300 LYS A CA 1
ATOM 2287 C C . LYS A 1 300 ? 3.133 -13.965 6.008 1.00 96.56 300 LYS A C 1
ATOM 2289 O O . LYS A 1 300 ? 2.449 -12.961 6.190 1.00 96.56 300 LYS A O 1
ATOM 2294 N N . TYR A 1 301 ? 4.376 -13.905 5.538 1.00 98.19 301 TYR A N 1
ATOM 2295 C CA . TYR A 1 301 ? 5.080 -12.692 5.151 1.00 98.19 301 TYR A CA 1
ATOM 2296 C C . TYR A 1 301 ? 5.696 -12.908 3.767 1.00 98.19 301 TYR A C 1
ATOM 2298 O O . TYR A 1 301 ? 6.652 -13.674 3.602 1.00 98.19 301 TYR A O 1
ATOM 2306 N N . GLU A 1 302 ? 5.120 -12.261 2.760 1.00 98.31 302 GLU A N 1
ATOM 2307 C CA . GLU A 1 302 ? 5.459 -12.480 1.357 1.00 98.31 302 GLU A CA 1
ATOM 2308 C C . GLU A 1 302 ? 5.835 -11.167 0.671 1.00 98.31 302 GLU A C 1
ATOM 2310 O O . GLU A 1 302 ? 5.127 -10.165 0.767 1.00 98.31 302 GLU A O 1
ATOM 2315 N N . LEU A 1 303 ? 6.963 -11.182 -0.042 1.00 98.56 303 LEU A N 1
ATOM 2316 C CA . LEU A 1 303 ? 7.473 -10.035 -0.787 1.00 98.56 303 LEU A CA 1
ATOM 2317 C C . LEU A 1 303 ? 7.567 -10.383 -2.269 1.00 98.56 303 LEU A C 1
ATOM 2319 O O . LEU A 1 303 ? 8.113 -11.426 -2.644 1.00 98.56 303 LEU A O 1
ATOM 2323 N N . PHE A 1 304 ? 7.060 -9.489 -3.108 1.00 98.31 304 PHE A N 1
ATOM 2324 C CA . PHE A 1 304 ? 7.011 -9.646 -4.551 1.00 98.31 304 PHE A CA 1
ATOM 2325 C C . PHE A 1 304 ? 7.720 -8.491 -5.252 1.00 98.31 304 PHE A C 1
ATOM 2327 O O . PHE A 1 304 ? 7.490 -7.325 -4.934 1.00 98.31 304 PHE A O 1
ATOM 2334 N N . ALA A 1 305 ? 8.554 -8.815 -6.235 1.00 97.06 305 ALA A N 1
ATOM 2335 C CA . ALA A 1 305 ? 9.151 -7.854 -7.153 1.00 97.06 305 ALA A CA 1
ATOM 2336 C C . ALA A 1 305 ? 8.399 -7.908 -8.488 1.00 97.06 305 ALA A C 1
ATOM 2338 O O . ALA A 1 305 ? 8.406 -8.935 -9.164 1.00 97.06 305 ALA A O 1
ATOM 2339 N N . CYS A 1 306 ? 7.762 -6.807 -8.879 1.00 96.81 306 CYS A N 1
ATOM 2340 C CA . CYS A 1 306 ? 6.920 -6.717 -10.072 1.00 96.81 306 CYS A CA 1
ATOM 2341 C C . CYS A 1 306 ? 7.533 -5.770 -11.105 1.00 96.81 306 CYS A C 1
ATOM 2343 O O . CYS A 1 306 ? 8.041 -4.717 -10.723 1.00 96.81 306 CYS A O 1
ATOM 2345 N N . ARG A 1 307 ? 7.461 -6.093 -12.402 1.00 94.50 307 ARG A N 1
ATOM 2346 C CA . ARG A 1 307 ? 7.785 -5.119 -13.461 1.00 94.50 307 ARG A CA 1
ATOM 2347 C C . ARG A 1 307 ? 6.895 -3.873 -13.359 1.00 94.50 307 ARG A C 1
ATOM 2349 O O . ARG A 1 307 ? 5.822 -3.901 -12.759 1.00 94.50 307 ARG A O 1
ATOM 2356 N N . GLY A 1 308 ? 7.345 -2.777 -13.960 1.00 93.94 308 GLY A N 1
ATOM 2357 C CA . GLY A 1 308 ? 6.630 -1.504 -13.983 1.00 93.94 308 GLY A CA 1
ATOM 2358 C C . GLY A 1 308 ? 7.082 -0.515 -12.907 1.00 93.94 308 GLY A C 1
ATOM 2359 O O . GLY A 1 308 ? 7.936 -0.803 -12.059 1.00 93.94 308 GLY A O 1
ATOM 2360 N N . ARG A 1 309 ? 6.524 0.698 -12.977 1.00 94.56 309 ARG A N 1
ATOM 2361 C CA . ARG A 1 309 ? 6.818 1.818 -12.068 1.00 94.56 309 ARG A CA 1
ATOM 2362 C C . ARG A 1 309 ? 5.820 1.882 -10.916 1.00 94.56 309 ARG A C 1
ATOM 2364 O O . ARG A 1 309 ? 4.852 1.129 -10.868 1.00 94.56 309 ARG A O 1
ATOM 2371 N N . HIS A 1 310 ? 6.069 2.810 -9.992 1.00 95.31 310 HIS A N 1
ATOM 2372 C CA . HIS A 1 310 ? 5.255 3.047 -8.797 1.00 95.31 310 HIS A CA 1
ATOM 2373 C C . HIS A 1 310 ? 3.746 3.112 -9.088 1.00 95.31 310 HIS A C 1
ATOM 2375 O O . HIS A 1 310 ? 2.976 2.394 -8.465 1.00 95.31 310 HIS A O 1
ATOM 2381 N N . GLY A 1 311 ? 3.324 3.911 -10.076 1.00 93.75 311 GLY A N 1
ATOM 2382 C CA . GLY A 1 311 ? 1.913 3.974 -10.467 1.00 93.75 311 GLY A CA 1
ATOM 2383 C C . GLY A 1 311 ? 1.421 2.710 -11.172 1.00 93.75 311 GLY A C 1
ATOM 2384 O O . GLY A 1 311 ? 0.274 2.312 -10.981 1.00 93.75 311 GLY A O 1
ATOM 2385 N N . THR A 1 312 ? 2.276 2.060 -11.971 1.00 95.31 312 THR A N 1
ATOM 2386 C CA . THR A 1 312 ? 1.905 0.898 -12.793 1.00 95.31 312 THR A CA 1
ATOM 2387 C C . THR A 1 312 ? 1.395 -0.259 -11.944 1.00 95.31 312 THR A C 1
ATOM 2389 O O . THR A 1 312 ? 0.341 -0.827 -12.217 1.00 95.31 312 THR A O 1
ATOM 2392 N N . VAL A 1 313 ? 2.098 -0.564 -10.849 1.00 97.88 313 VAL A N 1
ATOM 2393 C CA . VAL A 1 313 ? 1.685 -1.620 -9.910 1.00 97.88 313 VAL A CA 1
ATOM 2394 C C . VAL A 1 313 ? 0.402 -1.283 -9.145 1.00 97.88 313 VAL A C 1
ATOM 2396 O O . VAL A 1 313 ? -0.147 -2.154 -8.481 1.00 97.88 313 VAL A O 1
ATOM 2399 N N . ALA A 1 314 ? -0.090 -0.047 -9.237 1.00 97.25 314 ALA A N 1
ATOM 2400 C CA . ALA A 1 314 ? -1.287 0.426 -8.555 1.00 97.25 314 ALA A CA 1
ATOM 2401 C C . ALA A 1 314 ? -2.496 0.633 -9.480 1.00 97.25 314 ALA A C 1
ATOM 2403 O O . ALA A 1 314 ? -3.540 1.072 -9.001 1.00 97.25 314 ALA A O 1
ATOM 2404 N N . GLY A 1 315 ? -2.380 0.326 -10.776 1.00 96.06 315 GLY A N 1
ATOM 2405 C CA . GLY A 1 315 ? -3.483 0.468 -11.733 1.00 96.06 315 GLY A CA 1
ATOM 2406 C C . GLY A 1 315 ? -3.158 1.306 -12.966 1.00 96.06 315 GLY A C 1
ATOM 2407 O O . GLY A 1 315 ? -3.876 1.225 -13.957 1.00 96.06 315 GLY A O 1
ATOM 2408 N N . ASN A 1 316 ? -2.094 2.112 -12.921 1.00 93.00 316 ASN A N 1
ATOM 2409 C CA . ASN A 1 316 ? -1.714 2.986 -14.029 1.00 93.00 316 ASN A CA 1
ATOM 2410 C C . ASN A 1 316 ? -1.296 2.148 -15.254 1.00 93.00 316 ASN A C 1
ATOM 2412 O O . ASN A 1 316 ? -0.488 1.225 -15.141 1.00 93.00 316 ASN A O 1
ATOM 2416 N N . ALA A 1 317 ? -1.843 2.480 -16.418 1.00 91.06 317 ALA A N 1
ATOM 2417 C CA . ALA A 1 317 ? -1.617 1.775 -17.676 1.00 91.06 317 ALA A CA 1
ATOM 2418 C C . ALA A 1 317 ? -0.955 2.656 -18.755 1.00 91.06 317 ALA A C 1
ATOM 2420 O O . ALA A 1 317 ? -0.924 2.297 -19.934 1.00 91.06 317 ALA A O 1
ATOM 2421 N N . THR A 1 318 ? -0.382 3.793 -18.358 1.00 85.88 318 THR A N 1
ATOM 2422 C CA . THR A 1 318 ? 0.399 4.651 -19.249 1.00 85.88 318 THR A CA 1
ATOM 2423 C C . THR A 1 318 ? 1.725 3.977 -19.593 1.00 85.88 318 THR A C 1
ATOM 2425 O O . THR A 1 318 ? 2.359 3.310 -18.768 1.00 85.88 318 THR A O 1
ATOM 2428 N N . SER A 1 319 ? 2.186 4.159 -20.832 1.00 81.31 319 SER A N 1
ATOM 2429 C CA . SER A 1 319 ? 3.393 3.498 -21.354 1.00 81.31 319 SER A CA 1
ATOM 2430 C C . SER A 1 319 ? 4.675 3.854 -20.595 1.00 81.31 319 SER A C 1
ATOM 2432 O O . SER A 1 319 ? 5.665 3.130 -20.662 1.00 81.31 319 SER A O 1
ATOM 2434 N N . ASN A 1 320 ? 4.679 4.991 -19.898 1.00 79.69 320 ASN A N 1
ATOM 2435 C CA . ASN A 1 320 ? 5.834 5.521 -19.186 1.00 79.69 320 ASN A CA 1
ATOM 2436 C C . ASN A 1 320 ? 5.672 5.472 -17.652 1.00 79.69 320 ASN A C 1
ATOM 2438 O O . ASN A 1 320 ? 6.620 5.836 -16.952 1.00 79.69 320 ASN A O 1
ATOM 2442 N N . GLY A 1 321 ? 4.514 5.023 -17.146 1.00 83.56 321 GLY A N 1
ATOM 2443 C CA . GLY A 1 321 ? 4.178 4.920 -15.726 1.00 83.56 321 GLY A CA 1
ATOM 2444 C C . GLY A 1 321 ? 3.899 6.248 -15.008 1.00 83.56 321 GLY A C 1
ATOM 2445 O O . GLY A 1 321 ? 3.876 6.255 -13.774 1.00 83.56 321 GLY A O 1
ATOM 2446 N N . ASP A 1 322 ? 3.722 7.351 -15.743 1.00 83.06 322 ASP A N 1
ATOM 2447 C CA . ASP A 1 322 ? 3.376 8.668 -15.197 1.00 83.06 322 ASP A CA 1
ATOM 2448 C C . ASP A 1 322 ? 1.861 8.907 -15.183 1.00 83.06 322 ASP A C 1
ATOM 2450 O O . ASP A 1 322 ? 1.078 8.184 -15.799 1.00 83.06 322 ASP A O 1
ATOM 2454 N N . TYR A 1 323 ? 1.440 9.927 -14.440 1.00 80.38 323 TYR A N 1
ATOM 2455 C CA . TYR A 1 323 ? 0.039 10.277 -14.200 1.00 80.38 323 TYR A CA 1
ATOM 2456 C C . TYR A 1 323 ? -0.418 11.410 -15.138 1.00 80.38 323 TYR A C 1
ATOM 2458 O O . TYR A 1 323 ? -0.730 12.494 -14.650 1.00 80.38 323 TYR A O 1
ATOM 2466 N N . ASP A 1 324 ? -0.385 11.203 -16.463 1.00 77.62 324 ASP A N 1
ATOM 2467 C CA . ASP A 1 324 ? -0.535 12.309 -17.434 1.00 77.62 324 ASP A CA 1
ATOM 2468 C C . ASP A 1 324 ? -1.718 12.297 -18.426 1.00 77.62 324 ASP A C 1
ATOM 2470 O O . ASP A 1 324 ? -1.873 13.286 -19.091 1.00 77.62 324 ASP A O 1
ATOM 2474 N N . PRO A 1 325 ? -2.781 11.494 -18.398 1.00 71.94 325 PRO A N 1
ATOM 2475 C CA . PRO A 1 325 ? -3.576 11.109 -19.616 1.00 71.94 325 PRO A CA 1
ATOM 2476 C C . PRO A 1 325 ? -3.130 11.402 -21.096 1.00 71.94 325 PRO A C 1
ATOM 2478 O O . PRO A 1 325 ? -3.814 10.917 -21.993 1.00 71.94 325 PRO A O 1
ATOM 2481 N N . ASN A 1 326 ? -2.094 12.190 -21.411 1.00 69.44 326 ASN A N 1
ATOM 2482 C CA . ASN A 1 326 ? -1.772 12.714 -22.740 1.00 69.44 326 ASN A CA 1
ATOM 2483 C C . ASN A 1 326 ? -0.285 12.569 -23.105 1.00 69.44 326 ASN A C 1
ATOM 2485 O O . ASN A 1 326 ? 0.069 12.828 -24.255 1.00 69.44 326 ASN A O 1
ATOM 2489 N N . ASP A 1 327 ? 0.589 12.187 -22.170 1.00 60.28 327 ASP A N 1
ATOM 2490 C CA . ASP A 1 327 ? 2.003 11.878 -22.410 1.00 60.28 327 ASP A CA 1
ATOM 2491 C C . ASP A 1 327 ? 2.157 10.650 -23.324 1.00 60.28 327 ASP A C 1
ATOM 2493 O O . ASP A 1 327 ? 2.370 9.515 -22.891 1.00 60.28 327 ASP A O 1
ATOM 2497 N N . ALA A 1 328 ? 1.960 10.872 -24.621 1.00 45.50 328 ALA A N 1
ATOM 2498 C CA . ALA A 1 328 ? 2.065 9.881 -25.674 1.00 45.50 328 ALA A CA 1
ATOM 2499 C C . ALA A 1 328 ? 3.492 9.338 -25.734 1.00 45.50 328 ALA A C 1
ATOM 2501 O O . ALA A 1 328 ? 4.297 9.823 -26.516 1.00 45.50 328 ALA A O 1
ATOM 2502 N N . GLY A 1 329 ? 3.810 8.354 -24.888 1.00 45.25 329 GLY A N 1
ATOM 2503 C CA . GLY A 1 329 ? 4.966 7.476 -25.016 1.00 45.25 329 GLY A CA 1
ATOM 2504 C C . GLY A 1 329 ? 6.256 8.152 -25.463 1.00 45.25 329 GLY A C 1
ATOM 2505 O O . GLY A 1 329 ? 7.005 7.534 -26.220 1.00 45.25 329 GLY A O 1
ATOM 2506 N N . ASN A 1 330 ? 6.536 9.376 -25.000 1.00 42.41 330 ASN A N 1
ATOM 2507 C CA . ASN A 1 330 ? 7.800 10.047 -25.257 1.00 42.41 330 ASN A CA 1
ATOM 2508 C C . ASN A 1 330 ? 8.851 9.357 -24.387 1.00 42.41 330 ASN A C 1
ATOM 2510 O O . ASN A 1 330 ? 9.296 9.873 -23.366 1.00 42.41 330 ASN A O 1
ATOM 2514 N N . ILE A 1 331 ? 9.206 8.131 -24.762 1.00 44.78 331 ILE A N 1
ATOM 2515 C CA . ILE A 1 331 ? 10.408 7.457 -24.313 1.00 44.78 331 ILE A CA 1
ATOM 2516 C C . ILE A 1 331 ? 11.494 7.988 -25.252 1.00 44.78 331 ILE A C 1
ATOM 2518 O O . ILE A 1 331 ? 11.594 7.502 -26.379 1.00 44.78 331 ILE A O 1
ATOM 2522 N N . PRO A 1 332 ? 12.265 9.025 -24.869 1.00 44.41 332 PRO A N 1
ATOM 2523 C CA . PRO A 1 332 ? 13.385 9.456 -25.686 1.00 44.41 332 PRO A CA 1
ATOM 2524 C C . PRO A 1 332 ? 14.328 8.272 -25.881 1.00 44.41 332 PRO A C 1
ATOM 2526 O O . PRO A 1 332 ? 14.651 7.562 -24.923 1.00 44.41 332 PRO A O 1
ATOM 2529 N N . ASP A 1 333 ? 14.772 8.070 -27.120 1.00 43.22 333 ASP A N 1
ATOM 2530 C CA . ASP A 1 333 ? 15.817 7.103 -27.427 1.00 43.22 333 ASP A CA 1
ATOM 2531 C C . ASP A 1 333 ? 17.038 7.387 -26.520 1.00 43.22 333 ASP A C 1
ATOM 2533 O O . ASP A 1 333 ? 17.603 8.491 -26.587 1.00 43.22 333 ASP A O 1
ATOM 2537 N N . PRO A 1 334 ? 17.465 6.422 -25.675 1.00 41.56 334 PRO A N 1
ATOM 2538 C CA . PRO A 1 334 ? 18.559 6.606 -24.721 1.00 41.56 334 PRO A CA 1
ATOM 2539 C C . PRO A 1 334 ? 19.904 6.974 -25.363 1.00 41.56 334 PRO A C 1
ATOM 2541 O O . PRO A 1 334 ? 20.808 7.420 -24.656 1.00 41.56 334 PRO A O 1
ATOM 2544 N N . GLY A 1 335 ? 20.066 6.760 -26.674 1.00 40.22 335 GLY A N 1
ATOM 2545 C CA . GLY A 1 335 ? 21.292 7.049 -27.416 1.00 40.22 335 GLY A CA 1
ATOM 2546 C C . GLY A 1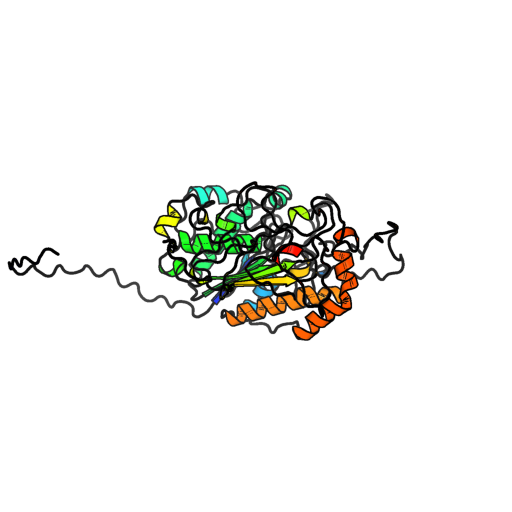 335 ? 21.272 8.348 -28.222 1.00 40.22 335 GLY A C 1
ATOM 2547 O O . GLY A 1 335 ? 22.341 8.891 -28.502 1.00 40.22 335 GLY A O 1
ATOM 2548 N N . THR A 1 336 ? 20.097 8.859 -28.599 1.00 45.31 336 THR A N 1
ATOM 2549 C CA . THR A 1 336 ? 19.990 9.978 -29.557 1.00 45.31 336 THR A CA 1
ATOM 2550 C C . THR A 1 336 ? 19.206 11.177 -29.032 1.00 45.31 336 THR A C 1
ATOM 2552 O O . THR A 1 336 ? 19.345 12.270 -29.578 1.00 45.31 336 THR A O 1
ATOM 2555 N N . GLY A 1 337 ? 18.409 11.013 -27.968 1.00 40.44 337 GLY A N 1
ATOM 2556 C CA . GLY A 1 337 ? 17.543 12.075 -27.446 1.00 40.44 337 GLY A CA 1
ATOM 2557 C C . GLY A 1 337 ? 16.446 12.518 -28.423 1.00 40.44 337 GLY A C 1
ATOM 2558 O O . GLY A 1 337 ? 15.791 13.530 -28.181 1.00 40.44 337 GLY A O 1
ATOM 2559 N N . VAL A 1 338 ? 16.251 11.788 -29.526 1.00 43.81 338 VAL A N 1
ATOM 2560 C CA . VAL A 1 338 ? 15.206 12.057 -30.514 1.00 43.81 338 VAL A CA 1
ATOM 2561 C C . VAL A 1 338 ? 13.932 11.333 -30.083 1.00 43.81 338 VAL A C 1
ATOM 2563 O O . VAL A 1 338 ? 13.965 10.163 -29.701 1.00 43.81 338 VAL A O 1
ATOM 2566 N N . LEU A 1 339 ? 12.814 12.058 -30.120 1.00 47.56 339 LEU A N 1
ATOM 2567 C CA . LEU A 1 339 ? 11.476 11.521 -29.884 1.00 47.56 339 LEU A CA 1
ATOM 2568 C C . LEU A 1 339 ? 11.148 10.536 -31.011 1.00 47.56 339 LEU A C 1
ATOM 2570 O O . LEU A 1 339 ? 11.216 10.895 -32.189 1.00 47.56 339 LEU A O 1
ATOM 2574 N N . SER A 1 340 ? 10.858 9.284 -30.666 1.00 42.69 340 SER A N 1
ATOM 2575 C CA . SER A 1 340 ? 10.512 8.271 -31.656 1.00 42.69 340 SER A CA 1
ATOM 2576 C C . SER A 1 340 ? 9.120 8.538 -32.227 1.00 42.69 340 SER A C 1
ATOM 2578 O O . SER A 1 340 ? 8.141 8.477 -31.493 1.00 42.69 340 SER A O 1
ATOM 2580 N N . ASP A 1 341 ? 9.091 8.741 -33.541 1.00 43.88 341 ASP A N 1
ATOM 2581 C CA . ASP A 1 341 ? 7.954 8.592 -34.453 1.00 43.88 341 ASP A CA 1
ATOM 2582 C C . ASP A 1 341 ? 6.746 9.546 -34.256 1.00 43.88 341 ASP A C 1
ATOM 2584 O O . ASP A 1 341 ? 5.882 9.294 -33.415 1.00 43.88 341 ASP A O 1
ATOM 2588 N N . PRO A 1 342 ? 6.634 10.624 -35.061 1.00 45.88 342 PRO A N 1
ATOM 2589 C CA . PRO A 1 342 ? 5.492 11.541 -35.026 1.00 45.88 342 PRO A CA 1
ATOM 2590 C C . PRO A 1 342 ? 4.172 10.934 -35.543 1.00 45.88 342 PRO A C 1
ATOM 2592 O O . PRO A 1 342 ? 3.142 11.594 -35.415 1.00 45.88 342 PRO A O 1
ATOM 2595 N N . ASP A 1 343 ? 4.182 9.711 -36.094 1.00 44.81 343 ASP A N 1
ATOM 2596 C CA . ASP A 1 343 ? 3.002 9.044 -36.662 1.00 44.81 343 ASP A CA 1
ATOM 2597 C C . ASP A 1 343 ? 2.428 7.921 -35.761 1.00 44.81 343 ASP A C 1
ATOM 2599 O O . ASP A 1 343 ? 1.516 7.195 -36.171 1.00 44.81 343 ASP A O 1
ATOM 2603 N N . ARG A 1 344 ? 2.917 7.760 -34.518 1.00 44.09 344 ARG A N 1
ATOM 2604 C CA . ARG A 1 344 ? 2.387 6.763 -33.568 1.00 44.09 344 ARG A CA 1
ATOM 2605 C C . ARG A 1 344 ? 1.062 7.245 -32.957 1.00 44.09 344 ARG A C 1
ATOM 2607 O O . ARG A 1 344 ? 0.995 8.342 -32.411 1.00 44.09 344 ARG A O 1
ATOM 2614 N N . ASP A 1 345 ? 0.016 6.418 -33.053 1.00 42.53 345 ASP A N 1
ATOM 2615 C CA . ASP A 1 345 ? -1.347 6.721 -32.580 1.00 42.53 345 ASP A CA 1
ATOM 2616 C C . ASP A 1 345 ? -1.349 7.246 -31.120 1.00 42.53 345 ASP A C 1
ATOM 2618 O O . ASP A 1 345 ? -0.902 6.534 -30.215 1.00 42.53 345 ASP A O 1
ATOM 2622 N N . PRO A 1 346 ? -1.839 8.476 -30.867 1.00 41.38 346 PRO A N 1
ATOM 2623 C CA . PRO A 1 346 ? -1.829 9.130 -29.557 1.00 41.38 346 PRO A CA 1
ATOM 2624 C C . PRO A 1 346 ? -2.865 8.590 -28.546 1.00 41.38 346 PRO A C 1
ATOM 2626 O O . PRO A 1 346 ? -3.106 9.242 -27.534 1.00 41.38 346 PRO A O 1
ATOM 2629 N N . ASN A 1 347 ? -3.477 7.423 -28.777 1.00 44.41 347 ASN A N 1
ATOM 2630 C CA . ASN A 1 347 ? -4.352 6.735 -27.813 1.00 44.41 347 ASN A CA 1
ATOM 2631 C C . ASN A 1 347 ? -3.578 5.693 -26.962 1.00 44.41 347 ASN A C 1
ATOM 2633 O O . ASN A 1 347 ? -3.803 4.493 -27.062 1.00 44.41 347 ASN A O 1
ATOM 2637 N N . TYR A 1 348 ? -2.496 6.080 -26.282 1.00 55.28 348 TYR A N 1
ATOM 2638 C CA . TYR A 1 348 ? -2.344 6.410 -24.843 1.00 55.28 348 TYR A CA 1
ATOM 2639 C C . TYR A 1 348 ? -2.555 5.314 -23.763 1.00 55.28 348 TYR A C 1
ATOM 2641 O O . TYR A 1 348 ? -2.154 5.507 -22.619 1.00 55.28 348 TYR A O 1
ATOM 2649 N N . LEU A 1 349 ? -3.006 4.103 -24.082 1.00 54.25 349 LEU A N 1
ATOM 2650 C CA . LEU A 1 349 ? -2.794 2.955 -23.183 1.00 54.25 349 LEU A CA 1
ATOM 2651 C C . LEU A 1 349 ? -1.892 1.964 -23.898 1.00 54.25 349 LEU A C 1
ATOM 2653 O O . LEU A 1 349 ? -2.233 1.480 -24.972 1.00 54.25 349 LEU A O 1
ATOM 2657 N N . ALA A 1 350 ? -0.735 1.664 -23.313 1.00 63.94 350 ALA A N 1
ATOM 2658 C CA . ALA A 1 350 ? 0.006 0.502 -23.768 1.00 63.94 350 ALA A CA 1
ATOM 2659 C C . ALA A 1 350 ? -0.762 -0.708 -23.234 1.00 63.94 350 ALA A C 1
ATOM 2661 O O . ALA A 1 350 ? -0.674 -1.024 -22.046 1.00 63.94 350 ALA A O 1
ATOM 2662 N N . GLU A 1 351 ? -1.569 -1.345 -24.082 1.00 75.75 351 GLU A N 1
ATOM 2663 C CA . GLU A 1 351 ? -2.249 -2.606 -23.757 1.00 75.75 351 GLU A CA 1
ATOM 2664 C C . GLU A 1 351 ? -1.256 -3.623 -23.162 1.00 75.75 351 GLU A C 1
ATOM 2666 O O . GLU A 1 351 ? -1.592 -4.379 -22.251 1.00 75.75 351 GLU A O 1
ATOM 2671 N N . GLU A 1 352 ? 0.004 -3.549 -23.588 1.00 82.44 352 GLU A N 1
ATOM 2672 C CA . GLU A 1 352 ? 1.152 -4.286 -23.063 1.00 82.44 352 GLU A CA 1
ATOM 2673 C C . GLU A 1 352 ? 1.412 -4.011 -21.565 1.00 82.44 352 GLU A C 1
ATOM 2675 O O . GLU A 1 352 ? 1.676 -4.928 -20.778 1.00 82.44 352 GLU A O 1
ATOM 2680 N N . VAL A 1 353 ? 1.276 -2.753 -21.120 1.00 89.31 353 VAL A N 1
ATOM 2681 C CA . VAL A 1 353 ? 1.463 -2.357 -19.711 1.00 89.31 353 VAL A CA 1
ATOM 2682 C C . VAL A 1 353 ? 0.364 -2.913 -18.824 1.00 89.31 353 VAL A C 1
ATOM 2684 O O . VAL A 1 353 ? 0.666 -3.266 -17.684 1.00 89.31 353 VAL A O 1
ATOM 2687 N N . LYS A 1 354 ? -0.877 -3.050 -19.320 1.00 93.00 354 LYS A N 1
ATOM 2688 C CA . LYS A 1 354 ? -2.034 -3.499 -18.518 1.00 93.00 354 LYS A CA 1
ATOM 2689 C C . LYS A 1 354 ? -1.819 -4.859 -17.853 1.00 93.00 354 LYS A C 1
ATOM 2691 O O . LYS A 1 354 ? -2.448 -5.147 -16.837 1.00 93.00 354 LYS A O 1
ATOM 2696 N N . SER A 1 355 ? -0.906 -5.680 -18.371 1.00 95.69 355 SER A N 1
ATOM 2697 C CA . SER A 1 355 ? -0.526 -6.957 -17.765 1.00 95.69 355 SER A CA 1
ATOM 2698 C C . SER A 1 355 ? -0.073 -6.827 -16.297 1.00 95.69 355 SER A C 1
ATOM 2700 O O . SER A 1 355 ? -0.451 -7.661 -15.469 1.00 95.69 355 SER A O 1
ATOM 2702 N N . VAL A 1 356 ? 0.634 -5.745 -15.944 1.00 97.25 356 VAL A N 1
ATOM 2703 C CA . VAL A 1 356 ? 1.088 -5.451 -14.572 1.00 97.25 356 VAL A CA 1
ATOM 2704 C C . VAL A 1 356 ? -0.074 -5.128 -13.622 1.00 97.25 356 VAL A C 1
ATOM 2706 O O . VAL A 1 356 ? -0.252 -5.877 -12.656 1.00 97.25 356 VAL A O 1
ATOM 2709 N N . PRO A 1 357 ? -0.886 -4.069 -13.837 1.00 97.50 357 PRO A N 1
ATOM 2710 C CA . PRO A 1 357 ? -1.982 -3.751 -12.932 1.00 97.50 357 PRO A CA 1
ATOM 2711 C C . PRO A 1 357 ? -2.997 -4.891 -12.849 1.00 97.50 357 PRO A C 1
ATOM 2713 O O . PRO A 1 357 ? -3.425 -5.214 -11.744 1.00 97.50 357 PRO A O 1
ATOM 2716 N N . LYS A 1 358 ? -3.303 -5.588 -13.957 1.00 98.31 358 LYS A N 1
ATOM 2717 C CA . LYS A 1 358 ? -4.161 -6.788 -13.952 1.00 98.31 358 LYS A CA 1
ATOM 2718 C C . LYS A 1 358 ? -3.628 -7.876 -13.023 1.00 98.31 358 LYS A C 1
ATOM 2720 O O . LYS A 1 358 ? -4.398 -8.464 -12.261 1.00 98.31 358 LYS A O 1
ATOM 2725 N N . LEU A 1 359 ? -2.320 -8.145 -13.049 1.00 98.44 359 LEU A N 1
ATOM 2726 C CA . LEU A 1 359 ? -1.711 -9.158 -12.189 1.00 98.44 359 LEU A CA 1
ATOM 2727 C C . LEU A 1 359 ? -1.766 -8.752 -10.712 1.00 98.44 359 LEU A C 1
ATOM 2729 O O . LEU A 1 359 ? -2.201 -9.554 -9.884 1.00 98.44 359 LEU A O 1
ATOM 2733 N N . VAL A 1 360 ? -1.376 -7.516 -10.383 1.00 98.75 360 VAL A N 1
ATOM 2734 C CA . VAL A 1 360 ? -1.388 -7.026 -8.993 1.00 98.75 360 VAL A CA 1
ATOM 2735 C C . VAL A 1 360 ? -2.813 -6.970 -8.443 1.00 98.75 360 VAL A C 1
ATOM 2737 O O . VAL A 1 360 ? -3.051 -7.407 -7.319 1.00 98.75 360 VAL A O 1
ATOM 2740 N N . TYR A 1 361 ? -3.778 -6.529 -9.249 1.00 98.75 361 TYR A N 1
ATOM 2741 C CA . TYR A 1 361 ? -5.201 -6.548 -8.917 1.00 98.75 361 TYR A CA 1
ATOM 2742 C C . TYR A 1 361 ? -5.696 -7.975 -8.627 1.00 98.75 361 TYR A C 1
ATOM 2744 O O . TYR A 1 361 ? -6.345 -8.210 -7.607 1.00 98.75 361 TYR A O 1
ATOM 2752 N N . ARG A 1 362 ? -5.341 -8.963 -9.466 1.00 98.31 362 ARG A N 1
ATOM 2753 C CA . ARG A 1 362 ? -5.710 -10.370 -9.223 1.00 98.31 362 ARG A CA 1
ATOM 2754 C C . ARG A 1 362 ? -5.101 -10.908 -7.935 1.00 98.31 362 ARG A C 1
ATOM 2756 O O . ARG A 1 362 ? -5.768 -11.664 -7.231 1.00 98.31 362 ARG A O 1
ATOM 2763 N N . MET A 1 363 ? -3.855 -10.544 -7.635 1.00 98.56 363 MET A N 1
ATOM 2764 C CA . MET A 1 363 ? -3.205 -10.917 -6.379 1.00 98.56 363 MET A CA 1
ATOM 2765 C C . MET A 1 363 ? -3.929 -10.304 -5.185 1.00 98.56 363 MET A C 1
ATOM 2767 O O . MET A 1 363 ? -4.306 -11.044 -4.282 1.00 98.56 363 MET A O 1
ATOM 2771 N N . ALA A 1 364 ? -4.177 -8.991 -5.207 1.00 98.69 364 ALA A N 1
ATOM 2772 C CA . ALA A 1 364 ? -4.904 -8.285 -4.155 1.00 98.69 364 ALA A CA 1
ATOM 2773 C C . ALA A 1 364 ? -6.254 -8.951 -3.880 1.00 98.69 364 ALA A C 1
ATOM 2775 O O . ALA A 1 364 ? -6.551 -9.327 -2.750 1.00 98.69 364 ALA A O 1
ATOM 2776 N N . ARG A 1 365 ? -7.032 -9.189 -4.938 1.00 98.25 365 ARG A N 1
ATOM 2777 C CA . ARG A 1 365 ? -8.334 -9.845 -4.843 1.00 98.25 365 ARG A CA 1
ATOM 2778 C C . ARG A 1 365 ? -8.238 -11.274 -4.303 1.00 98.25 365 ARG A C 1
ATOM 2780 O O . ARG A 1 365 ? -9.066 -11.668 -3.486 1.00 98.25 365 ARG A O 1
ATOM 2787 N N . GLY A 1 366 ? -7.241 -12.042 -4.744 1.00 98.19 366 GLY A N 1
ATOM 2788 C CA . GLY A 1 366 ? -6.995 -13.406 -4.272 1.00 98.19 366 GLY A CA 1
ATOM 2789 C C . GLY A 1 366 ? -6.689 -13.461 -2.776 1.00 98.19 366 GLY A C 1
ATOM 2790 O O . GLY A 1 366 ? -7.366 -14.187 -2.054 1.00 98.19 366 GLY A O 1
ATOM 2791 N N . TYR A 1 367 ? -5.742 -12.644 -2.309 1.00 98.69 367 TYR A N 1
ATOM 2792 C CA . TYR A 1 367 ? -5.385 -12.567 -0.890 1.00 98.69 367 TYR A CA 1
ATOM 2793 C C . TYR A 1 367 ? -6.533 -12.039 -0.030 1.00 98.69 367 TYR A C 1
ATOM 2795 O O . TYR A 1 367 ? -6.836 -12.631 0.996 1.00 98.69 367 TYR A O 1
ATOM 2803 N N . LEU A 1 368 ? -7.225 -10.979 -0.459 1.00 98.62 368 LEU A N 1
ATOM 2804 C CA . LEU A 1 368 ? -8.387 -10.467 0.271 1.00 98.62 368 LEU A CA 1
ATOM 2805 C C . LEU A 1 368 ? -9.486 -11.533 0.399 1.00 98.62 368 LEU A C 1
ATOM 2807 O O . LEU A 1 368 ? -10.050 -11.689 1.476 1.00 98.62 368 LEU A O 1
ATOM 2811 N N . SER A 1 369 ? -9.741 -12.312 -0.659 1.00 97.88 369 SER A N 1
ATOM 2812 C CA . SER A 1 369 ? -10.699 -13.429 -0.603 1.00 97.88 369 SER A CA 1
ATOM 2813 C C . SER A 1 369 ? -10.244 -14.523 0.372 1.00 97.88 369 SER A C 1
ATOM 2815 O O . SER A 1 369 ? -11.048 -15.027 1.150 1.00 97.88 369 SER A O 1
ATOM 2817 N N . GLU A 1 370 ? -8.954 -14.881 0.364 1.00 97.75 370 GLU A N 1
ATOM 2818 C CA . GLU A 1 370 ? -8.369 -15.830 1.327 1.00 97.75 370 GLU A CA 1
ATOM 2819 C C . GLU A 1 370 ? -8.503 -15.331 2.775 1.00 97.75 370 GLU A C 1
ATOM 2821 O O . GLU A 1 370 ? -8.706 -16.120 3.694 1.00 97.75 370 GLU A O 1
ATOM 2826 N N . TRP A 1 371 ? -8.451 -14.015 2.971 1.00 97.94 371 TRP A N 1
ATOM 2827 C CA . TRP A 1 371 ? -8.614 -13.349 4.262 1.00 97.94 371 TRP A CA 1
ATOM 2828 C C . TRP A 1 371 ? -10.072 -13.016 4.613 1.00 97.94 371 TRP A C 1
ATOM 2830 O O . TRP A 1 371 ? -10.314 -12.198 5.501 1.00 97.94 371 TRP A O 1
ATOM 2840 N N . GLY A 1 372 ? -11.041 -13.628 3.926 1.00 96.56 372 GLY A N 1
ATOM 2841 C CA . GLY A 1 372 ? -12.463 -13.546 4.269 1.00 96.56 372 GLY A CA 1
ATOM 2842 C C . GLY A 1 372 ? -13.212 -12.335 3.709 1.00 96.56 372 GLY A C 1
ATOM 2843 O O . GLY A 1 372 ? -14.332 -12.073 4.137 1.00 96.56 372 GLY A O 1
ATOM 2844 N N . THR A 1 373 ? -12.629 -11.578 2.774 1.00 96.94 373 THR A N 1
ATOM 2845 C CA . THR A 1 373 ? -13.353 -10.513 2.066 1.00 96.94 373 THR A CA 1
ATOM 2846 C C . THR A 1 373 ? -14.267 -11.104 0.993 1.00 96.94 373 THR A C 1
ATOM 2848 O O . THR A 1 373 ? -13.799 -11.717 0.031 1.00 96.94 373 THR A O 1
ATOM 2851 N N . ASP A 1 374 ? -15.562 -10.811 1.093 1.00 95.00 374 ASP A N 1
ATOM 2852 C CA . ASP A 1 374 ? -16.541 -11.126 0.055 1.00 95.00 374 ASP A CA 1
ATOM 2853 C C . ASP A 1 374 ? -16.649 -10.007 -0.986 1.00 95.00 374 ASP A C 1
ATOM 2855 O O . ASP A 1 374 ? -16.866 -8.835 -0.672 1.00 95.00 374 ASP A O 1
ATOM 2859 N N . PHE A 1 375 ? -16.549 -10.380 -2.261 1.00 96.44 375 PHE A N 1
ATOM 2860 C CA . PHE A 1 375 ? -16.697 -9.452 -3.379 1.00 96.44 375 PHE A CA 1
ATOM 2861 C C . PHE A 1 375 ? -18.084 -9.579 -4.008 1.00 96.44 375 PHE A C 1
ATOM 2863 O O . PHE A 1 375 ? -18.429 -10.623 -4.569 1.00 96.44 375 PHE A O 1
ATOM 2870 N N . ARG A 1 376 ? -18.855 -8.486 -3.997 1.00 95.19 376 ARG A N 1
ATOM 2871 C CA . ARG A 1 376 ? -20.177 -8.410 -4.644 1.00 95.19 376 ARG A CA 1
ATOM 2872 C C . ARG A 1 376 ? -20.080 -8.492 -6.162 1.00 95.19 376 ARG A C 1
ATOM 2874 O O . ARG A 1 376 ? -20.954 -9.056 -6.818 1.00 95.19 376 ARG A O 1
ATOM 2881 N N . GLN A 1 377 ? -19.017 -7.926 -6.723 1.00 93.69 377 GLN A N 1
ATOM 2882 C CA . GLN A 1 377 ? -18.774 -7.923 -8.161 1.00 93.69 377 GLN A CA 1
ATOM 2883 C C . GLN A 1 377 ? -17.775 -9.012 -8.534 1.00 93.69 377 GLN A C 1
ATOM 2885 O O . GLN A 1 377 ? -16.802 -9.247 -7.814 1.00 93.69 377 GLN A O 1
ATOM 2890 N N . ARG A 1 378 ? -17.988 -9.677 -9.674 1.00 93.31 378 ARG A N 1
ATOM 2891 C CA . ARG A 1 378 ? -16.995 -10.605 -10.234 1.00 93.31 378 ARG A CA 1
ATOM 2892 C C . ARG A 1 378 ? -15.773 -9.826 -10.701 1.00 93.31 378 ARG A C 1
ATOM 2894 O O . ARG A 1 378 ? -15.889 -8.678 -11.107 1.00 93.31 378 ARG A O 1
ATOM 2901 N N . SER A 1 379 ? -14.622 -10.488 -10.677 1.00 95.44 379 SER A N 1
ATOM 2902 C CA . SER A 1 379 ? -13.395 -9.909 -11.208 1.00 95.44 379 SER A CA 1
ATOM 2903 C C . SER A 1 379 ? -13.568 -9.555 -12.685 1.00 95.44 379 SER A C 1
ATOM 2905 O O . SER A 1 379 ? -14.019 -10.410 -13.452 1.00 95.44 379 SER A O 1
ATOM 2907 N N . ALA A 1 380 ? -13.214 -8.329 -13.074 1.00 93.19 380 ALA A N 1
ATOM 2908 C CA . ALA A 1 380 ? -13.230 -7.911 -14.476 1.00 93.19 380 ALA A CA 1
ATOM 2909 C C . ALA A 1 380 ? -12.108 -8.595 -15.282 1.00 93.19 380 ALA A C 1
ATOM 2911 O O . ALA A 1 380 ? -12.324 -9.005 -16.421 1.00 93.19 380 ALA A O 1
ATOM 2912 N N . VAL A 1 381 ? -10.953 -8.830 -14.652 1.00 96.88 381 VAL A N 1
ATOM 2913 C CA . VAL A 1 381 ? -9.791 -9.502 -15.254 1.00 96.88 381 VAL A CA 1
ATOM 2914 C C . VAL A 1 381 ? -10.035 -11.009 -15.396 1.00 96.88 381 VAL A C 1
ATOM 2916 O O . VAL A 1 381 ? -10.074 -11.747 -14.407 1.00 96.88 381 VAL A O 1
ATOM 2919 N N . GLN A 1 382 ? -10.150 -11.495 -16.633 1.00 95.94 382 GLN A N 1
ATOM 2920 C CA . GLN A 1 382 ? -10.397 -12.917 -16.920 1.00 95.94 382 GLN A CA 1
ATOM 2921 C C . GLN A 1 382 ? -9.103 -13.716 -17.117 1.00 95.94 382 GLN A C 1
ATOM 2923 O O . GLN A 1 382 ? -9.070 -14.928 -16.899 1.00 95.94 382 GLN A O 1
ATOM 2928 N N . GLU A 1 383 ? -8.020 -13.045 -17.497 1.00 96.88 383 GLU A N 1
ATOM 2929 C CA . GLU A 1 383 ? -6.726 -13.642 -17.794 1.00 96.88 383 GLU A CA 1
ATOM 2930 C C . GLU A 1 383 ? -6.116 -14.280 -16.548 1.00 96.88 383 GLU A C 1
ATOM 2932 O O . GLU A 1 383 ? -6.143 -13.722 -15.450 1.00 96.88 383 GLU A O 1
ATOM 2937 N N . THR A 1 384 ? -5.527 -15.464 -16.707 1.00 96.56 384 THR A N 1
ATOM 2938 C CA . THR A 1 384 ? -4.878 -16.153 -15.587 1.00 96.56 384 THR A CA 1
ATOM 2939 C C . THR A 1 384 ? -3.609 -15.421 -15.147 1.00 96.56 384 THR A C 1
ATOM 2941 O O . THR A 1 384 ? -2.921 -14.803 -15.958 1.00 96.56 384 THR A O 1
ATOM 2944 N N . ALA A 1 385 ? -3.222 -15.573 -13.876 1.00 94.44 385 ALA A N 1
ATOM 2945 C CA . ALA A 1 385 ? -1.948 -15.040 -13.384 1.00 94.44 385 ALA A CA 1
ATOM 2946 C C . ALA A 1 385 ? -0.742 -15.581 -14.176 1.00 94.44 385 ALA A C 1
ATOM 2948 O O . ALA A 1 385 ? 0.256 -14.893 -14.338 1.00 94.44 385 ALA A O 1
ATOM 2949 N N . LEU A 1 386 ? -0.813 -16.811 -14.698 1.00 94.06 386 LEU A N 1
ATOM 2950 C CA . LEU A 1 386 ? 0.235 -17.348 -15.567 1.00 94.06 386 LEU A CA 1
ATOM 2951 C C . LEU A 1 386 ? 0.285 -16.611 -16.914 1.00 94.06 386 LEU A C 1
ATOM 2953 O O . LEU A 1 386 ? 1.368 -16.223 -17.337 1.00 94.06 386 LEU A O 1
ATOM 2957 N N . ALA A 1 387 ? -0.866 -16.378 -17.551 1.00 96.00 387 ALA A N 1
ATOM 2958 C CA . ALA A 1 387 ? -0.942 -15.652 -18.818 1.00 96.00 387 ALA A CA 1
ATOM 2959 C C . ALA A 1 387 ? -0.436 -14.206 -18.686 1.00 96.00 387 ALA A C 1
ATOM 2961 O O . ALA A 1 387 ? 0.374 -13.774 -19.498 1.00 96.00 387 ALA A O 1
ATOM 2962 N N . LEU A 1 388 ? -0.838 -13.498 -17.626 1.00 96.19 388 LEU A N 1
ATOM 2963 C CA . LEU A 1 388 ? -0.395 -12.123 -17.366 1.00 96.19 388 LEU A CA 1
ATOM 2964 C C . LEU A 1 388 ? 1.121 -12.041 -17.147 1.00 96.19 388 LEU A C 1
ATOM 2966 O O . LEU A 1 388 ? 1.781 -11.203 -17.751 1.00 96.19 388 LEU A O 1
ATOM 2970 N N . ARG A 1 389 ? 1.695 -12.967 -16.366 1.00 93.38 389 ARG A N 1
ATOM 2971 C CA . ARG A 1 389 ? 3.154 -13.054 -16.184 1.00 93.38 389 ARG A CA 1
ATOM 2972 C C . ARG A 1 389 ? 3.886 -13.375 -17.483 1.00 93.38 389 ARG A C 1
ATOM 2974 O O . ARG A 1 389 ? 4.944 -12.810 -17.742 1.00 93.38 389 ARG A O 1
ATOM 2981 N N . HIS A 1 390 ? 3.349 -14.271 -18.312 1.00 93.12 390 HIS A N 1
ATOM 2982 C CA . HIS A 1 390 ? 3.929 -14.531 -19.631 1.00 93.12 390 HIS A CA 1
ATOM 2983 C C . HIS A 1 390 ? 3.921 -13.274 -20.496 1.00 93.12 390 HIS A C 1
ATOM 2985 O O . HIS A 1 390 ? 4.953 -12.962 -21.082 1.00 93.12 390 HIS A O 1
ATOM 2991 N N . GLN A 1 391 ? 2.811 -12.537 -20.520 1.00 92.94 391 GLN A N 1
ATOM 2992 C CA . GLN A 1 391 ? 2.708 -11.294 -21.276 1.00 92.94 391 GLN A CA 1
ATOM 2993 C C . GLN A 1 391 ? 3.734 -10.258 -20.796 1.00 92.94 391 GLN A C 1
ATOM 2995 O O . GLN A 1 391 ? 4.507 -9.761 -21.605 1.00 92.94 391 GLN A O 1
ATOM 3000 N N . MET A 1 392 ? 3.851 -10.039 -19.479 1.00 91.69 392 MET A N 1
ATOM 3001 C CA . MET A 1 392 ? 4.865 -9.140 -18.902 1.00 91.69 392 MET A CA 1
ATOM 3002 C C . MET A 1 392 ? 6.296 -9.500 -19.330 1.00 91.69 392 MET A C 1
ATOM 3004 O O . MET A 1 392 ? 7.120 -8.618 -19.567 1.00 91.69 392 MET A O 1
ATOM 3008 N N . ASN A 1 393 ? 6.599 -10.798 -19.426 1.00 90.56 393 ASN A N 1
ATOM 3009 C CA . ASN A 1 393 ? 7.910 -11.276 -19.860 1.00 90.56 393 ASN A CA 1
ATOM 3010 C C . ASN A 1 393 ? 8.124 -11.151 -21.375 1.00 90.56 393 ASN A C 1
ATOM 3012 O O . ASN A 1 393 ? 9.260 -10.956 -21.797 1.00 90.56 393 ASN A O 1
ATOM 3016 N N . LEU A 1 394 ? 7.074 -11.258 -22.193 1.00 90.75 394 LEU A N 1
ATOM 3017 C CA . LEU A 1 394 ? 7.157 -11.022 -23.638 1.00 90.75 394 LEU A CA 1
ATOM 3018 C C . LEU A 1 394 ? 7.342 -9.532 -23.945 1.00 90.75 394 LEU A C 1
ATOM 3020 O O . LEU A 1 394 ? 8.172 -9.177 -24.779 1.00 90.75 394 LEU A O 1
ATOM 3024 N N . ASP A 1 395 ? 6.662 -8.668 -23.195 1.00 89.62 395 ASP A N 1
ATOM 3025 C CA . ASP A 1 395 ? 6.713 -7.212 -23.350 1.00 89.62 395 ASP A CA 1
ATOM 3026 C C . ASP A 1 395 ? 7.873 -6.571 -22.569 1.00 89.62 395 ASP A C 1
ATOM 3028 O O . ASP A 1 395 ? 7.899 -5.361 -22.332 1.00 89.62 395 ASP A O 1
ATOM 3032 N N . HIS A 1 396 ? 8.868 -7.365 -22.160 1.00 87.88 396 HIS A N 1
ATOM 3033 C CA . HIS A 1 396 ? 9.936 -6.917 -21.267 1.00 87.88 396 HIS A CA 1
ATOM 3034 C C . HIS A 1 396 ? 10.692 -5.688 -21.780 1.00 87.88 396 HIS A C 1
ATOM 3036 O O . HIS A 1 396 ? 11.094 -4.858 -20.972 1.00 87.88 396 HIS A O 1
ATOM 3042 N N . GLY A 1 397 ? 10.845 -5.526 -23.101 1.00 86.44 397 GLY A N 1
ATOM 3043 C CA . GLY A 1 397 ? 11.529 -4.371 -23.688 1.00 86.44 397 GLY A CA 1
ATOM 3044 C C . GLY A 1 397 ? 10.856 -3.037 -23.345 1.00 86.44 397 GLY A C 1
ATOM 3045 O O . GLY A 1 397 ? 11.543 -2.030 -23.143 1.00 86.44 397 GLY A O 1
ATOM 3046 N N . LEU A 1 398 ? 9.526 -3.027 -23.206 1.00 85.19 398 LEU A N 1
ATOM 3047 C CA . LEU A 1 398 ? 8.770 -1.848 -22.786 1.00 85.19 398 LEU A CA 1
ATOM 3048 C C . LEU A 1 398 ? 9.088 -1.487 -21.335 1.00 85.19 398 LEU A C 1
ATOM 3050 O O . LEU A 1 398 ? 9.425 -0.343 -21.029 1.00 85.19 398 LEU A O 1
ATOM 3054 N N . PHE A 1 399 ? 9.053 -2.477 -20.447 1.00 88.88 399 PHE A N 1
ATOM 3055 C CA . PHE A 1 399 ? 9.369 -2.283 -19.036 1.00 88.88 399 PHE A CA 1
ATOM 3056 C C . PHE A 1 399 ? 10.856 -1.977 -18.806 1.00 88.88 399 PHE A C 1
ATOM 3058 O O . PHE A 1 399 ? 11.197 -1.195 -17.920 1.00 88.88 399 PHE A O 1
ATOM 3065 N N . ASP A 1 400 ? 11.755 -2.535 -19.621 1.00 87.12 400 ASP A N 1
ATOM 3066 C CA . ASP A 1 400 ? 13.189 -2.234 -19.579 1.00 87.12 400 ASP A CA 1
ATOM 3067 C C . ASP A 1 400 ? 13.405 -0.758 -19.919 1.00 87.12 400 ASP A C 1
ATOM 3069 O O . ASP A 1 400 ? 14.117 -0.049 -19.208 1.00 87.12 400 ASP A O 1
ATOM 3073 N N . SER A 1 401 ? 12.713 -0.269 -20.952 1.00 83.56 401 SER A N 1
ATOM 3074 C CA . SER A 1 401 ? 12.718 1.141 -21.350 1.00 83.56 401 SER A CA 1
ATOM 3075 C C . SER A 1 401 ? 12.134 2.036 -20.252 1.00 83.56 401 SER A C 1
ATOM 3077 O O . SER A 1 401 ? 12.742 3.042 -19.880 1.00 83.56 401 SER A O 1
ATOM 3079 N N . MET A 1 402 ? 11.013 1.622 -19.653 1.00 85.81 402 MET A N 1
ATOM 3080 C CA . MET A 1 402 ? 10.387 2.285 -18.505 1.00 85.81 402 MET A CA 1
ATOM 3081 C C . MET A 1 402 ? 11.349 2.396 -17.303 1.00 85.81 402 MET A C 1
ATOM 3083 O O . MET A 1 402 ? 11.383 3.427 -16.627 1.00 85.81 402 MET A O 1
ATOM 3087 N N . GLY A 1 403 ? 12.180 1.373 -17.084 1.00 84.12 403 GLY A N 1
ATOM 3088 C CA . GLY A 1 403 ? 13.221 1.309 -16.056 1.00 84.12 403 GLY A CA 1
ATOM 3089 C C . GLY A 1 403 ? 14.519 2.053 -16.383 1.00 84.12 403 GLY A C 1
ATOM 3090 O O . GLY A 1 403 ? 15.454 2.011 -15.584 1.00 84.12 403 GLY A O 1
ATOM 3091 N N . GLY A 1 404 ? 14.595 2.753 -17.523 1.00 79.56 404 GLY A N 1
ATOM 3092 C CA . GLY A 1 404 ? 15.776 3.508 -17.967 1.00 79.56 404 GLY A CA 1
ATOM 3093 C C . GLY A 1 404 ? 16.718 2.779 -18.922 1.00 79.56 404 GLY A C 1
ATOM 3094 O O . GLY A 1 404 ? 17.815 3.282 -19.186 1.00 79.56 404 GLY A O 1
ATOM 3095 N N . GLY A 1 405 ? 16.328 1.606 -19.422 1.00 80.19 405 GLY A N 1
ATOM 3096 C CA . GLY A 1 405 ? 17.083 0.809 -20.384 1.00 80.19 405 GLY A CA 1
ATOM 3097 C C . GLY A 1 405 ? 18.525 0.559 -19.939 1.00 80.19 405 GLY A C 1
ATOM 3098 O O . GLY A 1 405 ? 18.798 0.213 -18.787 1.00 80.19 405 GLY A O 1
ATOM 3099 N N . ALA A 1 406 ? 19.474 0.795 -20.847 1.00 72.44 406 ALA A N 1
ATOM 3100 C CA . ALA A 1 406 ? 20.902 0.605 -20.591 1.00 72.44 406 ALA A CA 1
ATOM 3101 C C . ALA A 1 406 ? 21.429 1.435 -19.401 1.00 72.44 406 ALA A C 1
ATOM 3103 O O . ALA A 1 406 ? 22.367 1.013 -18.722 1.00 72.44 406 ALA A O 1
ATOM 3104 N N . THR A 1 407 ? 20.810 2.579 -19.084 1.00 71.44 407 THR A N 1
ATOM 3105 C CA . THR A 1 407 ? 21.237 3.453 -17.977 1.00 71.44 407 THR A CA 1
ATOM 3106 C C . THR A 1 407 ? 21.132 2.754 -16.619 1.00 71.44 407 THR A C 1
ATOM 3108 O O . THR A 1 407 ? 21.973 2.986 -15.749 1.00 71.44 407 THR A O 1
ATOM 3111 N N . ARG A 1 408 ? 20.175 1.828 -16.453 1.00 73.12 408 ARG A N 1
ATOM 3112 C CA . ARG A 1 408 ? 20.009 1.013 -15.236 1.00 73.12 408 ARG A CA 1
ATOM 3113 C C . ARG A 1 408 ? 21.243 0.157 -14.928 1.00 73.12 408 ARG A C 1
ATOM 3115 O O . ARG A 1 408 ? 21.557 -0.095 -13.771 1.00 73.12 408 ARG A O 1
ATOM 3122 N N . THR A 1 409 ? 21.979 -0.250 -15.963 1.00 64.31 409 THR A N 1
ATOM 3123 C CA . THR A 1 409 ? 23.196 -1.074 -15.839 1.00 64.31 409 THR A CA 1
ATOM 3124 C C . THR A 1 409 ? 24.470 -0.263 -15.582 1.00 64.31 409 THR A C 1
ATOM 3126 O O . THR A 1 409 ? 25.564 -0.823 -15.563 1.00 64.31 409 THR A O 1
ATOM 3129 N N . SER A 1 410 ? 24.359 1.059 -15.397 1.00 61.94 410 SER A N 1
ATOM 3130 C CA . SER A 1 410 ? 25.511 1.950 -15.242 1.00 61.94 410 SER A CA 1
ATOM 3131 C C . SER A 1 410 ? 26.430 1.525 -14.090 1.00 61.94 410 SER A C 1
ATOM 3133 O O . SER A 1 410 ? 26.019 1.517 -12.933 1.00 61.94 410 SER A O 1
ATOM 3135 N N . MET A 1 411 ? 27.709 1.295 -14.403 1.00 65.69 411 MET A N 1
ATOM 3136 C CA . MET A 1 411 ? 28.802 1.023 -13.448 1.00 65.69 411 MET A CA 1
ATOM 3137 C C . MET A 1 411 ? 29.265 2.284 -12.686 1.00 65.69 411 MET A C 1
ATOM 3139 O O . MET A 1 411 ? 30.431 2.426 -12.313 1.00 65.69 411 MET A O 1
ATOM 3143 N N . ARG A 1 412 ? 28.391 3.289 -12.535 1.00 73.00 412 ARG A N 1
ATOM 3144 C CA . ARG A 1 412 ? 28.728 4.495 -11.768 1.00 73.00 412 ARG A CA 1
ATOM 3145 C C . ARG A 1 412 ? 28.785 4.138 -10.287 1.00 73.00 412 ARG A C 1
ATOM 3147 O O . ARG A 1 412 ? 27.872 3.503 -9.765 1.00 73.00 412 ARG A O 1
ATOM 3154 N N . SER A 1 413 ? 29.826 4.624 -9.607 1.00 75.31 413 SER A N 1
ATOM 3155 C CA . SER A 1 413 ? 29.954 4.494 -8.153 1.00 75.31 413 SER A CA 1
ATOM 3156 C C . SER A 1 413 ? 28.669 4.950 -7.455 1.00 75.31 413 SER A C 1
ATOM 3158 O O . SER A 1 413 ? 28.132 6.014 -7.771 1.00 75.31 413 SER A O 1
ATOM 3160 N N . GLY A 1 414 ? 28.163 4.123 -6.540 1.00 77.12 414 GLY A N 1
ATOM 3161 C CA . GLY A 1 414 ? 26.906 4.373 -5.835 1.00 77.12 414 GLY A CA 1
ATOM 3162 C C . GLY A 1 414 ? 25.634 4.081 -6.638 1.00 77.12 414 GLY A C 1
ATOM 3163 O O . GLY A 1 414 ? 24.579 4.545 -6.223 1.00 77.12 414 GLY A O 1
ATOM 3164 N N . ARG A 1 415 ? 25.726 3.365 -7.775 1.00 82.62 415 ARG A N 1
ATOM 3165 C CA . ARG A 1 415 ? 24.603 2.793 -8.554 1.00 82.62 415 ARG A CA 1
ATOM 3166 C C . ARG A 1 415 ? 23.339 3.681 -8.553 1.00 82.62 415 ARG A C 1
ATOM 3168 O O . ARG A 1 415 ? 22.262 3.221 -8.177 1.00 82.62 415 ARG A O 1
ATOM 3175 N N . PRO A 1 416 ? 23.446 4.959 -8.975 1.00 79.75 416 PRO A N 1
ATOM 3176 C CA . PRO A 1 416 ? 22.392 5.962 -8.779 1.00 79.75 416 PRO A CA 1
ATOM 3177 C C . PRO A 1 416 ? 21.105 5.667 -9.557 1.00 79.75 416 PRO A C 1
ATOM 3179 O O . PRO A 1 416 ? 20.077 6.278 -9.285 1.00 79.75 416 PRO A O 1
ATOM 3182 N N . TRP A 1 417 ? 21.177 4.743 -10.517 1.00 81.38 417 TRP A N 1
ATOM 3183 C CA . TRP A 1 417 ? 20.080 4.343 -11.394 1.00 81.38 417 TRP A CA 1
ATOM 3184 C C . TRP A 1 417 ? 19.520 2.960 -11.063 1.00 81.38 417 TRP A C 1
ATOM 3186 O O . TRP A 1 417 ? 18.866 2.337 -11.895 1.00 81.38 417 TRP A O 1
ATOM 3196 N N . VAL A 1 418 ? 19.829 2.441 -9.876 1.00 86.44 418 VAL A N 1
ATOM 3197 C CA . VAL A 1 418 ? 19.240 1.209 -9.358 1.00 86.44 418 VAL A CA 1
ATOM 3198 C C . VAL A 1 418 ? 18.229 1.590 -8.292 1.00 86.44 418 VAL A C 1
ATOM 3200 O O . VAL A 1 418 ? 18.519 2.403 -7.409 1.00 86.44 418 VAL A O 1
ATOM 3203 N N . ARG A 1 419 ? 17.036 0.992 -8.357 1.00 90.56 419 ARG A N 1
ATOM 3204 C CA . ARG A 1 419 ? 15.988 1.241 -7.372 1.00 90.56 419 ARG A CA 1
ATOM 3205 C C . ARG A 1 419 ? 16.519 0.974 -5.969 1.00 90.56 419 ARG A C 1
ATOM 3207 O O . ARG A 1 419 ? 17.056 -0.095 -5.678 1.00 90.56 419 ARG A O 1
ATOM 3214 N N . THR A 1 420 ? 16.331 1.951 -5.092 1.00 91.06 420 THR A N 1
ATOM 3215 C CA . THR A 1 420 ? 16.657 1.808 -3.673 1.00 91.06 420 THR A CA 1
ATOM 3216 C C . THR A 1 420 ? 15.413 1.439 -2.884 1.00 91.06 420 THR A C 1
ATOM 3218 O O . THR A 1 420 ? 14.305 1.840 -3.237 1.00 91.06 420 THR A O 1
ATOM 3221 N N . ILE A 1 421 ? 15.611 0.694 -1.805 1.00 93.38 421 ILE A N 1
ATOM 3222 C CA . ILE A 1 421 ? 14.579 0.225 -0.881 1.00 93.38 421 ILE A CA 1
ATOM 3223 C C . ILE A 1 421 ? 15.113 0.307 0.547 1.00 93.38 421 ILE A C 1
ATOM 3225 O O . ILE A 1 421 ? 16.326 0.342 0.749 1.00 93.38 421 ILE A O 1
ATOM 3229 N N . SER A 1 422 ? 14.248 0.413 1.551 1.00 93.50 422 SER A N 1
ATOM 3230 C CA . SER A 1 422 ? 14.702 0.525 2.938 1.00 93.50 422 SER A CA 1
ATOM 3231 C C . SER A 1 422 ? 13.782 -0.203 3.899 1.00 93.50 422 SER A C 1
ATOM 3233 O O . SER A 1 422 ? 12.596 -0.360 3.642 1.00 93.50 422 SER A O 1
ATOM 3235 N N . ALA A 1 423 ? 14.343 -0.621 5.025 1.00 92.44 423 ALA A N 1
ATOM 3236 C CA . ALA A 1 423 ? 13.610 -1.091 6.187 1.00 92.44 423 ALA A CA 1
ATOM 3237 C C . ALA A 1 423 ? 13.943 -0.243 7.427 1.00 92.44 423 ALA A C 1
ATOM 3239 O O . ALA A 1 423 ? 13.587 -0.611 8.536 1.00 92.44 423 ALA A O 1
ATOM 3240 N N . THR A 1 424 ? 14.674 0.869 7.316 1.00 88.00 424 THR A N 1
ATOM 3241 C CA . THR A 1 424 ? 15.215 1.593 8.485 1.00 88.00 424 THR A CA 1
ATOM 3242 C C . THR A 1 424 ? 14.437 2.861 8.811 1.00 88.00 424 THR A C 1
ATOM 3244 O O . THR A 1 424 ? 13.987 3.564 7.912 1.00 88.00 424 THR A O 1
ATOM 3247 N N . SER A 1 425 ? 14.333 3.191 10.098 1.00 82.38 425 SER A N 1
ATOM 3248 C CA . SER A 1 425 ? 13.763 4.457 10.570 1.00 82.38 425 SER A CA 1
ATOM 3249 C C . SER A 1 425 ? 14.814 5.573 10.660 1.00 82.38 425 SER A C 1
ATOM 3251 O O . SER A 1 425 ? 16.014 5.315 10.738 1.00 82.38 425 SER A O 1
ATOM 3253 N N . GLY A 1 426 ? 14.353 6.820 10.752 1.00 77.81 426 GLY A N 1
ATOM 3254 C CA . GLY A 1 426 ? 15.154 8.031 10.928 1.00 77.81 426 GLY A CA 1
ATOM 3255 C C . GLY A 1 426 ? 15.431 8.786 9.625 1.00 77.81 426 GLY A C 1
ATOM 3256 O O . GLY A 1 426 ? 15.033 8.375 8.540 1.00 77.81 426 GLY A O 1
ATOM 3257 N N . ARG A 1 427 ? 16.143 9.915 9.731 1.00 63.47 427 ARG A N 1
ATOM 3258 C CA . ARG A 1 427 ? 16.733 10.635 8.585 1.00 63.47 427 ARG A CA 1
ATOM 3259 C C . ARG A 1 427 ? 18.114 10.067 8.288 1.00 63.47 427 ARG A C 1
ATOM 3261 O O . ARG A 1 427 ? 19.113 10.766 8.431 1.00 63.47 427 ARG A O 1
ATOM 3268 N N . ASN A 1 428 ? 18.192 8.787 7.941 1.00 66.56 428 ASN A N 1
ATOM 3269 C CA . ASN A 1 428 ? 19.450 8.228 7.465 1.00 66.56 428 ASN A CA 1
ATOM 3270 C C . ASN A 1 428 ? 19.421 8.153 5.932 1.00 66.56 428 ASN A C 1
ATOM 3272 O O . ASN A 1 428 ? 18.872 7.192 5.392 1.00 66.56 428 ASN A O 1
ATOM 3276 N N . PRO A 1 429 ? 20.011 9.125 5.206 1.00 60.62 429 PRO A N 1
ATOM 3277 C CA . PRO A 1 429 ? 20.030 9.093 3.744 1.00 60.62 429 PRO A CA 1
ATOM 3278 C C . PRO A 1 429 ? 20.769 7.864 3.192 1.00 60.62 429 PRO A C 1
ATOM 3280 O O . PRO A 1 429 ? 20.530 7.488 2.046 1.00 60.62 429 PRO A O 1
ATOM 3283 N N . LEU A 1 430 ? 21.607 7.218 4.015 1.00 67.62 430 LEU A N 1
ATOM 3284 C CA . LEU A 1 430 ? 22.367 6.006 3.703 1.00 67.62 430 LEU A CA 1
ATOM 3285 C C . LEU A 1 430 ? 21.678 4.712 4.169 1.00 67.62 430 LEU A C 1
ATOM 3287 O O . LEU A 1 430 ? 22.180 3.630 3.893 1.00 67.62 430 LEU A O 1
ATOM 3291 N N . GLY A 1 431 ? 20.543 4.800 4.871 1.00 82.62 431 GLY A N 1
ATOM 3292 C CA . GLY A 1 431 ? 19.774 3.648 5.349 1.00 82.62 431 GLY A CA 1
ATOM 3293 C C . GLY A 1 431 ? 18.942 3.017 4.236 1.00 82.62 431 GLY A C 1
ATOM 3294 O O . GLY A 1 431 ? 17.715 3.051 4.285 1.00 82.62 431 GLY A O 1
ATOM 3295 N N . TYR A 1 432 ? 19.590 2.515 3.190 1.00 88.62 432 TYR A N 1
ATOM 3296 C CA . TYR A 1 432 ? 18.933 1.842 2.075 1.00 88.62 432 TYR A CA 1
ATOM 3297 C C . TYR A 1 432 ? 19.764 0.677 1.551 1.00 88.62 432 TYR A C 1
ATOM 3299 O O . TYR A 1 432 ? 20.970 0.592 1.769 1.00 88.62 432 TYR A O 1
ATOM 3307 N N . SER A 1 433 ? 19.091 -0.185 0.805 1.00 91.31 433 SER A N 1
ATOM 3308 C CA . SER A 1 433 ? 19.673 -1.260 0.018 1.00 91.31 433 SER A CA 1
ATOM 3309 C C . SER A 1 433 ? 19.285 -1.074 -1.448 1.00 91.31 433 SER A C 1
ATOM 3311 O O . SER A 1 433 ? 18.307 -0.385 -1.757 1.00 91.31 433 SER A O 1
ATOM 3313 N N . TYR A 1 434 ? 20.039 -1.679 -2.361 1.00 91.75 434 TYR A N 1
ATOM 3314 C CA . TYR A 1 434 ? 19.633 -1.766 -3.761 1.00 91.75 434 TYR A CA 1
ATOM 3315 C C . TYR A 1 434 ? 18.673 -2.937 -3.934 1.00 91.75 434 TYR A C 1
ATOM 3317 O O . TYR A 1 434 ? 18.935 -4.033 -3.440 1.00 91.75 434 TYR A O 1
ATOM 3325 N N . MET A 1 435 ? 17.564 -2.707 -4.635 1.00 92.50 435 MET A N 1
ATOM 3326 C CA . MET A 1 435 ? 16.542 -3.730 -4.851 1.00 92.50 435 MET A CA 1
ATOM 3327 C C . MET A 1 435 ? 17.121 -4.952 -5.579 1.00 92.50 435 MET A C 1
ATOM 3329 O O . MET A 1 435 ? 16.920 -6.075 -5.132 1.00 92.50 435 MET A O 1
ATOM 3333 N N . ASP A 1 436 ? 17.938 -4.724 -6.611 1.00 89.94 436 ASP A N 1
ATOM 3334 C CA . ASP A 1 436 ? 18.689 -5.764 -7.327 1.00 89.94 436 ASP A CA 1
ATOM 3335 C C . ASP A 1 436 ? 19.510 -6.685 -6.401 1.00 89.94 436 ASP A C 1
ATOM 3337 O O . ASP A 1 436 ? 19.711 -7.851 -6.726 1.00 89.94 436 ASP A O 1
ATOM 3341 N N . ASP A 1 437 ? 19.998 -6.176 -5.263 1.00 91.25 437 ASP A N 1
ATOM 3342 C CA . ASP A 1 437 ? 20.793 -6.975 -4.328 1.00 91.25 437 ASP A CA 1
ATOM 3343 C C . ASP A 1 437 ? 19.879 -7.830 -3.460 1.00 91.25 437 ASP A C 1
ATOM 3345 O O . ASP A 1 437 ? 20.048 -9.040 -3.379 1.00 91.25 437 ASP A O 1
ATOM 3349 N N . VAL A 1 438 ? 18.900 -7.199 -2.811 1.00 93.06 438 VAL A N 1
ATOM 3350 C CA . VAL A 1 438 ? 18.132 -7.812 -1.716 1.00 93.06 438 VAL A CA 1
ATOM 3351 C C . VAL A 1 438 ? 17.073 -8.794 -2.195 1.00 93.06 438 VAL A C 1
ATOM 3353 O O . VAL A 1 438 ? 16.767 -9.735 -1.468 1.00 93.06 438 VAL A O 1
ATOM 3356 N N . VAL A 1 439 ? 16.542 -8.593 -3.405 1.00 92.44 439 VAL A N 1
ATOM 3357 C CA . VAL A 1 439 ? 15.555 -9.491 -4.025 1.00 92.44 439 VAL A CA 1
ATOM 3358 C C . VAL A 1 439 ? 16.228 -10.783 -4.512 1.00 92.44 439 VAL A C 1
ATOM 3360 O O . VAL A 1 439 ? 15.610 -11.848 -4.498 1.00 92.44 439 VAL A O 1
ATOM 3363 N N . GLY A 1 440 ? 17.518 -10.714 -4.859 1.00 87.56 440 GLY A N 1
ATOM 3364 C CA . GLY A 1 440 ? 18.300 -11.835 -5.374 1.00 87.56 440 GLY A CA 1
ATOM 3365 C C . GLY A 1 440 ? 18.188 -12.006 -6.889 1.00 87.56 440 GLY A C 1
ATOM 3366 O O . GLY A 1 440 ? 17.770 -11.101 -7.608 1.00 87.56 440 GLY A O 1
ATOM 3367 N N . ASP A 1 441 ? 18.604 -13.173 -7.384 1.00 87.56 441 ASP A N 1
ATOM 3368 C CA . ASP A 1 441 ? 18.618 -13.452 -8.819 1.00 87.56 441 ASP A CA 1
ATOM 3369 C C . ASP A 1 441 ? 17.209 -13.809 -9.335 1.00 87.56 441 ASP A C 1
ATOM 3371 O O . ASP A 1 441 ? 16.588 -14.746 -8.814 1.00 87.56 441 ASP A O 1
ATOM 3375 N N . PRO A 1 442 ? 16.706 -13.125 -10.379 1.00 86.31 442 PRO A N 1
ATOM 3376 C CA . PRO A 1 442 ? 15.491 -13.549 -11.060 1.00 86.31 442 PRO A CA 1
ATOM 3377 C C . PRO A 1 442 ? 15.698 -14.925 -11.715 1.00 86.31 442 PRO A C 1
ATOM 3379 O O . PRO A 1 442 ? 16.805 -15.236 -12.171 1.00 86.31 442 PRO A O 1
ATOM 3382 N N . PRO A 1 443 ? 14.650 -15.765 -11.814 1.00 86.31 443 PRO A N 1
ATOM 3383 C CA . PRO A 1 443 ? 14.720 -16.994 -12.598 1.00 86.31 443 PRO A CA 1
ATOM 3384 C C . PRO A 1 443 ? 15.161 -16.705 -14.039 1.00 86.31 443 PRO A C 1
ATOM 3386 O O . PRO A 1 443 ? 14.677 -15.757 -14.645 1.00 86.31 443 PRO A O 1
ATOM 3389 N N . TYR A 1 444 ? 16.002 -17.563 -14.630 1.00 78.19 444 TYR A N 1
ATOM 3390 C CA . TYR A 1 444 ? 16.501 -17.386 -16.009 1.00 78.19 444 TYR A CA 1
ATOM 3391 C C . TYR A 1 444 ? 15.404 -17.257 -17.078 1.00 78.19 444 TYR A C 1
ATOM 3393 O O . TYR A 1 444 ? 15.660 -16.765 -18.171 1.00 78.19 444 TYR A O 1
ATOM 3401 N N . THR A 1 445 ? 14.193 -17.730 -16.785 1.00 82.69 445 THR A N 1
ATOM 3402 C CA . THR A 1 445 ? 13.028 -17.638 -17.672 1.00 82.69 445 THR A CA 1
ATOM 3403 C C . THR A 1 445 ? 12.276 -16.312 -17.555 1.00 82.69 445 THR A C 1
ATOM 3405 O O . THR A 1 445 ? 11.299 -16.126 -18.274 1.00 82.69 445 THR A O 1
ATOM 3408 N N . MET A 1 446 ? 12.669 -15.431 -16.632 1.00 84.56 446 MET A N 1
ATOM 3409 C CA . MET A 1 446 ? 12.040 -14.133 -16.409 1.00 84.56 446 MET A CA 1
ATOM 3410 C C . MET A 1 446 ? 12.976 -13.005 -16.832 1.00 84.56 446 MET A C 1
ATOM 3412 O O . MET A 1 446 ? 14.155 -12.977 -16.476 1.00 84.56 446 MET A O 1
ATOM 3416 N N . ALA A 1 447 ? 12.438 -12.051 -17.582 1.00 84.75 447 ALA A N 1
ATOM 3417 C CA . ALA A 1 447 ? 13.185 -10.908 -18.072 1.00 84.75 447 ALA A CA 1
ATOM 3418 C C . ALA A 1 447 ? 13.179 -9.805 -17.009 1.00 84.75 447 ALA A C 1
ATOM 3420 O O . ALA A 1 447 ? 12.266 -8.987 -16.950 1.00 84.75 447 ALA A O 1
ATOM 3421 N N . TYR A 1 448 ? 14.194 -9.802 -16.146 1.00 85.75 448 TYR A N 1
ATOM 3422 C CA . TYR A 1 448 ? 14.439 -8.743 -15.168 1.00 85.75 448 TYR A CA 1
ATOM 3423 C C . TYR A 1 448 ? 15.875 -8.230 -15.333 1.00 85.75 448 TYR A C 1
ATOM 3425 O O . TYR A 1 448 ? 16.818 -9.013 -15.184 1.00 85.75 448 TYR A O 1
ATOM 3433 N N . PRO A 1 449 ? 16.080 -6.934 -15.628 1.00 84.81 449 PRO A N 1
ATOM 3434 C CA . PRO A 1 449 ? 17.424 -6.386 -15.729 1.00 84.81 449 PRO A CA 1
ATOM 3435 C C . PRO A 1 449 ? 18.062 -6.314 -14.338 1.00 84.81 449 PRO A C 1
ATOM 3437 O O . PRO A 1 449 ? 17.488 -5.723 -13.423 1.00 84.81 449 PRO A O 1
ATOM 3440 N N . VAL A 1 450 ? 19.262 -6.885 -14.205 1.00 81.00 450 VAL A N 1
ATOM 3441 C CA . VAL A 1 450 ? 20.088 -6.858 -12.986 1.00 81.00 450 VAL A CA 1
ATOM 3442 C C . VAL A 1 450 ? 21.494 -6.356 -13.301 1.00 81.00 450 VAL A C 1
ATOM 3444 O O . VAL A 1 450 ? 22.013 -6.589 -14.396 1.00 81.00 450 VAL A O 1
ATOM 3447 N N . THR A 1 451 ? 22.150 -5.698 -12.344 1.00 76.81 451 THR A N 1
ATOM 3448 C CA . THR A 1 451 ? 23.561 -5.306 -12.507 1.00 76.81 451 THR A CA 1
ATOM 3449 C C . THR A 1 451 ? 24.530 -6.448 -12.165 1.00 76.81 451 THR A C 1
ATOM 3451 O O . THR A 1 451 ? 24.219 -7.370 -11.404 1.00 76.81 451 THR A O 1
ATOM 3454 N N . SER A 1 452 ? 25.744 -6.405 -12.726 1.00 76.56 452 SER A N 1
ATOM 3455 C CA . SER A 1 452 ? 26.829 -7.349 -12.399 1.00 76.56 452 SER A CA 1
ATOM 3456 C C . SER A 1 452 ? 27.437 -7.120 -11.012 1.00 76.56 452 SER A C 1
ATOM 3458 O O . SER A 1 452 ? 28.108 -7.999 -10.487 1.00 76.56 452 SER A O 1
ATOM 3460 N N . GLU A 1 453 ? 27.209 -5.945 -10.423 1.00 76.94 453 GLU A N 1
ATOM 3461 C CA . GLU A 1 453 ? 27.723 -5.531 -9.109 1.00 76.94 453 GLU A CA 1
ATOM 3462 C C . GLU A 1 453 ? 26.847 -5.999 -7.937 1.00 76.94 453 GLU A C 1
ATOM 3464 O O . GLU A 1 453 ? 27.059 -5.580 -6.799 1.00 76.94 453 GLU A O 1
ATOM 3469 N N . ARG A 1 454 ? 25.832 -6.824 -8.210 1.00 82.62 454 ARG A N 1
ATOM 3470 C CA . ARG A 1 454 ? 24.874 -7.250 -7.195 1.00 82.62 454 ARG A CA 1
ATOM 3471 C C . ARG A 1 454 ? 25.527 -8.031 -6.058 1.00 82.62 454 ARG A C 1
ATOM 3473 O O . ARG A 1 454 ? 26.424 -8.851 -6.267 1.00 82.62 454 ARG A O 1
ATOM 3480 N N . ALA A 1 455 ? 25.063 -7.752 -4.847 1.00 80.75 455 ALA A N 1
ATOM 3481 C CA . ALA A 1 455 ? 25.539 -8.388 -3.624 1.00 80.75 455 ALA A CA 1
ATOM 3482 C C . ALA A 1 455 ? 24.672 -9.601 -3.232 1.00 80.75 455 ALA A C 1
ATOM 3484 O O . ALA A 1 455 ? 23.857 -10.091 -4.010 1.00 80.75 455 ALA A O 1
ATOM 3485 N N . LYS A 1 456 ? 24.877 -10.125 -2.016 1.00 82.31 456 LYS A N 1
ATOM 3486 C CA . LYS A 1 456 ? 24.063 -11.223 -1.477 1.00 82.31 456 LYS A CA 1
ATOM 3487 C C . LYS A 1 456 ? 22.635 -10.747 -1.195 1.00 82.31 456 LYS A C 1
ATOM 3489 O O . LYS A 1 456 ? 22.460 -9.688 -0.596 1.00 82.31 456 LYS A O 1
ATOM 3494 N N . ALA A 1 457 ? 21.667 -11.595 -1.537 1.00 90.62 457 ALA A N 1
ATOM 3495 C CA . ALA A 1 457 ? 20.256 -11.405 -1.225 1.00 90.62 457 ALA A CA 1
ATOM 3496 C C . ALA A 1 457 ? 19.981 -11.232 0.272 1.00 90.62 457 ALA A C 1
ATOM 3498 O O . ALA A 1 457 ? 20.728 -11.735 1.123 1.00 90.62 457 ALA A O 1
ATOM 3499 N N . GLY A 1 458 ? 18.877 -10.544 0.572 1.00 92.62 458 GLY A N 1
ATOM 3500 C CA . GLY A 1 458 ? 18.313 -10.506 1.914 1.00 92.62 458 GLY A CA 1
ATOM 3501 C C . GLY A 1 458 ? 17.915 -11.909 2.375 1.00 92.62 458 GLY A C 1
ATOM 3502 O O . GLY A 1 458 ? 17.772 -12.834 1.574 1.00 92.62 458 GLY A O 1
ATOM 3503 N N . TRP A 1 459 ? 17.756 -12.094 3.685 1.00 93.62 459 TRP A N 1
ATOM 3504 C CA . TRP A 1 459 ? 17.364 -13.400 4.225 1.00 93.62 459 TRP A CA 1
ATOM 3505 C C . TRP A 1 459 ? 15.914 -13.770 3.911 1.00 93.62 459 TRP A C 1
ATOM 3507 O O . TRP A 1 459 ? 15.598 -14.956 3.811 1.00 93.62 459 TRP A O 1
ATOM 3517 N N . VAL A 1 460 ? 15.042 -12.773 3.726 1.00 95.06 460 VAL A N 1
ATOM 3518 C CA . VAL A 1 460 ? 13.691 -13.008 3.218 1.00 95.06 460 VAL A CA 1
ATOM 3519 C C . VAL A 1 460 ? 13.760 -13.184 1.710 1.00 95.06 460 VAL A C 1
ATOM 3521 O O . VAL A 1 460 ? 14.226 -12.303 0.991 1.00 95.06 460 VAL A O 1
ATOM 3524 N N . LYS A 1 461 ? 13.250 -14.314 1.224 1.00 94.69 461 LYS A N 1
ATOM 3525 C CA . LYS A 1 461 ? 13.168 -14.609 -0.204 1.00 94.69 461 LYS A CA 1
ATOM 3526 C C . LYS A 1 461 ? 12.005 -13.859 -0.832 1.00 94.69 461 LYS A C 1
ATOM 3528 O O . LYS A 1 461 ? 10.883 -13.883 -0.323 1.00 94.69 461 LYS A O 1
ATOM 3533 N N . TRP A 1 462 ? 12.284 -13.260 -1.978 1.00 96.12 462 TRP A N 1
ATOM 3534 C CA . TRP A 1 462 ? 11.305 -12.563 -2.793 1.00 96.12 462 TRP A CA 1
ATOM 3535 C C . TRP A 1 462 ? 10.802 -13.462 -3.916 1.00 96.12 462 TRP A C 1
ATOM 3537 O O . TRP A 1 462 ? 11.490 -14.384 -4.360 1.00 96.12 462 TRP A O 1
ATOM 3547 N N . ARG A 1 463 ? 9.595 -13.175 -4.398 1.00 96.00 463 ARG A N 1
ATOM 3548 C CA . ARG A 1 463 ? 9.041 -13.791 -5.602 1.00 96.00 463 ARG A CA 1
ATOM 3549 C C . ARG A 1 463 ? 9.009 -12.772 -6.731 1.00 96.00 463 ARG A C 1
ATOM 3551 O O . ARG A 1 463 ? 8.476 -11.679 -6.574 1.00 96.00 463 ARG A O 1
ATOM 3558 N N . PHE A 1 464 ? 9.567 -13.145 -7.871 1.00 94.88 464 PHE A N 1
ATOM 3559 C CA . PHE A 1 464 ? 9.445 -12.368 -9.098 1.00 94.88 464 PHE A CA 1
ATOM 3560 C C . PHE A 1 464 ? 8.095 -12.673 -9.749 1.00 94.88 464 PHE A C 1
ATOM 3562 O O . PHE A 1 464 ? 7.664 -13.834 -9.764 1.00 94.88 464 PHE A O 1
ATOM 3569 N N . LEU A 1 465 ? 7.423 -11.622 -10.217 1.00 92.75 465 LEU A N 1
ATOM 3570 C CA . LEU A 1 465 ? 6.127 -11.705 -10.882 1.00 92.75 465 LEU A CA 1
ATOM 3571 C C . LEU A 1 465 ? 6.293 -11.764 -12.397 1.00 92.75 465 LEU A C 1
ATOM 3573 O O . LEU A 1 465 ? 6.827 -10.807 -12.989 1.00 92.75 465 LEU A O 1
#

Organism: NCBI:txid215803

Sequence (465 aa):
MCDEEEEEEAPRERLVRLEEPNVLDEAVPEGAFTICFSGTACTRDEGEVTREARRNTGERGACDKRIYCDETGYIPVRMHLEISGELTATSPSITVRGVGENDWAEPDNESEALLLDGPLDVPTSLVKYCSSYSGGDQFSSGEQLKGHAVTALALHAANLAADASAETINFIGHSRGGVSAIMAAWFLFAYGSRAVRNTPVNIFAIDPVPGPGNWYSIMTQLAPNVAHYVGVYAWDMCSRNGDVGFRPLVPRPNMGMGPELPDDKEPCATEVRRAAWHNLAAAWQRQDPLMPLARDQPAKYELFACRGRHGTVAGNATSNGDYDPNDAGNIPDPGTGVLSDPDRDPNYLAEEVKSVPKLVYRMARGYLSEWGTDFRQRSAVQETALALRHQMNLDHGLFDSMGGGATRTSMRSGRPWVRTISATSGRNPLGYSYMDDVVGDPPYTMAYPVTSERAKAGWVKWRFL

Radius of gyration: 23.76 Å; chains: 1; bounding box: 55×54×97 Å

InterPro domains:
  IPR029058 Alpha/Beta hydrolase fold [SSF53474] (154-254)

pLDDT: mean 83.66, std 18.75, range [27.41, 98.94]

Secondary structure (DSSP, 8-state):
------------------PPP------PPPSEEEEEE--TT--TTTTTS----SSTT-SS----GGGB-TTTSSHHHHHHHHHHSSTT--SSEEEEPPTT---S-SSS--BPPP--SSSS---HHHHHHHHTTSSB----HHHHHH-TTHHHHHHHHHHHHHHTT-SEEEEEEETHHHHHHHHHHHHHHHHS-HHHHHS-EEEEEES----SS-B-GGGSB--TTEEEEEEEEES---SSTTGGGG--B-PBP-GGGSPPPTT--PPPHHHHTTS-GGGTTGGG----TTS----PPPTTEEEEEESS-TTGGGTB--TTS-S-SS-------TTT-PPP-TTS------TTTTHHHHHHHHHHHHHHHHTTPPPSSPPS--S-HHHHHHHHHHTHHHHHHHTTGGGGG---TT-TTS-EEB---BS-TT--EEHHHHS-PPPTTS-----TT--PPPSSPEEE-

Foldseek 3Di:
DDDDDDDDDDDDDDPPPPPDDDDPDPPQDEFEAEEQEEEQPAELCALNDWAAADDDPPPDGTRDNLQFDPLQGQPSNSQQCQQQVDSPDLPSYHYFTYWQFAYDDVVRFKHAFFPQPAQFQDDVVLSVQQRVCTMGGRHDPVRSQVLSNLSNSLSSVLRSNLVSSYLAYEYEYAASRLLSLLLNLLSQCQTHDPSSNQRAYEYEYELHASFDDFFFLSSQAHAPSHPAYEYEHEFQLFADDPSLRSAGADHHYAPQFFDDDPPDDRDHSVNLNVDDSSHSCVVPGDDDQQADDPGDATHRYAYEYEFDDRQLLRGGQFLLSDSDQQPQPQLQDLVPSDRPDPPPDRSTGPPLSRLNNLLSSVVSVVVCVVSGRDGNDDRSRPDDNVRSQVSCQVSVVSSCSSSVNCLQQDPDPPSRRFRWYASDGGPDSPRIDGPLAAQDDDPPSGDDDHYPPHHHHGNHHHHYD